Protein AF-0000000084648854 (afdb_homodimer)

pLDDT: mean 97.18, std 3.45, range [70.56, 98.94]

InterPro domains:
  IPR001636 Phosphoribosylaminoimidazole-succinocarboxamide synthase [TIGR00081] (3-233)
  IPR018236 SAICAR synthetase, conserved site [PS01058] (173-181)
  IPR028923 SAICAR synthetase/ADE2, N-terminal [MF_00137] (4-234)
  IPR028923 SAICAR synthetase/ADE2, N-terminal [PF01259] (7-231)
  IPR033934 Bacterial and archaeal 5-aminoimidazole-4-(N-succinylcarboxamide) ribonucleotide synthase [cd01415] (7-233)

Structure (mmCIF, N/CA/C/O backbone):
data_AF-0000000084648854-model_v1
#
loop_
_entity.id
_entity.type
_entity.pdbx_description
1 polymer 'Phosphoribosylaminoimidazole-succinocarboxamide synthase'
#
loop_
_atom_site.group_PDB
_atom_site.id
_atom_site.type_symbol
_atom_site.label_atom_id
_atom_site.label_alt_id
_atom_site.label_comp_id
_atom_site.label_asym_id
_atom_site.label_entity_id
_atom_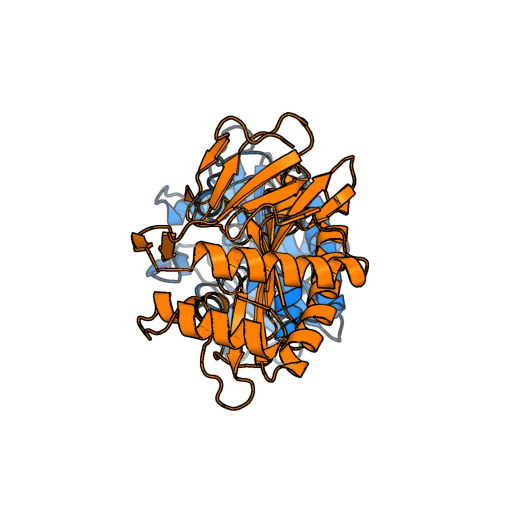site.label_seq_id
_atom_site.pdbx_PDB_ins_code
_atom_site.Cartn_x
_atom_site.Cartn_y
_atom_site.Cartn_z
_atom_site.occupancy
_atom_site.B_iso_or_equiv
_atom_site.auth_seq_id
_atom_site.auth_comp_id
_atom_site.auth_asym_id
_atom_site.auth_atom_id
_atom_site.pdbx_PDB_model_num
ATOM 1 N N . MET A 1 1 ? -21.688 33.938 13.008 1 78.94 1 MET A N 1
ATOM 2 C CA . MET A 1 1 ? -21.781 32.469 13.109 1 78.94 1 MET A CA 1
ATOM 3 C C . MET A 1 1 ? -21.875 32.031 14.57 1 78.94 1 MET A C 1
ATOM 5 O O . MET A 1 1 ? -21.172 32.562 15.43 1 78.94 1 MET A O 1
ATOM 9 N N . GLU A 1 2 ? -22.938 31.172 14.852 1 90.44 2 GLU A N 1
ATOM 10 C CA . GLU A 1 2 ? -23.125 30.703 16.219 1 90.44 2 GLU A CA 1
ATOM 11 C C . GLU A 1 2 ? -22.656 29.266 16.391 1 90.44 2 GLU A C 1
ATOM 13 O O . GLU A 1 2 ? -23.109 28.375 15.656 1 90.44 2 GLU A O 1
ATOM 18 N N . LYS A 1 3 ? -21.75 29.062 17.297 1 93.69 3 LYS A N 1
ATOM 19 C CA . LYS A 1 3 ? -21.328 27.703 17.656 1 93.69 3 LYS A CA 1
ATOM 20 C C . LYS A 1 3 ? -22.453 26.969 18.375 1 93.69 3 LYS A C 1
ATOM 22 O O . LYS A 1 3 ? -23.094 27.516 19.281 1 93.69 3 LYS A O 1
ATOM 27 N N . ARG A 1 4 ? -22.688 25.719 18 1 96.06 4 ARG A N 1
ATOM 28 C CA . ARG A 1 4 ? -23.797 24.938 18.547 1 96.06 4 ARG A CA 1
ATOM 29 C C . ARG A 1 4 ? -23.312 23.641 19.172 1 96.06 4 ARG A C 1
ATOM 31 O O . ARG A 1 4 ? -22.344 23.641 19.938 1 96.06 4 ARG A O 1
ATOM 38 N N . GLN A 1 5 ? -24.062 22.5 18.969 1 95 5 GLN A N 1
ATOM 39 C CA . GLN A 1 5 ? -23.766 21.25 19.672 1 95 5 GLN A CA 1
ATOM 40 C C . GLN A 1 5 ? -22.5 20.609 19.156 1 95 5 GLN A C 1
ATOM 42 O O . GLN A 1 5 ? -22.156 20.734 17.969 1 95 5 GLN A O 1
ATOM 47 N N . GLU A 1 6 ? -21.828 19.938 20.078 1 96.88 6 GLU A N 1
ATOM 48 C CA . GLU A 1 6 ? -20.672 19.125 19.703 1 96.88 6 GLU A CA 1
ATOM 49 C C . GLU A 1 6 ? -21.094 17.906 18.891 1 96.88 6 GLU A C 1
ATOM 51 O O . GLU A 1 6 ? -21.969 17.141 19.312 1 96.88 6 GLU A O 1
ATOM 56 N N . LEU A 1 7 ? -20.547 17.797 17.75 1 96.44 7 LEU A N 1
ATOM 57 C CA . LEU A 1 7 ? -20.891 16.672 16.875 1 96.44 7 LEU A CA 1
ATOM 58 C C . LEU A 1 7 ? -19.953 15.492 17.125 1 96.44 7 LEU A C 1
ATOM 60 O O . LEU A 1 7 ? -20.375 14.336 17.078 1 96.44 7 LEU A O 1
ATOM 64 N N . TYR A 1 8 ? -18.672 15.812 17.281 1 93.75 8 TYR A N 1
ATOM 65 C CA . TYR A 1 8 ? -17.641 14.789 17.391 1 93.75 8 TYR A CA 1
ATOM 66 C C . TYR A 1 8 ? -16.438 15.312 18.156 1 93.75 8 TYR A C 1
ATOM 68 O O . TYR A 1 8 ? -16.078 16.5 18.062 1 93.75 8 TYR A O 1
ATOM 76 N N . ALA A 1 9 ? -15.859 14.461 19.016 1 94 9 ALA A N 1
ATOM 77 C CA . ALA A 1 9 ? -14.594 14.758 19.688 1 94 9 ALA A CA 1
ATOM 78 C C . ALA A 1 9 ? -13.531 13.719 19.344 1 94 9 ALA A C 1
ATOM 80 O O . ALA A 1 9 ? -13.617 12.562 19.766 1 94 9 ALA A O 1
ATOM 81 N N . GLY A 1 10 ? -12.57 14.18 18.578 1 91.06 10 GLY A N 1
ATOM 82 C CA . GLY A 1 10 ? -11.453 13.305 18.25 1 91.06 10 GLY A CA 1
ATOM 83 C C . GLY A 1 10 ? -10.344 13.352 19.281 1 91.06 10 GLY A C 1
ATOM 84 O O . GLY A 1 10 ? -10.57 13.711 20.438 1 91.06 10 GLY A O 1
ATOM 85 N N . LYS A 1 11 ? -9.172 13.047 18.906 1 88.19 11 LYS A N 1
ATOM 86 C CA . LYS A 1 11 ? -8.023 12.93 19.797 1 88.19 11 LYS A CA 1
ATOM 87 C C . LYS A 1 11 ? -7.531 14.297 20.25 1 88.19 11 LYS A C 1
ATOM 89 O O . LYS A 1 11 ? -7.18 14.484 21.422 1 88.19 11 LYS A O 1
ATOM 94 N N . ALA A 1 12 ? -7.551 15.203 19.281 1 93.25 12 ALA A N 1
ATOM 95 C CA . ALA A 1 12 ? -6.945 16.484 19.641 1 93.25 12 ALA A CA 1
ATOM 96 C C . ALA A 1 12 ? -7.883 17.641 19.312 1 93.25 12 ALA A C 1
ATOM 98 O O . ALA A 1 12 ? -7.609 18.797 19.672 1 93.25 12 ALA A O 1
ATOM 99 N N . LYS A 1 13 ? -9.016 17.312 18.672 1 97 13 LYS A N 1
ATOM 100 C CA . LYS A 1 13 ? -9.945 18.359 18.25 1 97 13 LYS A CA 1
ATOM 101 C C . LYS A 1 13 ? -11.391 17.938 18.516 1 97 13 LYS A C 1
ATOM 103 O O . LYS A 1 13 ? -11.703 16.75 18.531 1 97 13 LYS A O 1
ATOM 108 N N . SER A 1 14 ? -12.148 18.922 18.703 1 98 14 SER A N 1
ATOM 109 C CA . SER A 1 14 ? -13.602 18.75 18.75 1 98 14 SER A CA 1
ATOM 110 C C . SER A 1 14 ? -14.281 19.516 17.625 1 98 14 SER A C 1
ATOM 112 O O . SER A 1 14 ? -13.82 20.594 17.219 1 98 14 SER A O 1
ATOM 114 N N . VAL A 1 15 ? -15.367 18.953 17.172 1 98.31 15 VAL A N 1
ATOM 115 C CA . VAL A 1 15 ? -16.094 19.516 16.031 1 98.31 15 VAL A CA 1
ATOM 116 C C . VAL A 1 15 ? -17.5 19.922 16.469 1 98.31 15 VAL A C 1
ATOM 118 O O . VAL A 1 15 ? -18.234 19.109 17.062 1 98.31 15 VAL A O 1
ATOM 121 N N . TYR A 1 16 ? -17.875 21.125 16.156 1 98.56 16 TYR A N 1
ATOM 122 C CA . TYR A 1 16 ? -19.172 21.641 16.562 1 98.56 16 TYR A CA 1
ATOM 123 C C . TYR A 1 16 ? -19.984 22.078 15.352 1 98.56 16 TYR A C 1
ATOM 125 O O . TYR A 1 16 ? -19.453 22.625 14.398 1 98.56 16 TYR A O 1
ATOM 133 N N . ALA A 1 17 ? -21.281 21.859 15.461 1 98.06 17 ALA A N 1
ATOM 134 C CA . ALA A 1 17 ? -22.203 22.406 14.477 1 98.06 17 ALA A CA 1
ATOM 135 C C . ALA A 1 17 ? -22.328 23.922 14.617 1 98.06 17 ALA A C 1
ATOM 137 O O . ALA A 1 17 ? -21.938 24.484 15.641 1 98.06 17 ALA A O 1
ATOM 138 N N . THR A 1 18 ? -22.812 24.594 13.547 1 98.06 18 THR A N 1
ATOM 139 C CA . THR A 1 18 ? -23.172 26 13.586 1 98.06 18 THR A CA 1
ATOM 140 C C . THR A 1 18 ? -24.609 26.203 13.133 1 98.06 18 THR A C 1
ATOM 142 O O . THR A 1 18 ? -25.344 25.234 12.914 1 98.06 18 THR A O 1
ATOM 145 N N . ASP A 1 19 ? -24.969 27.5 13.109 1 97.12 19 ASP A N 1
ATOM 146 C CA . ASP A 1 19 ? -26.297 27.812 12.594 1 97.12 19 ASP A CA 1
ATOM 147 C C . ASP A 1 19 ? -26.344 27.719 11.07 1 97.12 19 ASP A C 1
ATOM 149 O O . ASP A 1 19 ? -27.406 27.766 10.469 1 97.12 19 ASP A O 1
ATOM 153 N N . ASP A 1 20 ? -25.281 27.594 10.43 1 97.25 20 ASP A N 1
ATOM 154 C CA . ASP A 1 20 ? -25.141 27.297 9.008 1 97.25 20 ASP A CA 1
ATOM 155 C C . ASP A 1 20 ? -24.781 25.812 8.805 1 97.25 20 ASP A C 1
ATOM 157 O O . ASP A 1 20 ? -23.719 25.359 9.211 1 97.25 20 ASP A O 1
ATOM 161 N N . PRO A 1 21 ? -25.672 25.094 8.164 1 96.56 21 PRO A N 1
ATOM 162 C CA . PRO A 1 21 ? -25.453 23.641 8.031 1 96.56 21 PRO A CA 1
ATOM 163 C C . PRO A 1 21 ? -24.234 23.297 7.191 1 96.56 21 PRO A C 1
ATOM 165 O O . PRO A 1 21 ? -23.766 22.156 7.195 1 96.56 21 PRO A O 1
ATOM 168 N N . ASP A 1 22 ? -23.672 24.266 6.496 1 98.12 22 ASP A N 1
ATOM 169 C CA . ASP A 1 22 ? -22.531 24.016 5.621 1 98.12 22 ASP A CA 1
ATOM 170 C C . ASP A 1 22 ? -21.219 24.391 6.312 1 98.12 22 ASP A C 1
ATOM 172 O O . ASP A 1 22 ? -20.156 24.375 5.688 1 98.12 22 ASP A O 1
ATOM 176 N N . ARG A 1 23 ? -21.328 24.734 7.574 1 98.38 23 ARG A N 1
ATOM 177 C CA . ARG A 1 23 ? -20.125 25.188 8.297 1 98.38 23 ARG A CA 1
ATOM 178 C C . ARG A 1 23 ? -20.016 24.484 9.641 1 98.38 23 ARG A C 1
ATOM 180 O O . ARG A 1 23 ? -21.016 24.109 10.25 1 98.38 23 ARG A O 1
ATOM 187 N N . LEU A 1 24 ? -18.797 24.328 10.078 1 98.62 24 LEU A N 1
ATOM 188 C CA . LEU A 1 24 ? -18.453 23.75 11.367 1 98.62 24 LEU A CA 1
ATOM 189 C C . LEU A 1 24 ? -17.453 24.625 12.109 1 98.62 24 LEU A C 1
ATOM 191 O O . LEU A 1 24 ? -16.781 25.469 11.492 1 98.62 24 LEU A O 1
ATOM 195 N N . VAL A 1 25 ? -17.422 24.422 13.383 1 98.56 25 VAL A N 1
ATOM 196 C CA . VAL A 1 25 ? -16.344 24.984 14.203 1 98.56 25 VAL A CA 1
ATOM 197 C C . VAL A 1 25 ? -15.422 23.875 14.68 1 98.56 25 VAL A C 1
ATOM 199 O O . VAL A 1 25 ? -15.875 22.875 15.25 1 98.56 25 VAL A O 1
ATOM 202 N N . LEU A 1 26 ? -14.172 24.047 14.375 1 98.5 26 LEU A N 1
ATOM 203 C CA . LEU A 1 26 ? -13.164 23.172 14.961 1 98.5 26 LEU A CA 1
ATOM 204 C C . LEU A 1 26 ? -12.578 23.797 16.219 1 98.5 26 LEU A C 1
ATOM 206 O O . LEU A 1 26 ? -12.195 24.969 16.219 1 98.5 26 LEU A O 1
ATOM 210 N N . HIS A 1 27 ? -12.594 23.016 17.25 1 98.62 27 HIS A N 1
ATOM 211 C CA . HIS A 1 27 ? -11.945 23.422 18.5 1 98.62 27 HIS A CA 1
ATOM 212 C C . HIS A 1 27 ? -10.688 22.594 18.75 1 98.62 27 HIS A C 1
ATOM 214 O O . HIS A 1 27 ? -10.758 21.391 18.969 1 98.62 27 HIS A O 1
ATOM 220 N N . PHE A 1 28 ? -9.594 23.312 18.703 1 98.44 28 PHE A N 1
ATOM 221 C CA . PHE A 1 28 ? -8.312 22.672 18.969 1 98.44 28 PHE A CA 1
ATOM 222 C C . PHE A 1 28 ? -8.047 22.594 20.469 1 98.44 28 PHE A C 1
ATOM 224 O O . PHE A 1 28 ? -8.016 23.625 21.156 1 98.44 28 PHE A O 1
ATOM 231 N N . ARG A 1 29 ? -7.801 21.438 20.938 1 98.19 29 ARG A N 1
ATOM 232 C CA . ARG A 1 29 ? -7.57 21.234 22.375 1 98.19 29 ARG A CA 1
ATOM 233 C C . ARG A 1 29 ? -6.09 21.031 22.656 1 98.19 29 ARG A C 1
ATOM 235 O O . ARG A 1 29 ? -5.281 20.875 21.75 1 98.19 29 ARG A O 1
ATOM 242 N N . ASP A 1 30 ? -5.805 20.969 23.969 1 98 30 ASP A N 1
ATOM 243 C CA . ASP A 1 30 ? -4.422 20.812 24.406 1 98 30 ASP A CA 1
ATOM 244 C C . ASP A 1 30 ? -4.02 19.344 24.453 1 98 30 ASP A C 1
ATOM 246 O O . ASP A 1 30 ? -2.861 19.016 24.719 1 98 30 ASP A O 1
ATOM 250 N N . ASP A 1 31 ? -4.918 18.547 24.078 1 96.19 31 ASP A N 1
ATOM 251 C CA . ASP A 1 31 ? -4.695 17.109 24.156 1 96.19 31 ASP A CA 1
ATOM 252 C C . ASP A 1 31 ? -3.725 16.641 23.078 1 96.19 31 ASP A C 1
ATOM 254 O O . ASP A 1 31 ? -3.766 17.125 21.953 1 96.19 31 ASP A O 1
ATOM 258 N N . THR A 1 32 ? -2.834 15.789 23.422 1 95.25 32 THR A N 1
ATOM 259 C CA . THR A 1 32 ? -1.923 15.125 22.484 1 95.25 32 THR A CA 1
ATOM 260 C C . THR A 1 32 ? -1.949 13.617 22.703 1 95.25 32 THR A C 1
ATOM 262 O O . THR A 1 32 ? -2.125 13.141 23.828 1 95.25 32 THR A O 1
ATOM 265 N N . SER A 1 33 ? -1.958 12.977 21.609 1 91.94 33 SER A N 1
ATOM 266 C CA . SER A 1 33 ? -1.985 11.523 21.688 1 91.94 33 SER A CA 1
ATOM 267 C C . SER A 1 33 ? -0.902 10.898 20.812 1 91.94 33 SER A C 1
ATOM 269 O O . SER A 1 33 ? -0.444 11.516 19.844 1 91.94 33 SER A O 1
ATOM 271 N N . ALA A 1 34 ? -0.325 9.734 21.203 1 88.44 34 ALA A N 1
ATOM 272 C CA . ALA A 1 34 ? 0.589 8.938 20.391 1 88.44 34 ALA A CA 1
ATOM 273 C C . ALA A 1 34 ? 0.266 7.445 20.516 1 88.44 34 ALA A C 1
ATOM 275 O O . ALA A 1 34 ? -0.333 7.016 21.5 1 88.44 34 ALA A O 1
ATOM 276 N N . PHE A 1 35 ? 0.647 6.703 19.469 1 85.81 35 PHE A N 1
ATOM 277 C CA . PHE A 1 35 ? 0.488 5.254 19.453 1 85.81 35 PHE A CA 1
ATOM 278 C C . PHE A 1 35 ? -0.983 4.871 19.547 1 85.81 35 PHE A C 1
ATOM 280 O O . PHE A 1 35 ? -1.365 4.078 20.422 1 85.81 35 PHE A O 1
ATOM 287 N N . ASP A 1 36 ? -1.839 5.477 18.812 1 81.19 36 ASP A N 1
ATOM 288 C CA . ASP A 1 36 ? -3.27 5.219 18.672 1 81.19 36 ASP A CA 1
ATOM 289 C C . ASP A 1 36 ? -4.004 5.445 19.984 1 81.19 36 ASP A C 1
ATOM 291 O O . ASP A 1 36 ? -4.852 4.645 20.375 1 81.19 36 ASP A O 1
ATOM 295 N N . GLY A 1 37 ? -3.494 6.473 20.703 1 82 37 GLY A N 1
ATOM 296 C CA . GLY A 1 37 ? -4.195 6.855 21.906 1 82 37 GLY A CA 1
ATOM 297 C C . GLY A 1 37 ? -3.652 6.176 23.156 1 82 37 GLY A C 1
ATOM 298 O O . GLY A 1 37 ? -4.102 6.457 24.266 1 82 37 GLY A O 1
ATOM 299 N N . GLU A 1 38 ? -2.658 5.289 23.016 1 83.44 38 GLU A N 1
ATOM 300 C CA . GLU A 1 38 ? -2.072 4.605 24.156 1 83.44 38 GLU A CA 1
ATOM 301 C C . GLU A 1 38 ? -1.373 5.59 25.094 1 83.44 38 GLU A C 1
ATOM 303 O O . GLU A 1 38 ? -1.346 5.391 26.312 1 83.44 38 GLU A O 1
ATOM 308 N N . ARG A 1 39 ? -0.777 6.648 24.531 1 88.25 39 ARG A N 1
ATOM 309 C CA . ARG A 1 39 ? -0.192 7.75 25.297 1 88.25 39 ARG A CA 1
ATOM 310 C C . ARG A 1 39 ? -0.953 9.047 25.062 1 88.25 39 ARG A C 1
ATOM 312 O O . ARG A 1 39 ? -1.08 9.5 23.922 1 88.25 39 ARG A O 1
ATOM 319 N N . MET A 1 40 ? -1.484 9.547 26.141 1 93.44 40 MET A N 1
ATOM 320 C CA . MET A 1 40 ? -2.232 10.797 26.062 1 93.44 40 MET A CA 1
ATOM 321 C C . MET A 1 40 ? -1.738 11.797 27.109 1 93.44 40 MET A C 1
ATOM 323 O O . MET A 1 40 ? -1.456 11.422 28.25 1 93.44 40 MET A O 1
ATOM 327 N N . GLU A 1 41 ? -1.588 13.023 26.734 1 95.31 41 GLU A N 1
ATOM 328 C CA . GLU A 1 41 ? -1.178 14.125 27.594 1 95.31 41 GLU A CA 1
ATOM 329 C C . GLU A 1 41 ? -1.805 15.445 27.141 1 95.31 41 GLU A C 1
ATOM 331 O O . GLU A 1 41 ? -2.283 15.555 26.016 1 95.31 41 GLU A O 1
ATOM 336 N N . SER A 1 42 ? -1.849 16.281 28.094 1 96.69 42 SER A N 1
ATOM 337 C CA . SER A 1 42 ? -2.242 17.656 27.766 1 96.69 42 SER A CA 1
ATOM 338 C C . SER A 1 42 ? -1.044 18.594 27.781 1 96.69 42 SER A C 1
ATOM 340 O O . SER A 1 42 ? -0.322 18.656 28.781 1 96.69 42 SER A O 1
ATOM 342 N N . LEU A 1 43 ? -0.801 19.219 26.703 1 97.25 43 LEU A N 1
ATOM 343 C CA . LEU A 1 43 ? 0.302 20.172 26.609 1 97.25 43 LEU A CA 1
ATOM 344 C C . LEU A 1 43 ? -0.218 21.594 26.516 1 97.25 43 LEU A C 1
ATOM 346 O O . LEU A 1 43 ? -0.899 21.969 25.562 1 97.25 43 LEU A O 1
ATOM 350 N N . ALA A 1 44 ? 0.205 22.375 27.422 1 96.69 44 ALA A N 1
ATOM 351 C CA . ALA A 1 44 ? -0.283 23.75 27.516 1 96.69 44 ALA A CA 1
ATOM 352 C C . ALA A 1 44 ? -0.013 24.5 26.203 1 96.69 44 ALA A C 1
ATOM 354 O O . ALA A 1 44 ? 1.069 24.391 25.625 1 96.69 44 ALA A O 1
ATOM 355 N N . ARG A 1 45 ? -1.046 25.234 25.719 1 96.94 45 ARG A N 1
ATOM 356 C CA . ARG A 1 45 ? -1.001 26.141 24.562 1 96.94 45 ARG A CA 1
ATOM 357 C C . ARG A 1 45 ? -1.042 25.359 23.25 1 96.94 45 ARG A C 1
ATOM 359 O O . ARG A 1 45 ? -1.08 25.953 22.172 1 96.94 45 ARG A O 1
ATOM 366 N N . LYS A 1 46 ? -1.034 24.047 23.344 1 97.94 46 LYS A N 1
ATOM 367 C CA . LYS A 1 46 ? -1 23.25 22.125 1 97.94 46 LYS A CA 1
ATOM 368 C C . LYS A 1 46 ? -2.166 23.609 21.203 1 97.94 46 LYS A C 1
ATOM 370 O O . LYS A 1 46 ? -1.983 23.781 20 1 97.94 46 LYS A O 1
ATOM 375 N N . GLY A 1 47 ? -3.33 23.641 21.766 1 98.19 47 GLY A N 1
ATOM 376 C CA . GLY A 1 47 ? -4.512 23.969 20.984 1 98.19 47 GLY A CA 1
ATOM 377 C C . GLY A 1 47 ? -4.383 25.281 20.219 1 98.19 47 GLY A C 1
ATOM 378 O O . GLY A 1 47 ? -4.676 25.344 19.031 1 98.19 47 GLY A O 1
ATOM 379 N N . MET A 1 48 ? -3.951 26.281 20.922 1 98.38 48 MET A N 1
ATOM 380 C CA . MET A 1 48 ? -3.764 27.609 20.312 1 98.38 48 MET A CA 1
ATOM 381 C C . MET A 1 48 ? -2.688 27.547 19.234 1 98.38 48 MET A C 1
ATOM 383 O O . MET A 1 48 ? -2.893 28.047 18.125 1 98.38 48 MET A O 1
ATOM 387 N N . VAL A 1 49 ? -1.554 26.969 19.516 1 98.44 49 VAL A N 1
ATOM 388 C CA . VAL A 1 49 ? -0.424 26.891 18.594 1 98.44 49 VAL A CA 1
ATOM 389 C C . VAL A 1 49 ? -0.844 26.172 17.328 1 98.44 49 VAL A C 1
ATOM 391 O O . VAL A 1 49 ? -0.62 26.672 16.219 1 98.44 49 VAL A O 1
ATOM 394 N N . ASN A 1 50 ? -1.564 25.031 17.469 1 98.56 50 ASN A N 1
ATOM 395 C CA . ASN A 1 50 ? -1.97 24.25 16.297 1 98.56 50 ASN A CA 1
ATOM 396 C C . ASN A 1 50 ? -3.037 24.969 15.484 1 98.56 50 ASN A C 1
ATOM 398 O O . ASN A 1 50 ? -3.025 24.922 14.25 1 98.56 50 ASN A O 1
ATOM 402 N N . ASN A 1 51 ? -3.941 25.625 16.172 1 98.5 51 ASN A N 1
ATOM 403 C CA . ASN A 1 51 ? -4.996 26.344 15.453 1 98.5 51 ASN A CA 1
ATOM 404 C C . ASN A 1 51 ? -4.43 27.469 14.609 1 98.5 51 ASN A C 1
ATOM 406 O O . ASN A 1 51 ? -4.785 27.625 13.438 1 98.5 51 ASN A O 1
ATOM 410 N N . ARG A 1 52 ? -3.57 28.234 15.188 1 98.38 52 ARG A N 1
ATOM 411 C CA . ARG A 1 52 ? -2.982 29.359 14.477 1 98.38 52 ARG A CA 1
ATOM 412 C C . ARG A 1 52 ? -2.049 28.891 13.367 1 98.38 52 ARG A C 1
ATOM 414 O O . ARG A 1 52 ? -2.035 29.469 12.273 1 98.38 52 ARG A O 1
ATOM 421 N N . PHE A 1 53 ? -1.26 27.859 13.68 1 98.62 53 PHE A N 1
ATOM 422 C CA . PHE A 1 53 ? -0.393 27.25 12.68 1 98.62 53 PHE A CA 1
ATOM 423 C C . PHE A 1 53 ? -1.205 26.766 11.484 1 98.62 53 PHE A C 1
ATOM 425 O O . PHE A 1 53 ? -0.876 27.078 10.336 1 98.62 53 PHE A O 1
ATOM 432 N N . ASN A 1 54 ? -2.26 26.062 11.75 1 98.62 54 ASN A N 1
ATOM 433 C CA . ASN A 1 54 ? -3.16 25.547 10.727 1 98.62 54 ASN A CA 1
ATOM 434 C C . ASN A 1 54 ? -3.762 26.656 9.883 1 98.62 54 ASN A C 1
ATOM 436 O O . ASN A 1 54 ? -3.781 26.578 8.656 1 98.62 54 ASN A O 1
ATOM 440 N N . ALA A 1 55 ? -4.25 27.672 10.539 1 98.31 55 ALA A N 1
ATOM 441 C CA . ALA A 1 55 ? -4.848 28.781 9.82 1 98.31 55 ALA A CA 1
ATOM 442 C C . ALA A 1 55 ? -3.84 29.438 8.867 1 98.31 55 ALA A C 1
ATOM 444 O O . ALA A 1 55 ? -4.176 29.781 7.734 1 98.31 55 ALA A O 1
ATOM 445 N N . PHE A 1 56 ? -2.629 29.609 9.344 1 98.62 56 PHE A N 1
ATOM 446 C CA . PHE A 1 56 ? -1.564 30.203 8.539 1 98.62 56 PHE A CA 1
ATOM 447 C C . PHE A 1 56 ? -1.269 29.344 7.312 1 98.62 56 PHE A C 1
ATOM 449 O O . PHE A 1 56 ? -1.258 29.844 6.188 1 98.62 56 PHE A O 1
ATOM 456 N N . ILE A 1 57 ? -1.065 28.031 7.488 1 98.88 57 ILE A N 1
ATOM 457 C CA . ILE A 1 57 ? -0.693 27.125 6.406 1 98.88 57 ILE A CA 1
ATOM 458 C C . ILE A 1 57 ? -1.84 27.016 5.402 1 98.88 57 ILE A C 1
ATOM 460 O O . ILE A 1 57 ? -1.622 27.094 4.191 1 98.88 57 ILE A O 1
ATOM 464 N N . MET A 1 58 ? -3.059 26.844 5.891 1 98.81 58 MET A N 1
ATOM 465 C CA . MET A 1 58 ? -4.219 26.75 5.008 1 98.81 58 MET A CA 1
ATOM 466 C C . MET A 1 58 ? -4.398 28.031 4.195 1 98.81 58 MET A C 1
ATOM 468 O O . MET A 1 58 ? -4.777 27.984 3.025 1 98.81 58 MET A O 1
ATOM 472 N N . GLY A 1 59 ? -4.148 29.109 4.852 1 98.5 59 GLY A N 1
ATOM 473 C CA . GLY A 1 59 ? -4.18 30.375 4.133 1 98.5 59 GLY A CA 1
ATOM 474 C C . GLY A 1 59 ? -3.162 30.453 3.008 1 98.5 59 GLY A C 1
ATOM 475 O O . GLY A 1 59 ? -3.486 30.875 1.896 1 98.5 59 GLY A O 1
ATOM 476 N N . LYS A 1 60 ? -1.909 30.047 3.268 1 98.62 60 LYS A N 1
ATOM 477 C CA . LYS A 1 60 ? -0.855 30.031 2.258 1 98.62 60 LYS A CA 1
ATOM 478 C C . LYS A 1 60 ? -1.224 29.109 1.093 1 98.62 60 LYS A C 1
ATOM 480 O O . LYS A 1 60 ? -0.945 29.438 -0.065 1 98.62 60 LYS A O 1
ATOM 485 N N . LEU A 1 61 ? -1.826 28 1.383 1 98.88 61 LEU A N 1
ATOM 486 C CA . LEU A 1 61 ? -2.248 27.062 0.352 1 98.88 61 LEU A CA 1
ATOM 487 C C . LEU A 1 61 ? -3.373 27.641 -0.494 1 98.88 61 LEU A C 1
ATOM 489 O O . LEU A 1 61 ? -3.379 27.484 -1.718 1 98.88 61 LEU A O 1
ATOM 493 N N . GLU A 1 62 ? -4.266 28.312 0.162 1 98.56 62 GLU A N 1
ATOM 494 C CA . GLU A 1 62 ? -5.336 28.969 -0.582 1 98.56 62 GLU A CA 1
ATOM 495 C C . GLU A 1 62 ? -4.773 30.031 -1.52 1 98.56 62 GLU A C 1
ATOM 497 O O . GLU A 1 62 ? -5.234 30.172 -2.654 1 98.56 62 GLU A O 1
ATOM 502 N N . GLU A 1 63 ? -3.885 30.781 -1.046 1 98.38 63 GLU A N 1
ATOM 503 C CA . GLU A 1 63 ? -3.232 31.797 -1.867 1 98.38 63 GLU A CA 1
ATOM 504 C C . GLU A 1 63 ? -2.59 31.172 -3.105 1 98.38 63 GLU A C 1
ATOM 506 O O . GLU A 1 63 ? -2.523 31.812 -4.16 1 98.38 63 GLU A O 1
ATOM 511 N N . ALA A 1 64 ? -2.18 29.969 -2.963 1 98.44 64 ALA A N 1
ATOM 512 C CA . ALA A 1 64 ? -1.519 29.266 -4.059 1 98.44 64 ALA A CA 1
ATOM 513 C C . ALA A 1 64 ? -2.537 28.562 -4.949 1 98.44 64 ALA A C 1
ATOM 515 O O . ALA A 1 64 ? -2.162 27.828 -5.867 1 98.44 64 ALA A O 1
ATOM 516 N N . GLY A 1 65 ? -3.791 28.625 -4.656 1 98.25 65 GLY A N 1
ATOM 517 C CA . GLY A 1 65 ? -4.848 28.109 -5.508 1 98.25 65 GLY A CA 1
ATOM 518 C C . GLY A 1 65 ? -5.312 26.719 -5.094 1 98.25 65 GLY A C 1
ATOM 519 O O . GLY A 1 65 ? -5.992 26.031 -5.859 1 98.25 65 GLY A O 1
ATOM 520 N N . ILE A 1 66 ? -4.973 26.281 -3.938 1 98.75 66 ILE A N 1
ATOM 521 C CA . ILE A 1 66 ? -5.422 24.984 -3.43 1 98.75 66 ILE A CA 1
ATOM 522 C C . ILE A 1 66 ? -6.645 25.172 -2.537 1 98.75 66 ILE A C 1
ATOM 524 O O . ILE A 1 66 ? -6.582 25.891 -1.535 1 98.75 66 ILE A O 1
ATOM 528 N N . PRO A 1 67 ? -7.723 24.547 -2.871 1 98.69 67 PRO A N 1
ATOM 529 C CA . PRO A 1 67 ? -8.922 24.719 -2.047 1 98.69 67 PRO A CA 1
ATOM 530 C C . PRO A 1 67 ? -8.773 24.109 -0.655 1 98.69 67 PRO A C 1
ATOM 532 O O . PRO A 1 67 ? -8.422 22.938 -0.528 1 98.69 67 PRO A O 1
ATOM 535 N N . THR A 1 68 ? -9.031 24.875 0.367 1 98.88 68 THR A N 1
ATOM 536 C CA . THR A 1 68 ? -9.039 24.406 1.745 1 98.88 68 THR A CA 1
ATOM 537 C C . THR A 1 68 ? -10.383 24.688 2.408 1 98.88 68 THR A C 1
ATOM 539 O O . THR A 1 68 ? -11.141 25.531 1.94 1 98.88 68 THR A O 1
ATOM 542 N N . HIS A 1 69 ? -10.641 24 3.506 1 98.88 69 HIS A N 1
ATOM 543 C CA . HIS A 1 69 ? -11.953 24.156 4.105 1 98.88 69 HIS A CA 1
ATOM 544 C C . HIS A 1 69 ? -11.969 25.281 5.121 1 98.88 69 HIS A C 1
ATOM 546 O O . HIS A 1 69 ? -13.031 25.703 5.578 1 98.88 69 HIS A O 1
ATOM 552 N N . VAL A 1 70 ? -10.82 25.859 5.441 1 98.75 70 VAL A N 1
ATOM 553 C CA . VAL A 1 70 ? -10.734 26.859 6.5 1 98.75 70 VAL A CA 1
ATOM 554 C C . VAL A 1 70 ? -11.289 28.188 6.004 1 98.75 70 VAL A C 1
ATOM 556 O O . VAL A 1 70 ? -10.922 28.656 4.922 1 98.75 70 VAL A O 1
ATOM 559 N N . GLU A 1 71 ? -12.07 28.781 6.785 1 98 71 GLU A N 1
ATOM 560 C CA . GLU A 1 71 ? -12.672 30.047 6.391 1 98 71 GLU A CA 1
ATOM 561 C C . GLU A 1 71 ? -12.164 31.203 7.262 1 98 71 GLU A C 1
ATOM 563 O O . GLU A 1 71 ? -12.297 32.375 6.895 1 98 71 GLU A O 1
ATOM 568 N N . GLY A 1 72 ? -11.695 30.828 8.469 1 96.75 72 GLY A N 1
ATOM 569 C CA . GLY A 1 72 ? -11.078 31.875 9.289 1 96.75 72 GLY A CA 1
ATOM 570 C C . GLY A 1 72 ? -11.031 31.516 10.758 1 96.75 72 GLY A C 1
ATOM 571 O O . GLY A 1 72 ? -11.703 30.594 11.203 1 96.75 72 GLY A O 1
ATOM 572 N N . LEU A 1 73 ? -10.234 32.281 11.5 1 97.5 73 LEU A N 1
ATOM 573 C CA . LEU A 1 73 ? -10.102 32.125 12.945 1 97.5 73 LEU A CA 1
ATOM 574 C C . LEU A 1 73 ? -11.289 32.75 13.672 1 97.5 73 LEU A C 1
ATOM 576 O O . LEU A 1 73 ? -11.742 33.844 13.312 1 97.5 73 LEU A O 1
ATOM 580 N N . LEU A 1 74 ? -11.766 32 14.625 1 97.88 74 LEU A N 1
ATOM 581 C CA . LEU A 1 74 ? -12.812 32.531 15.492 1 97.88 74 LEU A CA 1
ATOM 582 C C . LEU A 1 74 ? -12.234 32.938 16.844 1 97.88 74 LEU A C 1
ATOM 584 O O . LEU A 1 74 ? -12.773 33.844 17.5 1 97.88 74 LEU A O 1
ATOM 588 N N . SER A 1 75 ? -11.227 32.281 17.297 1 97.25 75 SER A N 1
ATOM 589 C CA . SER A 1 75 ? -10.484 32.531 18.531 1 97.25 75 SER A CA 1
ATOM 590 C C . SER A 1 75 ? -9.078 31.938 18.469 1 97.25 75 SER A C 1
ATOM 592 O O . SER A 1 75 ? -8.641 31.484 17.406 1 97.25 75 SER A O 1
ATOM 594 N N . ASP A 1 76 ? -8.445 31.922 19.578 1 97.38 76 ASP A N 1
ATOM 595 C CA . ASP A 1 76 ? -7.105 31.344 19.625 1 97.38 76 ASP A CA 1
ATOM 596 C C . ASP A 1 76 ? -7.141 29.844 19.422 1 97.38 76 ASP A C 1
ATOM 598 O O . ASP A 1 76 ? -6.168 29.25 18.953 1 97.38 76 ASP A O 1
ATOM 602 N N . THR A 1 77 ? -8.258 29.25 19.734 1 98.38 77 THR A N 1
ATOM 603 C CA . THR A 1 77 ? -8.297 27.797 19.703 1 98.38 77 THR A CA 1
ATOM 604 C C . THR A 1 77 ? -9.406 27.297 18.797 1 98.38 77 THR A C 1
ATOM 606 O O . THR A 1 77 ? -9.664 26.094 18.703 1 98.38 77 THR A O 1
ATOM 609 N N . GLU A 1 78 ? -10.078 28.234 18.078 1 98.44 78 GLU A N 1
ATOM 610 C CA . GLU A 1 78 ? -11.195 27.812 17.25 1 98.44 78 GLU A CA 1
ATOM 611 C C . GLU A 1 78 ? -11.117 28.422 15.859 1 98.44 78 GLU A C 1
ATOM 613 O O . GLU A 1 78 ? -10.695 29.578 15.711 1 98.44 78 GLU A O 1
ATOM 618 N N . CYS A 1 79 ? -11.594 27.688 14.875 1 98.31 79 CYS A N 1
ATOM 619 C CA . CYS A 1 79 ? -11.703 28.203 13.516 1 98.31 79 CYS A CA 1
ATOM 620 C C . CYS A 1 79 ? -12.992 27.719 12.852 1 98.31 79 CYS A C 1
ATOM 622 O O . CYS A 1 79 ? -13.562 26.719 13.258 1 98.31 79 CYS A O 1
ATOM 624 N N . LEU A 1 80 ? -13.469 28.5 11.938 1 98.62 80 LEU A N 1
ATOM 625 C CA . LEU A 1 80 ? -14.617 28.172 11.094 1 98.62 80 LEU A CA 1
ATOM 626 C C . LEU A 1 80 ? -14.172 27.438 9.836 1 98.62 80 LEU A C 1
ATOM 628 O O . LEU A 1 80 ? -13.211 27.828 9.18 1 98.62 80 LEU A O 1
ATOM 632 N N . VAL A 1 81 ? -14.898 26.344 9.5 1 98.75 81 VAL A N 1
ATOM 633 C CA . VAL A 1 81 ? -14.523 25.578 8.312 1 98.75 81 VAL A CA 1
ATOM 634 C C . VAL A 1 81 ? -15.773 25.188 7.527 1 98.75 81 VAL A C 1
ATOM 636 O O . VAL A 1 81 ? -16.875 25.141 8.086 1 98.75 81 VAL A O 1
ATOM 639 N N . LYS A 1 82 ? -15.586 24.938 6.219 1 98.75 82 LYS A N 1
ATOM 640 C CA . LYS A 1 82 ? -16.609 24.281 5.426 1 98.75 82 LYS A CA 1
ATOM 641 C C . LYS A 1 82 ? -16.859 22.844 5.914 1 98.75 82 LYS A C 1
ATOM 643 O O . LYS A 1 82 ? -15.906 22.125 6.238 1 98.75 82 LYS A O 1
ATOM 648 N N . LYS A 1 83 ? -18.109 22.453 6.02 1 98.44 83 LYS A N 1
ATOM 649 C CA . LYS A 1 83 ? -18.438 21.062 6.305 1 98.44 83 LYS A CA 1
ATOM 650 C C . LYS A 1 83 ? -18.219 20.188 5.074 1 98.44 83 LYS A C 1
ATOM 652 O O . LYS A 1 83 ? -18.969 20.281 4.094 1 98.44 83 LYS A O 1
ATOM 657 N N . LEU A 1 84 ? -17.281 19.297 5.164 1 98.69 84 LEU A N 1
ATOM 658 C CA . LEU A 1 84 ? -16.953 18.438 4.035 1 98.69 84 LEU A CA 1
ATOM 659 C C . LEU A 1 84 ? -17.547 17.047 4.211 1 98.69 84 LEU A C 1
ATOM 661 O O . LEU A 1 84 ? -17.672 16.547 5.336 1 98.69 84 LEU A O 1
ATOM 665 N N . ASP A 1 85 ? -17.922 16.438 3.102 1 98.38 85 ASP A N 1
ATOM 666 C CA . ASP A 1 85 ? -18.062 14.984 3.066 1 98.38 85 ASP A CA 1
ATOM 667 C C . ASP A 1 85 ? -16.703 14.305 2.912 1 98.38 85 ASP A C 1
ATOM 669 O O . ASP A 1 85 ? -16.203 14.164 1.798 1 98.38 85 ASP A O 1
ATOM 673 N N . MET A 1 86 ? -16.172 13.898 4 1 98.38 86 MET A N 1
ATOM 674 C CA . MET A 1 86 ? -14.781 13.453 4.031 1 98.38 86 MET A CA 1
ATOM 675 C C . MET A 1 86 ? -14.602 12.164 3.238 1 98.38 86 MET A C 1
ATOM 677 O O . MET A 1 86 ? -15.453 11.273 3.291 1 98.38 86 MET A O 1
ATOM 681 N N . ILE A 1 87 ? -13.547 12.086 2.527 1 98.81 87 ILE A N 1
ATOM 682 C CA . ILE A 1 87 ? -13.102 10.852 1.895 1 98.81 87 ILE A CA 1
ATOM 683 C C . ILE A 1 87 ? -12.203 10.07 2.859 1 98.81 87 ILE A C 1
ATOM 685 O O . ILE A 1 87 ? -11.219 10.609 3.375 1 98.81 87 ILE A O 1
ATOM 689 N N . PRO A 1 88 ? -12.547 8.828 3.148 1 98.56 88 PRO A N 1
ATOM 690 C CA . PRO A 1 88 ? -11.844 8.102 4.211 1 98.56 88 PRO A CA 1
ATOM 691 C C . PRO A 1 88 ? -10.492 7.551 3.764 1 98.56 88 PRO A C 1
ATOM 693 O O . PRO A 1 88 ? -10.164 6.398 4.062 1 98.56 88 PRO A O 1
ATOM 696 N N . VAL A 1 89 ? -9.75 8.336 3.059 1 98.69 89 VAL A N 1
ATOM 697 C CA . VAL A 1 89 ? -8.438 7.98 2.537 1 98.69 89 VAL A CA 1
ATOM 698 C C . VAL A 1 89 ? -7.441 9.094 2.857 1 98.69 89 VAL A C 1
ATOM 700 O O . VAL A 1 89 ? -7.707 10.266 2.596 1 98.69 89 VAL A O 1
ATOM 703 N N . GLU A 1 90 ? -6.352 8.703 3.41 1 98.5 90 GLU A N 1
ATOM 704 C CA . GLU A 1 90 ? -5.289 9.648 3.738 1 98.5 90 GLU A CA 1
ATOM 705 C C . GLU A 1 90 ? -4.203 9.648 2.664 1 98.5 90 GLU A C 1
ATOM 707 O O . GLU A 1 90 ? -3.781 8.594 2.197 1 98.5 90 GLU A O 1
ATOM 712 N N . CYS A 1 91 ? -3.805 10.805 2.279 1 98.81 91 CYS A N 1
ATOM 713 C CA . CYS A 1 91 ? -2.705 10.977 1.337 1 98.81 91 CYS A CA 1
ATOM 714 C C . CYS A 1 91 ? -1.413 11.328 2.066 1 98.81 91 CYS A C 1
ATOM 716 O O . CYS A 1 91 ? -1.328 12.367 2.723 1 98.81 91 CYS A O 1
ATOM 718 N N . VAL A 1 92 ? -0.412 10.492 1.957 1 98.75 92 VAL A N 1
ATOM 719 C CA . VAL A 1 92 ? 0.848 10.719 2.656 1 98.75 92 VAL A CA 1
ATOM 720 C C . VAL A 1 92 ? 1.966 10.953 1.642 1 98.75 92 VAL A C 1
ATOM 722 O O . VAL A 1 92 ? 2.156 10.156 0.722 1 98.75 92 VAL A O 1
ATOM 725 N N . VAL A 1 93 ? 2.67 12.023 1.829 1 98.69 93 VAL A N 1
ATOM 726 C CA . VAL A 1 93 ? 3.832 12.352 1.011 1 98.69 93 VAL A CA 1
ATOM 727 C C . VAL A 1 93 ? 5.09 12.344 1.876 1 98.69 93 VAL A C 1
ATOM 729 O O . VAL A 1 93 ? 5.07 12.82 3.014 1 98.69 93 VAL A O 1
ATOM 732 N N . ARG A 1 94 ? 6.117 11.797 1.332 1 98.88 94 ARG A N 1
ATOM 733 C CA . ARG A 1 94 ? 7.398 11.812 2.025 1 98.88 94 ARG A CA 1
ATOM 734 C C . ARG A 1 94 ? 8.5 12.367 1.129 1 98.88 94 ARG A C 1
ATOM 736 O O . ARG A 1 94 ? 8.695 11.891 0.01 1 98.88 94 ARG A O 1
ATOM 743 N N . ASN A 1 95 ? 9.18 13.359 1.624 1 98.94 95 ASN A N 1
ATOM 744 C CA . ASN A 1 95 ? 10.344 13.922 0.953 1 98.94 95 ASN A CA 1
ATOM 745 C C . ASN A 1 95 ? 11.641 13.305 1.464 1 98.94 95 ASN A C 1
ATOM 747 O O . ASN A 1 95 ? 12.648 13.289 0.754 1 98.94 95 ASN A O 1
ATOM 751 N N . VAL A 1 96 ? 11.602 12.891 2.668 1 98.88 96 VAL A N 1
ATOM 752 C CA . VAL A 1 96 ? 12.711 12.25 3.379 1 98.88 96 VAL A CA 1
ATOM 753 C C . VAL A 1 96 ? 12.203 11.016 4.121 1 98.88 96 VAL A C 1
ATOM 755 O O . VAL A 1 96 ? 11.109 11.039 4.699 1 98.88 96 VAL A O 1
ATOM 758 N N . ALA A 1 97 ? 12.992 9.953 4.082 1 98.75 97 ALA A N 1
ATOM 759 C CA . ALA A 1 97 ? 12.578 8.719 4.738 1 98.75 97 ALA A CA 1
ATOM 760 C C . ALA A 1 97 ? 12.547 8.883 6.254 1 98.75 97 ALA A C 1
ATOM 762 O O . ALA A 1 97 ? 13.531 9.312 6.859 1 98.75 97 ALA A O 1
ATOM 763 N N . ALA A 1 98 ? 11.492 8.508 6.859 1 98.25 98 ALA A N 1
ATOM 764 C CA . ALA A 1 98 ? 11.32 8.539 8.312 1 98.25 98 ALA A CA 1
ATOM 765 C C . ALA A 1 98 ? 10.117 7.707 8.742 1 98.25 98 ALA A C 1
ATOM 767 O O . ALA A 1 98 ? 9.352 7.242 7.898 1 98.25 98 ALA A O 1
ATOM 768 N N . GLY A 1 99 ? 10.062 7.434 10.031 1 95.56 99 GLY A N 1
ATOM 769 C CA . GLY A 1 99 ? 8.867 6.855 10.625 1 95.56 99 GLY A CA 1
ATOM 770 C C . GLY A 1 99 ? 8.531 5.484 10.07 1 95.56 99 GLY A C 1
ATOM 771 O O . GLY A 1 99 ? 9.391 4.602 10.016 1 95.56 99 GLY A O 1
ATOM 772 N N . GLY A 1 100 ? 7.219 5.312 9.734 1 95 100 GLY A N 1
ATOM 773 C CA . GLY A 1 100 ? 6.691 4.02 9.32 1 95 100 GLY A CA 1
ATOM 774 C C . GLY A 1 100 ? 7.348 3.48 8.062 1 95 100 GLY A C 1
ATOM 775 O O . GLY A 1 100 ? 7.496 2.268 7.906 1 95 100 GLY A O 1
ATOM 776 N N . LEU A 1 101 ? 7.754 4.387 7.195 1 98.06 101 LEU A N 1
ATOM 777 C CA . LEU A 1 101 ? 8.414 3.955 5.969 1 98.06 101 LEU A CA 1
ATOM 778 C C . LEU A 1 101 ? 9.703 3.205 6.277 1 98.06 101 LEU A C 1
ATOM 780 O O . LEU A 1 101 ? 9.977 2.16 5.68 1 98.06 101 LEU A O 1
ATOM 784 N N . VAL A 1 102 ? 10.531 3.781 7.172 1 97.94 102 VAL A N 1
ATOM 785 C CA . VAL A 1 102 ? 11.812 3.197 7.566 1 97.94 102 VAL A CA 1
ATOM 786 C C . VAL A 1 102 ? 11.578 1.822 8.188 1 97.94 102 VAL A C 1
ATOM 788 O O . VAL A 1 102 ? 12.258 0.854 7.836 1 97.94 102 VAL A O 1
ATOM 791 N N . LYS A 1 103 ? 10.594 1.781 9.031 1 95.88 103 LYS A N 1
ATOM 792 C CA . LYS A 1 103 ? 10.289 0.524 9.711 1 95.88 103 LYS A CA 1
ATOM 793 C C . LYS A 1 103 ? 9.781 -0.524 8.719 1 95.88 103 LYS A C 1
ATOM 795 O O . LYS A 1 103 ? 10.211 -1.68 8.758 1 95.88 103 LYS A O 1
ATOM 800 N N . ARG A 1 104 ? 8.969 -0.173 7.781 1 97.44 104 ARG A N 1
ATOM 801 C CA . ARG A 1 104 ? 8.289 -1.092 6.871 1 97.44 104 ARG A CA 1
ATOM 802 C C . ARG A 1 104 ? 9.242 -1.578 5.781 1 97.44 104 ARG A C 1
ATOM 804 O O . ARG A 1 104 ? 9.211 -2.752 5.402 1 97.44 104 ARG A O 1
ATOM 811 N N . LEU A 1 105 ? 10.125 -0.699 5.301 1 98.38 105 LEU A N 1
ATOM 812 C CA . LEU A 1 105 ? 10.883 -1.026 4.102 1 98.38 105 LEU A CA 1
ATOM 813 C C . LEU A 1 105 ? 12.367 -1.202 4.426 1 98.38 105 LEU A C 1
ATOM 815 O O . LEU A 1 105 ? 13.156 -1.568 3.555 1 98.38 105 LEU A O 1
ATOM 819 N N . GLY A 1 106 ? 12.758 -0.938 5.648 1 97.44 106 GLY A N 1
ATOM 820 C CA . GLY A 1 106 ? 14.141 -1.111 6.066 1 97.44 106 GLY A CA 1
ATOM 821 C C . GLY A 1 106 ? 15.086 -0.103 5.441 1 97.44 106 GLY A C 1
ATOM 822 O O . GLY A 1 106 ? 16.266 -0.384 5.262 1 97.44 106 GLY A O 1
ATOM 823 N N . VAL A 1 107 ? 14.57 1.018 5.035 1 97.62 107 VAL A N 1
ATOM 824 C CA . VAL A 1 107 ? 15.406 2.047 4.426 1 97.62 107 VAL A CA 1
ATOM 825 C C . VAL A 1 107 ? 16 2.938 5.512 1 97.62 107 VAL A C 1
ATOM 827 O O . VAL A 1 107 ? 15.609 2.857 6.676 1 97.62 107 VAL A O 1
ATOM 830 N N . GLN A 1 108 ? 16.953 3.781 5.164 1 97.69 108 GLN A N 1
ATOM 831 C CA . GLN A 1 108 ? 17.672 4.594 6.133 1 97.69 108 GLN A CA 1
ATOM 832 C C . GLN A 1 108 ? 16.922 5.891 6.438 1 97.69 108 GLN A C 1
ATOM 834 O O . GLN A 1 108 ? 16.531 6.613 5.52 1 97.69 108 GLN A O 1
ATOM 839 N N . GLU A 1 109 ? 16.688 6.148 7.699 1 98.19 109 GLU A N 1
ATOM 840 C CA . GLU A 1 109 ? 16.109 7.434 8.062 1 98.19 109 GLU A CA 1
ATOM 841 C C . GLU A 1 109 ? 16.969 8.594 7.574 1 98.19 109 GLU A C 1
ATOM 843 O O . GLU A 1 109 ? 18.188 8.555 7.684 1 98.19 109 GLU A O 1
ATOM 848 N N . GLY A 1 110 ? 16.312 9.602 7 1 98.19 110 GLY A N 1
ATOM 849 C CA . GLY A 1 110 ? 17.047 10.781 6.551 1 98.19 110 GLY A CA 1
ATOM 850 C C . GLY A 1 110 ? 17.422 10.727 5.082 1 98.19 110 GLY A C 1
ATOM 851 O O . GLY A 1 110 ? 17.828 11.734 4.504 1 98.19 110 GLY A O 1
ATOM 852 N N . GLN A 1 111 ? 17.219 9.586 4.512 1 98 111 GLN A N 1
ATOM 853 C CA . GLN A 1 111 ? 17.5 9.453 3.086 1 98 111 GLN A CA 1
ATOM 854 C C . GLN A 1 111 ? 16.547 10.32 2.266 1 98 111 GLN A C 1
ATOM 856 O O . GLN A 1 111 ? 15.336 10.328 2.504 1 98 111 GLN A O 1
ATOM 861 N N . GLU A 1 112 ? 17.125 11.109 1.345 1 98.38 112 GLU A N 1
ATOM 862 C CA . GLU A 1 112 ? 16.297 11.898 0.446 1 98.38 112 GLU A CA 1
ATOM 863 C C . GLU A 1 112 ? 15.516 11 -0.512 1 98.38 112 GLU A C 1
ATOM 865 O O . GLU A 1 112 ? 16.047 10.023 -1.035 1 98.38 112 GLU A O 1
ATOM 870 N N . LEU A 1 113 ? 14.297 11.312 -0.718 1 98.75 113 LEU A N 1
ATOM 871 C CA . LEU A 1 113 ? 13.43 10.562 -1.621 1 98.75 113 LEU A CA 1
ATOM 872 C C . LEU A 1 113 ? 13.125 11.367 -2.879 1 98.75 113 LEU A C 1
ATOM 874 O O . LEU A 1 113 ? 12.398 12.359 -2.824 1 98.75 113 LEU A O 1
ATOM 878 N N . THR A 1 114 ? 13.672 10.93 -4.012 1 98.12 114 THR A N 1
ATOM 879 C CA . THR A 1 114 ? 13.492 11.609 -5.289 1 98.12 114 THR A CA 1
ATOM 880 C C . THR A 1 114 ? 13.008 10.641 -6.359 1 98.12 114 THR A C 1
ATOM 882 O O . THR A 1 114 ? 13.75 9.742 -6.77 1 98.12 114 THR A O 1
ATOM 885 N N . PRO A 1 115 ? 11.898 10.883 -6.883 1 98.25 115 PRO A N 1
ATOM 886 C CA . PRO A 1 115 ? 10.883 11.852 -6.449 1 98.25 115 PRO A CA 1
ATOM 887 C C . PRO A 1 115 ? 10.32 11.531 -5.066 1 98.25 115 PRO A C 1
ATOM 889 O O . PRO A 1 115 ? 10.539 10.438 -4.539 1 98.25 115 PRO A O 1
ATOM 892 N N . PRO A 1 116 ? 9.625 12.523 -4.461 1 98.81 116 PRO A N 1
ATOM 893 C CA . PRO A 1 116 ? 8.922 12.203 -3.215 1 98.81 116 PRO A CA 1
ATOM 894 C C . PRO A 1 116 ? 7.949 11.039 -3.363 1 98.81 116 PRO A C 1
ATOM 896 O O . PRO A 1 116 ? 7.387 10.836 -4.441 1 98.81 116 PRO A O 1
ATOM 899 N N . THR A 1 117 ? 7.789 10.328 -2.316 1 98.81 117 THR A N 1
ATOM 900 C CA . THR A 1 117 ? 6.863 9.203 -2.389 1 98.81 117 THR A CA 1
ATOM 901 C C . THR A 1 117 ? 5.441 9.648 -2.076 1 98.81 117 THR A C 1
ATOM 903 O O . THR A 1 117 ? 5.234 10.68 -1.423 1 98.81 117 THR A O 1
ATOM 906 N N . PHE A 1 118 ? 4.504 8.953 -2.582 1 98.88 118 PHE A N 1
ATOM 907 C CA . PHE A 1 118 ? 3.078 9.148 -2.355 1 98.88 118 PHE A CA 1
ATOM 908 C C . PHE A 1 118 ? 2.396 7.832 -2.002 1 98.88 118 PHE A C 1
ATOM 910 O O . PHE A 1 118 ? 2.463 6.867 -2.766 1 98.88 118 PHE A O 1
ATOM 917 N N . GLU A 1 119 ? 1.754 7.797 -0.827 1 98.81 119 GLU A N 1
ATOM 918 C CA . GLU A 1 119 ? 1.06 6.598 -0.361 1 98.81 119 GLU A CA 1
ATOM 919 C C . GLU A 1 119 ? -0.345 6.934 0.133 1 98.81 119 GLU A C 1
ATOM 921 O O . GLU A 1 119 ? -0.608 8.062 0.558 1 98.81 119 GLU A O 1
ATOM 926 N N . LEU A 1 120 ? -1.223 5.938 0.073 1 98.88 120 LEU A N 1
ATOM 927 C CA . LEU A 1 120 ? -2.578 6.055 0.599 1 98.88 120 LEU A CA 1
ATOM 928 C C . LEU A 1 120 ? -2.77 5.156 1.815 1 98.88 120 LEU A C 1
ATOM 930 O O . LEU A 1 120 ? -2.271 4.027 1.844 1 98.88 120 LEU A O 1
ATOM 934 N N . PHE A 1 121 ? -3.469 5.641 2.732 1 98.62 121 PHE A N 1
ATOM 935 C CA . PHE A 1 121 ? -3.861 4.875 3.91 1 98.62 121 PHE A CA 1
ATOM 936 C C . PHE A 1 121 ? -5.359 5.008 4.168 1 98.62 121 PHE A C 1
ATOM 938 O O . PHE A 1 121 ? -5.945 6.062 3.918 1 98.62 121 PHE A O 1
ATOM 945 N N . LEU A 1 122 ? -5.949 3.955 4.641 1 98.56 122 LEU A N 1
ATOM 946 C CA . LEU A 1 122 ? -7.359 3.973 5.02 1 98.56 122 LEU A CA 1
ATOM 947 C C . LEU A 1 122 ? -7.539 4.559 6.414 1 98.56 122 LEU A C 1
ATOM 949 O O . LEU A 1 122 ? -6.863 4.145 7.359 1 98.56 122 LEU A O 1
ATOM 953 N N . LYS A 1 123 ? -8.383 5.527 6.539 1 96.31 123 LYS A N 1
ATOM 954 C CA . LYS A 1 123 ? -8.719 6.055 7.859 1 96.31 123 LYS A CA 1
ATOM 955 C C . LYS A 1 123 ? -9.57 5.066 8.648 1 96.31 123 LYS A C 1
ATOM 957 O O . LYS A 1 123 ? -10.789 5.012 8.469 1 96.31 123 LYS A O 1
ATOM 962 N N . ASN A 1 124 ? -8.969 4.277 9.469 1 94.38 124 ASN A N 1
ATOM 963 C CA . ASN A 1 124 ? -9.594 3.264 10.305 1 94.38 124 ASN A CA 1
ATOM 964 C C . ASN A 1 124 ? -8.789 3.008 11.578 1 94.38 124 ASN A C 1
ATOM 966 O O . ASN A 1 124 ? -7.883 2.174 11.586 1 94.38 124 ASN A O 1
ATOM 970 N N . ASP A 1 125 ? -9.203 3.676 12.648 1 88.75 125 ASP A N 1
ATOM 971 C CA . ASP A 1 125 ? -8.461 3.621 13.906 1 88.75 125 ASP A CA 1
ATOM 972 C C . ASP A 1 125 ? -8.359 2.189 14.422 1 88.75 125 ASP A C 1
ATOM 974 O O . ASP A 1 125 ? -7.32 1.779 14.938 1 88.75 125 ASP A O 1
ATOM 978 N N . GLN A 1 126 ? -9.422 1.488 14.305 1 91.25 126 GLN A N 1
ATOM 979 C CA . GLN A 1 126 ? -9.469 0.115 14.797 1 91.25 126 GLN A CA 1
ATOM 980 C C . GLN A 1 126 ? -8.438 -0.759 14.086 1 91.25 126 GLN A C 1
ATOM 982 O O . GLN A 1 126 ? -7.863 -1.665 14.695 1 91.25 126 GLN A O 1
ATOM 987 N N . LEU A 1 127 ? -8.211 -0.483 12.852 1 94.56 127 LEU A N 1
ATOM 988 C CA . LEU A 1 127 ? -7.281 -1.279 12.062 1 94.56 127 LEU A CA 1
ATOM 989 C C . LEU A 1 127 ? -5.922 -0.592 11.961 1 94.56 127 LEU A C 1
ATOM 991 O O . LEU A 1 127 ? -5.055 -1.022 11.203 1 94.56 127 LEU A O 1
ATOM 995 N N . HIS A 1 128 ? -5.777 0.49 12.68 1 93.31 128 HIS A N 1
ATOM 996 C CA . HIS A 1 128 ? -4.523 1.235 12.766 1 93.31 128 HIS A CA 1
ATOM 997 C C . HIS A 1 128 ? -4.129 1.806 11.406 1 93.31 128 HIS A C 1
ATOM 999 O O . HIS A 1 128 ? -2.973 1.702 11 1 93.31 128 HIS A O 1
ATOM 1005 N N . ASP A 1 129 ? -5.125 2.26 10.641 1 95.62 129 ASP A N 1
ATOM 1006 C CA . ASP A 1 129 ? -4.965 2.996 9.391 1 95.62 129 ASP A CA 1
ATOM 1007 C C . ASP A 1 129 ? -4.062 2.24 8.414 1 95.62 129 ASP A C 1
ATOM 1009 O O . ASP A 1 129 ? -2.996 2.729 8.047 1 95.62 129 ASP A O 1
ATOM 1013 N N . PRO A 1 130 ? -4.484 1.13 7.918 1 97.94 130 PRO A N 1
ATOM 1014 C CA . PRO A 1 130 ? -3.652 0.301 7.043 1 97.94 130 PRO A CA 1
ATOM 1015 C C . PRO A 1 130 ? -3.344 0.978 5.711 1 97.94 130 PRO A C 1
ATOM 1017 O O . PRO A 1 130 ? -4.164 1.743 5.195 1 97.94 130 PRO A O 1
ATOM 1020 N N . MET A 1 131 ? -2.148 0.693 5.184 1 98.31 131 MET A N 1
ATOM 1021 C CA . MET A 1 131 ? -1.798 1.127 3.832 1 98.31 131 MET A CA 1
ATOM 1022 C C . MET A 1 131 ? -2.754 0.532 2.805 1 98.31 131 MET A C 1
ATOM 1024 O O . MET A 1 131 ? -3.133 -0.637 2.906 1 98.31 131 MET A O 1
ATOM 1028 N N . ILE A 1 132 ? -3.201 1.328 1.891 1 98.75 132 ILE A N 1
ATOM 1029 C CA . ILE A 1 132 ? -4 0.906 0.746 1 98.75 132 ILE A CA 1
ATOM 1030 C C . ILE A 1 132 ? -3.439 1.526 -0.532 1 98.75 132 ILE A C 1
ATOM 1032 O O . ILE A 1 132 ? -2.346 2.094 -0.525 1 98.75 132 ILE A O 1
ATOM 1036 N N . ASN A 1 133 ? -4.031 1.248 -1.643 1 98.62 133 ASN A N 1
ATOM 1037 C CA . ASN A 1 133 ? -3.719 1.916 -2.9 1 98.62 133 ASN A CA 1
ATOM 1038 C C . ASN A 1 133 ? -4.984 2.287 -3.672 1 98.62 133 ASN A C 1
ATOM 1040 O O . ASN A 1 133 ? -6.094 2.143 -3.156 1 98.62 133 ASN A O 1
ATOM 1044 N N . GLU A 1 134 ? -4.82 2.859 -4.84 1 98.62 134 GLU A N 1
ATOM 1045 C CA . GLU A 1 134 ? -5.949 3.352 -5.625 1 98.62 134 GLU A CA 1
ATOM 1046 C C . GLU A 1 134 ? -6.91 2.221 -5.98 1 98.62 134 GLU A C 1
ATOM 1048 O O . GLU A 1 134 ? -8.125 2.396 -5.934 1 98.62 134 GLU A O 1
ATOM 1053 N N . SER A 1 135 ? -6.383 1.066 -6.312 1 98.81 135 SER A N 1
ATOM 1054 C CA . SER A 1 135 ? -7.211 -0.068 -6.707 1 98.81 135 SER A CA 1
ATOM 1055 C C . SER A 1 135 ? -8.148 -0.486 -5.578 1 98.81 135 SER A C 1
ATOM 1057 O O . SER A 1 135 ? -9.352 -0.663 -5.793 1 98.81 135 SER A O 1
ATOM 1059 N N . LEU A 1 136 ? -7.648 -0.594 -4.391 1 98.88 136 LEU A N 1
ATOM 1060 C CA . LEU A 1 136 ? -8.445 -0.967 -3.227 1 98.88 136 LEU A CA 1
ATOM 1061 C C . LEU A 1 136 ? -9.523 0.075 -2.949 1 98.88 136 LEU A C 1
ATOM 1063 O O . LEU A 1 136 ? -10.68 -0.275 -2.691 1 98.88 136 LEU A O 1
ATOM 1067 N N . ALA A 1 137 ? -9.086 1.359 -3.004 1 98.88 137 ALA A N 1
ATOM 1068 C CA . ALA A 1 137 ? -10.023 2.438 -2.715 1 98.88 137 ALA A CA 1
ATOM 1069 C C . ALA A 1 137 ? -11.219 2.389 -3.66 1 98.88 137 ALA A C 1
ATOM 1071 O O . ALA A 1 137 ? -12.367 2.551 -3.23 1 98.88 137 ALA A 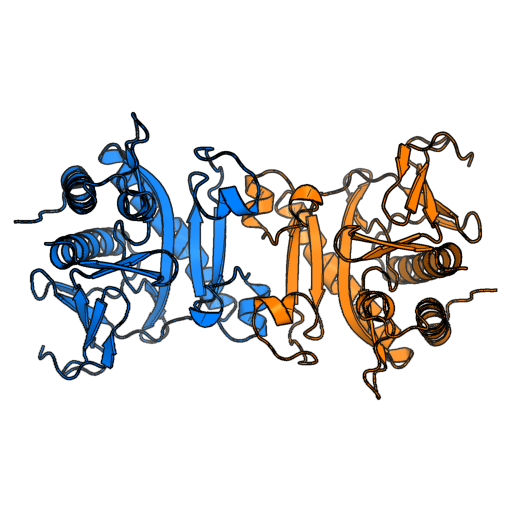O 1
ATOM 1072 N N . VAL A 1 138 ? -10.945 2.117 -4.926 1 98.88 138 VAL A N 1
ATOM 1073 C CA . VAL A 1 138 ? -12.008 2.076 -5.93 1 98.88 138 VAL A CA 1
ATOM 1074 C C . VAL A 1 138 ? -12.875 0.841 -5.715 1 98.88 138 VAL A C 1
ATOM 1076 O O . VAL A 1 138 ? -14.109 0.938 -5.688 1 98.88 138 VAL A O 1
ATOM 1079 N N . THR A 1 139 ? -12.289 -0.287 -5.512 1 98.81 139 THR A N 1
ATOM 1080 C CA . THR A 1 139 ? -13.008 -1.552 -5.391 1 98.81 139 THR A CA 1
ATOM 1081 C C . THR A 1 139 ? -13.945 -1.529 -4.188 1 98.81 139 THR A C 1
ATOM 1083 O O . THR A 1 139 ? -15.078 -2.006 -4.27 1 98.81 139 THR A O 1
ATOM 1086 N N . PHE A 1 140 ? -13.539 -0.924 -3.115 1 98.69 140 PHE A N 1
ATOM 1087 C CA . PHE A 1 140 ? -14.336 -0.955 -1.891 1 98.69 140 PHE A CA 1
ATOM 1088 C C . PHE A 1 140 ? -15.203 0.29 -1.779 1 98.69 140 PHE A C 1
ATOM 1090 O O . PHE A 1 140 ? -15.922 0.464 -0.792 1 98.69 140 PHE A O 1
ATOM 1097 N N . GLY A 1 141 ? -15.125 1.19 -2.73 1 98.5 141 GLY A N 1
ATOM 1098 C CA . GLY A 1 141 ? -16 2.348 -2.809 1 98.5 141 GLY A CA 1
ATOM 1099 C C . GLY A 1 141 ? -15.609 3.457 -1.851 1 98.5 141 GLY A C 1
ATOM 1100 O O . GLY A 1 141 ? -16.453 4.246 -1.433 1 98.5 141 GLY A O 1
ATOM 1101 N N . TRP A 1 142 ? -14.367 3.523 -1.479 1 98.62 142 TRP A N 1
ATOM 1102 C CA . TRP A 1 142 ? -13.914 4.539 -0.532 1 98.62 142 TRP A CA 1
ATOM 1103 C C . TRP A 1 142 ? -13.664 5.867 -1.237 1 98.62 142 TRP A C 1
ATOM 1105 O O . TRP A 1 142 ? -13.703 6.926 -0.608 1 98.62 142 TRP A O 1
ATOM 1115 N N . ALA A 1 143 ? -13.352 5.832 -2.508 1 98.75 143 ALA A N 1
ATOM 1116 C CA . ALA A 1 143 ? -13.141 6.98 -3.387 1 98.75 143 ALA A CA 1
ATOM 1117 C C . ALA A 1 143 ? -13.227 6.566 -4.855 1 98.75 143 ALA A C 1
ATOM 1119 O O . ALA A 1 143 ? -12.922 5.426 -5.203 1 98.75 143 ALA A O 1
ATOM 1120 N N . THR A 1 144 ? -13.602 7.465 -5.699 1 98.62 144 THR A N 1
ATOM 1121 C CA . THR A 1 144 ? -13.602 7.191 -7.133 1 98.62 144 THR A CA 1
ATOM 1122 C C . THR A 1 144 ? -12.203 7.406 -7.719 1 98.62 144 THR A C 1
ATOM 1124 O O . THR A 1 144 ? -11.367 8.062 -7.105 1 98.62 144 THR A O 1
ATOM 1127 N N . ALA A 1 145 ? -12 6.863 -8.891 1 98.5 145 ALA A N 1
ATOM 1128 C CA . ALA A 1 145 ? -10.727 7.051 -9.578 1 98.5 145 ALA A CA 1
ATOM 1129 C C . ALA A 1 145 ? -10.445 8.531 -9.82 1 98.5 145 ALA A C 1
ATOM 1131 O O . ALA A 1 145 ? -9.305 8.984 -9.703 1 98.5 145 ALA A O 1
ATOM 1132 N N . GLU A 1 146 ? -11.477 9.281 -10.188 1 98.56 146 GLU A N 1
ATOM 1133 C CA . GLU A 1 146 ? -11.336 10.711 -10.453 1 98.56 146 GLU A CA 1
ATOM 1134 C C . GLU A 1 146 ? -10.961 11.469 -9.18 1 98.56 146 GLU A C 1
ATOM 1136 O O . GLU A 1 146 ? -10.109 12.359 -9.211 1 98.56 146 GLU A O 1
ATOM 1141 N N . GLN A 1 147 ? -11.633 11.148 -8.125 1 98.75 147 GLN A N 1
ATOM 1142 C CA . GLN A 1 147 ? -11.312 11.773 -6.848 1 98.75 147 GLN A CA 1
ATOM 1143 C C . GLN A 1 147 ? -9.867 11.508 -6.449 1 98.75 147 GLN A C 1
ATOM 1145 O O . GLN A 1 147 ? -9.148 12.43 -6.062 1 98.75 147 GLN A O 1
ATOM 1150 N N . LEU A 1 148 ? -9.438 10.266 -6.586 1 98.88 148 LEU A N 1
ATOM 1151 C CA . LEU A 1 148 ? -8.086 9.867 -6.219 1 98.88 148 LEU A CA 1
ATOM 1152 C C . LEU A 1 148 ? -7.055 10.609 -7.062 1 98.88 148 LEU A C 1
ATOM 1154 O O . LEU A 1 148 ? -6.02 11.047 -6.551 1 98.88 148 LEU A O 1
ATOM 1158 N N . ALA A 1 149 ? -7.305 10.719 -8.344 1 98.62 149 ALA A N 1
ATOM 1159 C CA . ALA A 1 149 ? -6.395 11.438 -9.234 1 98.62 149 ALA A CA 1
ATOM 1160 C C . ALA A 1 149 ? -6.262 12.898 -8.828 1 98.62 149 ALA A C 1
ATOM 1162 O O . ALA A 1 149 ? -5.156 13.445 -8.805 1 98.62 149 ALA A O 1
ATOM 1163 N N . GLU A 1 150 ? -7.363 13.508 -8.508 1 98.75 150 GLU A N 1
ATOM 1164 C CA . GLU A 1 150 ? -7.355 14.906 -8.094 1 98.75 150 GLU A CA 1
ATOM 1165 C C . GLU A 1 150 ? -6.66 15.078 -6.746 1 98.75 150 GLU A C 1
ATOM 1167 O O . GLU A 1 150 ? -5.875 16.016 -6.562 1 98.75 150 GLU A O 1
ATOM 1172 N N . MET A 1 151 ? -6.961 14.188 -5.82 1 98.81 151 MET A N 1
ATOM 1173 C CA . MET A 1 151 ? -6.309 14.234 -4.512 1 98.81 151 MET A CA 1
ATOM 1174 C C . MET A 1 151 ? -4.793 14.125 -4.656 1 98.81 151 MET A C 1
ATOM 1176 O O . MET A 1 151 ? -4.051 14.844 -3.986 1 98.81 151 MET A O 1
ATOM 1180 N N . LYS A 1 152 ? -4.359 13.234 -5.512 1 98.75 152 LYS A N 1
ATOM 1181 C CA . LYS A 1 152 ? -2.932 13.055 -5.75 1 98.75 152 LYS A CA 1
ATOM 1182 C C . LYS A 1 152 ? -2.307 14.32 -6.332 1 98.75 152 LYS A C 1
ATOM 1184 O O . LYS A 1 152 ? -1.262 14.773 -5.863 1 98.75 152 LYS A O 1
ATOM 1189 N N . ALA A 1 153 ? -2.926 14.883 -7.344 1 98.69 153 ALA A N 1
ATOM 1190 C CA . ALA A 1 153 ? -2.422 16.094 -7.977 1 98.69 153 ALA A CA 1
ATOM 1191 C C . ALA A 1 153 ? -2.324 17.234 -6.973 1 98.69 153 ALA A C 1
ATOM 1193 O O . ALA A 1 153 ? -1.31 17.938 -6.914 1 98.69 153 ALA A O 1
ATOM 1194 N N . LEU A 1 154 ? -3.367 17.422 -6.176 1 98.81 154 LEU A N 1
ATOM 1195 C CA . LEU A 1 154 ? -3.381 18.469 -5.164 1 98.81 154 LEU A CA 1
ATOM 1196 C C . LEU A 1 154 ? -2.297 18.234 -4.117 1 98.81 154 LEU A C 1
ATOM 1198 O O . LEU A 1 154 ? -1.664 19.188 -3.648 1 98.81 154 LEU A O 1
ATOM 1202 N N . THR A 1 155 ? -2.107 16.969 -3.799 1 98.81 155 THR A N 1
ATOM 1203 C CA . THR A 1 155 ? -1.113 16.625 -2.789 1 98.81 155 THR A CA 1
ATOM 1204 C C . THR A 1 155 ? 0.285 17.031 -3.244 1 98.81 155 THR A C 1
ATOM 1206 O O . THR A 1 155 ? 1.062 17.594 -2.461 1 98.81 155 THR A O 1
ATOM 1209 N N . TYR A 1 156 ? 0.611 16.812 -4.453 1 98.69 156 TYR A N 1
ATOM 1210 C CA . TYR A 1 156 ? 1.928 17.188 -4.961 1 98.69 156 TYR A CA 1
ATOM 1211 C C . TYR A 1 156 ? 2.064 18.703 -5.066 1 98.69 156 TYR A C 1
ATOM 1213 O O . TYR A 1 156 ? 3.143 19.25 -4.832 1 98.69 156 TYR A O 1
ATOM 1221 N N . ARG A 1 157 ? 1 19.391 -5.426 1 98.75 157 ARG A N 1
ATOM 1222 C CA . ARG A 1 157 ? 1.038 20.859 -5.43 1 98.75 157 ARG A CA 1
ATOM 1223 C C . ARG A 1 157 ? 1.27 21.406 -4.023 1 98.75 157 ARG A C 1
ATOM 1225 O O . ARG A 1 157 ? 2.051 22.328 -3.836 1 98.75 157 ARG A O 1
ATOM 1232 N N . VAL A 1 158 ? 0.554 20.797 -3.104 1 98.94 158 VAL A N 1
ATOM 1233 C CA . VAL A 1 158 ? 0.762 21.172 -1.707 1 98.94 158 VAL A CA 1
ATOM 1234 C C . VAL A 1 158 ? 2.23 20.984 -1.336 1 98.94 158 VAL A C 1
ATOM 1236 O O . VAL A 1 158 ? 2.832 21.859 -0.701 1 98.94 158 VAL A O 1
ATOM 1239 N N . ASN A 1 159 ? 2.764 19.891 -1.752 1 98.94 159 ASN A N 1
ATOM 1240 C CA . ASN A 1 159 ? 4.152 19.594 -1.426 1 98.94 159 ASN A CA 1
ATOM 1241 C C . ASN A 1 159 ? 5.102 20.641 -1.982 1 98.94 159 ASN A C 1
ATOM 1243 O O . ASN A 1 159 ? 6.043 21.062 -1.304 1 98.94 159 ASN A O 1
ATOM 1247 N N . ASP A 1 160 ? 4.875 21.062 -3.189 1 98.69 160 ASP A N 1
ATOM 1248 C CA . ASP A 1 160 ? 5.711 22.078 -3.812 1 98.69 160 ASP A CA 1
ATOM 1249 C C . ASP A 1 160 ? 5.652 23.391 -3.027 1 98.69 160 ASP A C 1
ATOM 1251 O O . ASP A 1 160 ? 6.691 24 -2.748 1 98.69 160 ASP A O 1
ATOM 1255 N N . VAL A 1 161 ? 4.484 23.781 -2.617 1 98.88 161 VAL A N 1
ATOM 1256 C CA . VAL A 1 161 ? 4.273 25.031 -1.91 1 98.88 161 VAL A CA 1
ATOM 1257 C C . VAL A 1 161 ? 4.926 24.969 -0.53 1 98.88 161 VAL A C 1
ATOM 1259 O O . VAL A 1 161 ? 5.688 25.859 -0.15 1 98.88 161 VAL A O 1
ATOM 1262 N N . LEU A 1 162 ? 4.695 23.906 0.17 1 98.94 162 LEU A N 1
ATOM 1263 C CA . LEU A 1 162 ? 5.113 23.828 1.563 1 98.94 162 LEU A CA 1
ATOM 1264 C C . LEU A 1 162 ? 6.613 23.547 1.665 1 98.94 162 LEU A C 1
ATOM 1266 O O . LEU A 1 162 ? 7.273 24.016 2.594 1 98.94 162 LEU A O 1
ATOM 1270 N N . LYS A 1 163 ? 7.121 22.75 0.747 1 98.81 163 LYS A N 1
ATOM 1271 C CA . LYS A 1 163 ? 8.562 22.562 0.749 1 98.81 163 LYS A CA 1
ATOM 1272 C C . LYS A 1 163 ? 9.305 23.891 0.659 1 98.81 163 LYS A C 1
ATOM 1274 O O . LYS A 1 163 ? 10.289 24.109 1.375 1 98.81 163 LYS A O 1
ATOM 1279 N N . ARG A 1 164 ? 8.836 24.719 -0.225 1 98.69 164 ARG A N 1
ATOM 1280 C CA . ARG A 1 164 ? 9.469 26.031 -0.387 1 98.69 164 ARG A CA 1
ATOM 1281 C C . ARG A 1 164 ? 9.281 26.891 0.861 1 98.69 164 ARG A C 1
ATOM 1283 O O . ARG A 1 164 ? 10.234 27.484 1.353 1 98.69 164 ARG A O 1
ATOM 1290 N N . LEU A 1 165 ? 8.109 26.922 1.372 1 98.81 165 LEU A N 1
ATOM 1291 C CA . LEU A 1 165 ? 7.789 27.719 2.549 1 98.81 165 LEU A CA 1
ATOM 1292 C C . LEU A 1 165 ? 8.688 27.344 3.723 1 98.81 165 LEU A C 1
ATOM 1294 O O . LEU A 1 165 ? 9.281 28.219 4.363 1 98.81 165 LEU A O 1
ATOM 1298 N N . PHE A 1 166 ? 8.781 26.062 4.004 1 98.88 166 PHE A N 1
ATOM 1299 C CA . PHE A 1 166 ? 9.555 25.594 5.152 1 98.88 166 PHE A CA 1
ATOM 1300 C C . PHE A 1 166 ? 11.047 25.766 4.898 1 98.88 166 PHE A C 1
ATOM 1302 O O . PHE A 1 166 ? 11.812 26.078 5.816 1 98.88 166 PHE A O 1
ATOM 1309 N N . ALA A 1 167 ? 11.438 25.562 3.662 1 98.75 167 ALA A N 1
ATOM 1310 C CA . ALA A 1 167 ? 12.844 25.781 3.322 1 98.75 167 ALA A CA 1
ATOM 1311 C C . ALA A 1 167 ? 13.25 27.219 3.59 1 98.75 167 ALA A C 1
ATOM 1313 O O . ALA A 1 167 ? 14.367 27.484 4.043 1 98.75 167 ALA A O 1
ATOM 1314 N N . ASP A 1 168 ? 12.422 28.141 3.314 1 98.56 168 ASP A N 1
ATOM 1315 C CA . ASP A 1 168 ? 12.688 29.562 3.555 1 98.56 168 ASP A CA 1
ATOM 1316 C C . ASP A 1 168 ? 12.906 29.828 5.043 1 98.56 168 ASP A C 1
ATOM 1318 O O . ASP A 1 168 ? 13.562 30.812 5.41 1 98.56 168 ASP A O 1
ATOM 1322 N N . GLY A 1 169 ? 12.367 28.984 5.887 1 98.69 169 GLY A N 1
ATOM 1323 C CA . GLY A 1 169 ? 12.547 29.094 7.324 1 98.69 169 GLY A CA 1
ATOM 1324 C C . GLY A 1 169 ? 13.672 28.219 7.855 1 98.69 169 GLY A C 1
ATOM 1325 O O . GLY A 1 169 ? 13.789 28.031 9.062 1 98.69 169 GLY A O 1
ATOM 1326 N N . GLY A 1 170 ? 14.383 27.641 6.949 1 98.75 170 GLY A N 1
ATOM 1327 C CA . GLY A 1 170 ? 15.477 26.766 7.355 1 98.75 170 GLY A CA 1
ATOM 1328 C C . GLY A 1 170 ? 14.992 25.422 7.879 1 98.75 170 GLY A C 1
ATOM 1329 O O . GLY A 1 170 ? 15.594 24.859 8.797 1 98.75 170 GLY A O 1
ATOM 1330 N N . LEU A 1 171 ? 13.961 24.969 7.383 1 98.88 171 LEU A N 1
ATOM 1331 C CA . LEU A 1 171 ? 13.359 23.719 7.832 1 98.88 171 LEU A CA 1
ATOM 1332 C C . LEU A 1 171 ? 13.266 22.703 6.691 1 98.88 171 LEU A C 1
ATOM 1334 O O . LEU A 1 171 ? 13.133 23.094 5.527 1 98.88 171 LEU A O 1
ATOM 1338 N N . LEU A 1 172 ? 13.359 21.469 7.035 1 98.81 172 LEU A N 1
ATOM 1339 C CA . LEU A 1 172 ? 13.133 20.359 6.117 1 98.81 172 LEU A CA 1
ATOM 1340 C C . LEU A 1 172 ? 11.75 19.75 6.324 1 98.81 172 LEU A C 1
ATOM 1342 O O . LEU A 1 172 ? 11.43 19.281 7.418 1 98.81 172 LEU A O 1
ATOM 1346 N N . LEU A 1 173 ? 10.945 19.844 5.301 1 98.94 173 LEU A N 1
ATOM 1347 C CA . LEU A 1 173 ? 9.672 19.141 5.324 1 98.94 173 LEU A CA 1
ATOM 1348 C C . LEU A 1 173 ? 9.859 17.656 5.027 1 98.94 173 LEU A C 1
ATOM 1350 O O . LEU A 1 173 ? 10.117 17.281 3.883 1 98.94 173 LEU A O 1
ATOM 1354 N N . VAL A 1 174 ? 9.758 16.812 5.969 1 98.88 174 VAL A N 1
ATOM 1355 C CA . VAL A 1 174 ? 10.125 15.398 5.887 1 98.88 174 VAL A CA 1
ATOM 1356 C C . VAL A 1 174 ? 8.977 14.602 5.277 1 98.88 174 VAL A C 1
ATOM 1358 O O . VAL A 1 174 ? 9.141 13.953 4.238 1 98.88 174 VAL A O 1
ATOM 1361 N N . ASP A 1 175 ? 7.852 14.641 5.906 1 98.88 175 ASP A N 1
ATOM 1362 C CA . ASP A 1 175 ? 6.637 13.992 5.406 1 98.88 175 ASP A CA 1
ATOM 1363 C C . ASP A 1 175 ? 5.398 14.555 6.102 1 98.88 175 ASP A C 1
ATOM 1365 O O . ASP A 1 175 ? 5.504 15.328 7.051 1 98.88 175 ASP A O 1
ATOM 1369 N N . TYR A 1 176 ? 4.289 14.258 5.57 1 98.69 176 TYR A N 1
ATOM 1370 C CA . TYR A 1 176 ? 3.035 14.703 6.168 1 98.69 176 TYR A CA 1
ATOM 1371 C C . TYR A 1 176 ? 1.854 13.938 5.59 1 98.69 176 TYR A C 1
ATOM 1373 O O . TYR A 1 176 ? 2 13.211 4.602 1 98.69 176 TYR A O 1
ATOM 1381 N N . LYS A 1 177 ? 0.762 14.078 6.199 1 98.19 177 LYS A N 1
ATOM 1382 C CA . LYS A 1 177 ? -0.496 13.438 5.824 1 98.19 177 LYS A CA 1
ATOM 1383 C C . LYS A 1 177 ? -1.572 14.469 5.523 1 98.19 177 LYS A C 1
ATOM 1385 O O . LYS A 1 177 ? -1.692 15.477 6.23 1 98.19 177 LYS A O 1
ATOM 1390 N N . LEU A 1 178 ? -2.283 14.273 4.41 1 98.75 178 LEU A N 1
ATOM 1391 C CA . LEU A 1 178 ? -3.404 15.141 4.043 1 98.75 178 LEU A CA 1
ATOM 1392 C C . LEU A 1 178 ? -4.703 14.344 3.99 1 98.75 178 LEU A C 1
ATOM 1394 O O . LEU A 1 178 ? -4.703 13.172 3.617 1 98.75 178 LEU A O 1
ATOM 1398 N N . GLU A 1 179 ? -5.762 14.992 4.344 1 98.56 179 GLU A N 1
ATOM 1399 C CA . GLU A 1 179 ? -7.117 14.477 4.176 1 98.56 179 GLU A CA 1
ATOM 1400 C C . GLU A 1 179 ? -7.961 15.422 3.32 1 98.56 179 GLU A C 1
ATOM 1402 O O . GLU A 1 179 ? -7.84 16.641 3.43 1 98.56 179 GLU A O 1
ATOM 1407 N N . PHE A 1 180 ? -8.789 14.812 2.48 1 98.94 180 PHE A N 1
ATOM 1408 C CA . PHE A 1 180 ? -9.648 15.578 1.587 1 98.94 180 PHE A CA 1
ATOM 1409 C C . PHE A 1 180 ? -11.109 15.188 1.782 1 98.94 180 PHE A C 1
ATOM 1411 O O . PHE A 1 180 ? -11.406 14.109 2.297 1 98.94 180 PHE A O 1
ATOM 1418 N N . GLY A 1 181 ? -11.961 16.078 1.412 1 98.81 181 GLY A N 1
ATOM 1419 C CA . GLY A 1 181 ? -13.391 15.836 1.328 1 98.81 181 GLY A CA 1
ATOM 1420 C C . GLY A 1 181 ? -14.055 16.594 0.194 1 98.81 181 GLY A C 1
ATOM 1421 O O . GLY A 1 181 ? -13.383 17.312 -0.559 1 98.81 181 GLY A O 1
ATOM 1422 N N . LEU A 1 182 ? -15.352 16.328 0.054 1 98.81 182 LEU A N 1
ATOM 1423 C CA . LEU A 1 182 ? -16.125 17.016 -0.977 1 98.81 182 LEU A CA 1
ATOM 1424 C C . LEU A 1 182 ? -16.922 18.172 -0.382 1 98.81 182 LEU A C 1
ATOM 1426 O O . LEU A 1 182 ? -17.562 18.016 0.667 1 98.81 182 LEU A O 1
ATOM 1430 N N . PHE A 1 183 ? -16.875 19.344 -0.958 1 98.62 183 PHE A N 1
ATOM 1431 C CA . PHE A 1 183 ? -17.75 20.484 -0.715 1 98.62 183 PHE A CA 1
ATOM 1432 C C . PHE A 1 183 ? -18.438 20.906 -2 1 98.62 183 PHE A C 1
ATOM 1434 O O . PHE A 1 183 ? -17.797 21.438 -2.914 1 98.62 183 PHE A O 1
ATOM 1441 N N . ASN A 1 184 ? -19.703 20.688 -2.088 1 97.06 184 ASN A N 1
ATOM 1442 C CA . ASN A 1 184 ? -20.469 20.953 -3.305 1 97.06 184 ASN A CA 1
ATOM 1443 C C . ASN A 1 184 ? -19.859 20.25 -4.512 1 97.06 184 ASN A C 1
ATOM 1445 O O . ASN A 1 184 ? -19.672 20.875 -5.562 1 97.06 184 ASN A O 1
ATOM 1449 N N . GLY A 1 185 ? -19.359 19.109 -4.324 1 96.75 185 GLY A N 1
ATOM 1450 C CA . GLY A 1 185 ? -18.875 18.266 -5.414 1 96.75 185 GLY A CA 1
ATOM 1451 C C . GLY A 1 185 ? -17.406 18.484 -5.723 1 96.75 185 GLY A C 1
ATOM 1452 O O . GLY A 1 185 ? -16.844 17.766 -6.543 1 96.75 185 GLY A O 1
ATOM 1453 N N . GLN A 1 186 ? -16.797 19.375 -5.043 1 98 186 GLN A N 1
ATOM 1454 C CA . GLN A 1 186 ? -15.398 19.672 -5.316 1 98 186 GLN A CA 1
ATOM 1455 C C . GLN A 1 186 ? -14.492 19.125 -4.227 1 98 186 GLN A C 1
ATOM 1457 O O . GLN A 1 186 ? -14.836 19.172 -3.041 1 98 186 GLN A O 1
ATOM 1462 N N . ILE A 1 187 ? -13.336 18.609 -4.629 1 98.81 187 ILE A N 1
ATOM 1463 C CA . ILE A 1 187 ? -12.344 18.125 -3.68 1 98.81 187 ILE A CA 1
ATOM 1464 C C . ILE A 1 187 ? -11.695 19.312 -2.961 1 98.81 187 ILE A C 1
ATOM 1466 O O . ILE A 1 187 ? -11.203 20.234 -3.602 1 98.81 187 ILE A O 1
ATOM 1470 N N . VAL A 1 188 ? -11.727 19.234 -1.656 1 98.88 188 VAL A N 1
ATOM 1471 C CA . VAL A 1 188 ? -11.219 20.312 -0.808 1 98.88 188 VAL A CA 1
ATOM 1472 C C . VAL A 1 188 ? -10.344 19.719 0.299 1 98.88 188 VAL A C 1
ATOM 1474 O O . VAL A 1 188 ? -10.688 18.703 0.89 1 98.88 188 VAL A O 1
ATOM 1477 N N . LEU A 1 189 ? -9.188 20.391 0.484 1 98.94 189 LEU A N 1
ATOM 1478 C CA . LEU A 1 189 ? -8.328 19.969 1.589 1 98.94 189 LEU A CA 1
ATOM 1479 C C . LEU A 1 189 ? -9 20.234 2.93 1 98.94 189 LEU A C 1
ATOM 1481 O O . LEU A 1 189 ? -9.469 21.344 3.186 1 98.94 189 LEU A O 1
ATOM 1485 N N . GLY A 1 190 ? -9.07 19.141 3.734 1 98.56 190 GLY A N 1
ATOM 1486 C CA . GLY A 1 190 ? -9.695 19.281 5.043 1 98.56 190 GLY A CA 1
ATOM 1487 C C . GLY A 1 190 ? -8.742 19.016 6.191 1 98.56 190 GLY A C 1
ATOM 1488 O O . GLY A 1 190 ? -7.523 19.125 6.031 1 98.56 190 GLY A O 1
ATOM 1489 N N . ASP A 1 191 ? -9.359 18.828 7.305 1 96.62 191 ASP A N 1
ATOM 1490 C CA . ASP A 1 191 ? -8.633 18.531 8.539 1 96.62 191 ASP A CA 1
ATOM 1491 C C . ASP A 1 191 ? -7.684 19.672 8.906 1 96.62 191 ASP A C 1
ATOM 1493 O O . ASP A 1 191 ? -8.086 20.828 8.945 1 96.62 191 ASP A O 1
ATOM 1497 N N . GLU A 1 192 ? -6.488 19.312 9.32 1 97.44 192 GLU A N 1
ATOM 1498 C CA . GLU A 1 192 ? -5.52 20.312 9.742 1 97.44 192 GLU A CA 1
ATOM 1499 C C . GLU A 1 192 ? -4.141 20.031 9.164 1 97.44 192 GLU A C 1
ATOM 1501 O O . GLU A 1 192 ? -3.84 18.906 8.773 1 97.44 192 GLU A O 1
ATOM 1506 N N . PHE A 1 193 ? -3.371 21.094 9.055 1 98.5 193 PHE A N 1
ATOM 1507 C CA . PHE A 1 193 ? -1.933 20.984 8.844 1 98.5 193 PHE A CA 1
ATOM 1508 C C . PHE A 1 193 ? -1.163 21.656 9.977 1 98.5 193 PHE A C 1
ATOM 1510 O O . PHE A 1 193 ? -1.212 22.875 10.125 1 98.5 193 PHE A O 1
ATOM 1517 N N . SER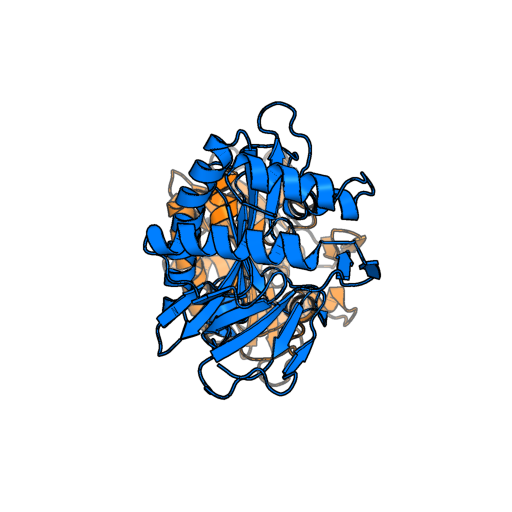 A 1 194 ? -0.539 20.891 10.766 1 98 194 SER A N 1
ATOM 1518 C CA . SER A 1 194 ? 0.27 21.328 11.898 1 98 194 SER A CA 1
ATOM 1519 C C . SER A 1 194 ? 1.384 20.328 12.203 1 98 194 SER A C 1
ATOM 1521 O O . SER A 1 194 ? 1.436 19.25 11.609 1 98 194 SER A O 1
ATOM 1523 N N . PRO A 1 195 ? 2.291 20.594 13.117 1 97.75 195 PRO A N 1
ATOM 1524 C CA . PRO A 1 195 ? 3.375 19.672 13.43 1 97.75 195 PRO A CA 1
ATOM 1525 C C . PRO A 1 195 ? 2.875 18.375 14.078 1 97.75 195 PRO A C 1
ATOM 1527 O O . PRO A 1 195 ? 3.652 17.438 14.273 1 97.75 195 PRO A O 1
ATOM 1530 N N . ASP A 1 196 ? 1.538 18.281 14.344 1 95.75 196 ASP A N 1
ATOM 1531 C CA . ASP A 1 196 ? 0.942 17.016 14.766 1 95.75 196 ASP A CA 1
ATOM 1532 C C . ASP A 1 196 ? 0.858 16.031 13.602 1 95.75 196 ASP A C 1
ATOM 1534 O O . ASP A 1 196 ? 0.867 14.812 13.805 1 95.75 196 ASP A O 1
ATOM 1538 N N . GLY A 1 197 ? 0.729 16.578 12.398 1 95.12 197 GLY A N 1
ATOM 1539 C CA . GLY A 1 197 ? 0.449 15.727 11.258 1 95.12 197 GLY A CA 1
ATOM 1540 C C . GLY A 1 197 ? 1.558 15.727 10.227 1 95.12 197 GLY A C 1
ATOM 1541 O O . GLY A 1 197 ? 1.378 15.227 9.109 1 95.12 197 GLY A O 1
ATOM 1542 N N . CYS A 1 198 ? 2.635 16.375 10.516 1 98.06 198 CYS A N 1
ATOM 1543 C CA . CYS A 1 198 ? 3.787 16.375 9.625 1 98.06 198 CYS A CA 1
ATOM 1544 C C . CYS A 1 198 ? 5.086 16.234 10.406 1 98.06 198 CYS A C 1
ATOM 1546 O O . CYS A 1 198 ? 5.113 16.453 11.617 1 98.06 198 CYS A O 1
ATOM 1548 N N . ARG A 1 199 ? 6.059 15.797 9.766 1 98.75 199 ARG A N 1
ATOM 1549 C CA . ARG A 1 199 ? 7.406 15.82 10.328 1 98.75 199 ARG A CA 1
ATOM 1550 C C . ARG A 1 199 ? 8.219 16.969 9.742 1 98.75 199 ARG A C 1
ATOM 1552 O O . ARG A 1 199 ? 8.266 17.141 8.523 1 98.75 199 ARG A O 1
ATOM 1559 N N . LEU A 1 200 ? 8.805 17.703 10.648 1 98.88 200 LEU A N 1
ATOM 1560 C CA . LEU A 1 200 ? 9.664 18.844 10.344 1 98.88 200 LEU A CA 1
ATOM 1561 C C . LEU A 1 200 ? 10.984 18.75 11.109 1 98.88 200 LEU A C 1
ATOM 1563 O O . LEU A 1 200 ? 10.992 18.5 12.312 1 98.88 200 LEU A O 1
ATOM 1567 N N . TRP A 1 201 ? 12.047 18.938 10.328 1 98.88 201 TRP A N 1
ATOM 1568 C CA . TRP A 1 201 ? 13.383 18.922 10.922 1 98.88 201 TRP A CA 1
ATOM 1569 C C . TRP A 1 201 ? 14.117 20.234 10.625 1 98.88 201 TRP A C 1
ATOM 1571 O O . TRP A 1 201 ? 13.836 20.891 9.625 1 98.88 201 TRP A O 1
ATOM 1581 N N . ASP A 1 202 ? 14.992 20.594 11.531 1 98.81 202 ASP A N 1
ATOM 1582 C CA . ASP A 1 202 ? 15.945 21.641 11.18 1 98.81 202 ASP A CA 1
ATOM 1583 C C . ASP A 1 202 ? 16.797 21.234 9.977 1 98.81 202 ASP A C 1
ATOM 1585 O O . ASP A 1 202 ? 17.312 20.109 9.922 1 98.81 202 ASP A O 1
ATOM 1589 N N . ALA A 1 203 ? 16.922 22.125 9.062 1 98.38 203 ALA A N 1
ATOM 1590 C CA . ALA A 1 203 ? 17.578 21.781 7.801 1 98.38 203 ALA A CA 1
ATOM 1591 C C . ALA A 1 203 ? 19.062 21.547 8 1 98.38 203 ALA A C 1
ATOM 1593 O O . ALA A 1 203 ? 19.672 20.734 7.289 1 98.38 203 ALA A O 1
ATOM 1594 N N . GLU A 1 204 ? 19.672 22.172 8.914 1 97.94 204 GLU A N 1
ATOM 1595 C CA . GLU A 1 204 ? 21.109 22.078 9.148 1 97.94 204 GLU A CA 1
ATOM 1596 C C . GLU A 1 204 ? 21.438 20.969 10.156 1 97.94 204 GLU A C 1
ATOM 1598 O O . GLU A 1 204 ? 22.25 20.094 9.867 1 97.94 204 GLU A O 1
ATOM 1603 N N . THR A 1 205 ? 20.797 20.953 11.281 1 98.12 205 THR A N 1
ATOM 1604 C CA . THR A 1 205 ? 21.172 20.062 12.375 1 98.12 205 THR A CA 1
ATOM 1605 C C . THR A 1 205 ? 20.391 18.75 12.305 1 98.12 205 THR A C 1
ATOM 1607 O O . THR A 1 205 ? 20.734 17.766 12.961 1 98.12 205 THR A O 1
ATOM 1610 N N . ARG A 1 206 ? 19.25 18.766 11.633 1 98 206 ARG A N 1
ATOM 1611 C CA . ARG A 1 206 ? 18.312 17.656 11.484 1 98 206 ARG A CA 1
ATOM 1612 C C . ARG A 1 206 ? 17.562 17.391 12.789 1 98 206 ARG A C 1
ATOM 1614 O O . ARG A 1 206 ? 17 16.312 12.984 1 98 206 ARG A O 1
ATOM 1621 N N . GLU A 1 207 ? 17.641 18.375 13.664 1 98.31 207 GLU A N 1
ATOM 1622 C CA . GLU A 1 207 ? 16.844 18.266 14.883 1 98.31 207 GLU A CA 1
ATOM 1623 C C . GLU A 1 207 ? 15.352 18.156 14.555 1 98.31 207 GLU A C 1
ATOM 1625 O O . GLU A 1 207 ? 14.844 18.844 13.672 1 98.31 207 GLU A O 1
ATOM 1630 N N . LYS A 1 208 ? 14.648 17.203 15.258 1 98.62 208 LYS A N 1
ATOM 1631 C CA . LYS A 1 208 ? 13.219 17.031 15.062 1 98.62 208 LYS A CA 1
ATOM 1632 C C . LYS A 1 208 ? 12.43 18.141 15.742 1 98.62 208 LYS A C 1
ATOM 1634 O O . LYS A 1 208 ? 12.633 18.438 16.922 1 98.62 208 LYS A O 1
ATOM 1639 N N . LEU A 1 209 ? 11.516 18.703 15.055 1 98.81 209 LEU A N 1
ATOM 1640 C CA . LEU A 1 209 ? 10.727 19.828 15.562 1 98.81 209 LEU A CA 1
ATOM 1641 C C . LEU A 1 209 ? 9.234 19.578 15.375 1 98.81 209 LEU A C 1
ATOM 1643 O O . LEU A 1 209 ? 8.484 20.484 15.039 1 98.81 209 LEU A O 1
ATOM 1647 N N . ASP A 1 210 ? 8.859 18.297 15.445 1 98.25 210 ASP A N 1
ATOM 1648 C CA . ASP A 1 210 ? 7.488 17.844 15.234 1 98.25 210 ASP A CA 1
ATOM 1649 C C . ASP A 1 210 ? 7.043 16.906 16.359 1 98.25 210 ASP A C 1
ATOM 1651 O O . ASP A 1 210 ? 7.672 16.844 17.406 1 98.25 210 ASP A O 1
ATOM 1655 N N . LYS A 1 211 ? 5.969 16.234 16.125 1 97.38 211 LYS A N 1
ATOM 1656 C CA . LYS A 1 211 ? 5.336 15.438 17.156 1 97.38 211 LYS A CA 1
ATOM 1657 C C . LYS A 1 211 ? 6.234 14.281 17.578 1 97.38 211 LYS A C 1
ATOM 1659 O O . LYS A 1 211 ? 5.992 13.641 18.609 1 97.38 211 LYS A O 1
ATOM 1664 N N . ASP A 1 212 ? 7.207 13.953 16.812 1 97.44 212 ASP A N 1
ATOM 1665 C CA . ASP A 1 212 ? 8.156 12.922 17.219 1 97.44 212 ASP A CA 1
ATOM 1666 C C . ASP A 1 212 ? 8.828 13.281 18.531 1 97.44 212 ASP A C 1
ATOM 1668 O O . ASP A 1 212 ? 9.297 12.398 19.266 1 97.44 212 ASP A O 1
ATOM 1672 N N . ARG A 1 213 ? 8.969 14.586 18.844 1 97.88 213 ARG A N 1
ATOM 1673 C CA . ARG A 1 213 ? 9.5 14.969 20.141 1 97.88 213 AR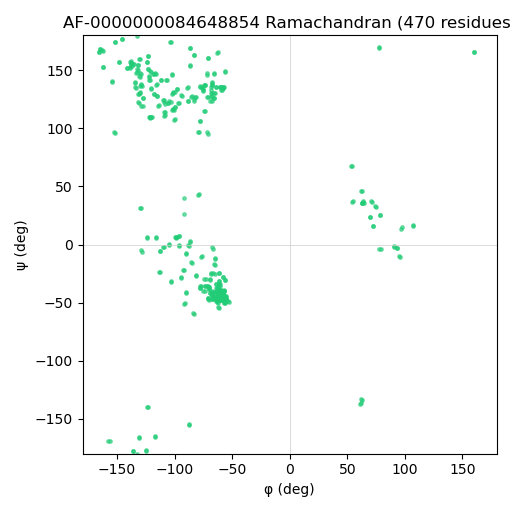G A CA 1
ATOM 1674 C C . ARG A 1 213 ? 8.672 14.375 21.281 1 97.88 213 ARG A C 1
ATOM 1676 O O . ARG A 1 213 ? 9.219 13.938 22.297 1 97.88 213 ARG A O 1
ATOM 1683 N N . PHE A 1 214 ? 7.363 14.352 21.141 1 97.69 214 PHE A N 1
ATOM 1684 C CA . PHE A 1 214 ? 6.465 13.734 22.109 1 97.69 214 PHE A CA 1
ATOM 1685 C C . PHE A 1 214 ? 6.59 12.211 22.062 1 97.69 214 PHE A C 1
ATOM 1687 O O . PHE A 1 214 ? 6.742 11.57 23.109 1 97.69 214 PHE A O 1
ATOM 1694 N N . ARG A 1 215 ? 6.574 11.633 20.812 1 96.25 215 ARG A N 1
ATOM 1695 C CA . ARG A 1 215 ? 6.594 10.188 20.641 1 96.25 215 ARG A CA 1
ATOM 1696 C C . ARG A 1 215 ? 7.863 9.578 21.234 1 96.25 215 ARG A C 1
ATOM 1698 O O . ARG A 1 215 ? 7.836 8.469 21.781 1 96.25 215 ARG A O 1
ATOM 1705 N N . GLN A 1 216 ? 8.953 10.281 21.141 1 95.69 216 GLN A N 1
ATOM 1706 C CA . GLN A 1 216 ? 10.258 9.742 21.5 1 95.69 216 GLN A CA 1
ATOM 1707 C C . GLN A 1 216 ? 10.727 10.312 22.844 1 95.69 216 GLN A C 1
ATOM 1709 O O . GLN A 1 216 ? 11.844 10.047 23.281 1 95.69 216 GLN A O 1
ATOM 1714 N N . GLY A 1 217 ? 9.945 11.164 23.453 1 95.75 217 GLY A N 1
ATOM 1715 C CA . GLY A 1 217 ? 10.258 11.703 24.766 1 95.75 217 GLY A CA 1
ATOM 1716 C C . GLY A 1 217 ? 11.406 12.695 24.75 1 95.75 217 GLY A C 1
ATOM 1717 O O . GLY A 1 217 ? 12.25 12.703 25.641 1 95.75 217 GLY A O 1
ATOM 1718 N N . LEU A 1 218 ? 11.492 13.477 23.734 1 96.75 218 LEU A N 1
ATOM 1719 C CA . LEU A 1 218 ? 12.609 14.398 23.578 1 96.75 218 LEU A CA 1
ATOM 1720 C C . LEU A 1 218 ? 12.352 15.703 24.328 1 96.75 218 LEU A C 1
ATOM 1722 O O . LEU A 1 218 ? 13.258 16.531 24.469 1 96.75 218 LEU A O 1
ATOM 1726 N N . GLY A 1 219 ? 11.086 15.977 24.734 1 96.06 219 GLY A N 1
ATOM 1727 C CA . GLY A 1 219 ? 10.727 17.203 25.438 1 96.06 219 GLY A CA 1
ATOM 1728 C C . GLY A 1 219 ? 10.625 18.406 24.516 1 96.06 219 GLY A C 1
ATOM 1729 O O . GLY A 1 219 ? 10.859 18.297 23.312 1 96.06 219 GLY A O 1
ATOM 1730 N N . GLY A 1 220 ? 10.062 19.531 25.094 1 97.38 220 GLY A N 1
ATOM 1731 C CA . GLY A 1 220 ? 9.984 20.797 24.375 1 97.38 220 GLY A CA 1
ATOM 1732 C C . GLY A 1 220 ? 9.094 20.719 23.141 1 97.38 220 GLY A C 1
ATOM 1733 O O . GLY A 1 220 ? 9.438 21.266 22.094 1 97.38 220 GLY A O 1
ATOM 1734 N N . VAL A 1 221 ? 8.055 19.969 23.219 1 97.81 221 VAL A N 1
ATOM 1735 C CA . VAL A 1 221 ? 7.195 19.703 22.078 1 97.81 221 VAL A CA 1
ATOM 1736 C C . VAL A 1 221 ? 6.582 21.016 21.578 1 97.81 221 VAL A C 1
ATOM 1738 O O . VAL A 1 221 ? 6.789 21.406 20.422 1 97.81 221 VAL A O 1
ATOM 1741 N N . ILE A 1 222 ? 5.934 21.734 22.484 1 97.94 222 ILE A N 1
ATOM 1742 C CA . ILE A 1 222 ? 5.207 22.922 22.062 1 97.94 222 ILE A CA 1
ATOM 1743 C C . ILE A 1 222 ? 6.195 24.047 21.734 1 97.94 222 ILE A C 1
ATOM 1745 O O . ILE A 1 222 ? 5.973 24.828 20.812 1 97.94 222 ILE A O 1
ATOM 1749 N N . GLU A 1 223 ? 7.277 24.125 22.469 1 97.81 223 GLU A N 1
ATOM 1750 C CA . GLU A 1 223 ? 8.336 25.078 22.156 1 97.81 223 GLU A CA 1
ATOM 1751 C C . GLU A 1 223 ? 8.852 24.875 20.734 1 97.81 223 GLU A C 1
ATOM 1753 O O . GLU A 1 223 ? 9.125 25.844 20.016 1 97.81 223 GLU A O 1
ATOM 1758 N N . ALA A 1 224 ? 8.984 23.625 20.328 1 98.5 224 ALA A N 1
ATOM 1759 C CA . ALA A 1 224 ? 9.43 23.312 18.969 1 98.5 224 ALA A CA 1
ATOM 1760 C C . ALA A 1 224 ? 8.391 23.734 17.938 1 98.5 224 ALA A C 1
ATOM 1762 O O . ALA A 1 224 ? 8.734 24.297 16.891 1 98.5 224 ALA A O 1
ATOM 1763 N N . TYR A 1 225 ? 7.105 23.438 18.219 1 98.56 225 TYR A N 1
ATOM 1764 C CA . TYR A 1 225 ? 6.039 23.859 17.328 1 98.56 225 TYR A CA 1
ATOM 1765 C C . TYR A 1 225 ? 6.086 25.375 17.109 1 98.56 225 TYR A C 1
ATOM 1767 O O . TYR A 1 225 ? 5.996 25.844 15.969 1 98.56 225 TYR A O 1
ATOM 1775 N N . GLU A 1 226 ? 6.23 26.094 18.188 1 98.38 226 GLU A N 1
ATOM 1776 C CA . GLU A 1 226 ? 6.27 27.547 18.141 1 98.38 226 GLU A CA 1
ATOM 1777 C C . GLU A 1 226 ? 7.488 28.031 17.359 1 98.38 226 GLU A C 1
ATOM 1779 O O . GLU A 1 226 ? 7.406 29.016 16.625 1 98.38 226 GLU A O 1
ATOM 1784 N N . GLU A 1 227 ? 8.578 27.359 17.594 1 98.25 227 GLU A N 1
ATOM 1785 C CA . GLU A 1 227 ? 9.797 27.719 16.859 1 98.25 227 GLU A CA 1
ATOM 1786 C C . GLU A 1 227 ? 9.594 27.578 15.352 1 98.25 227 GLU A C 1
ATOM 1788 O O . GLU A 1 227 ? 9.969 28.453 14.586 1 98.25 227 GLU A O 1
ATOM 1793 N N . VAL A 1 228 ? 9.023 26.453 14.922 1 98.69 228 VAL A N 1
ATOM 1794 C CA . VAL A 1 228 ? 8.727 26.25 13.508 1 98.69 228 VAL A CA 1
ATOM 1795 C C . VAL A 1 228 ? 7.832 27.375 13 1 98.69 228 VAL A C 1
ATOM 1797 O O . VAL A 1 228 ? 8.102 27.969 11.953 1 98.69 228 VAL A O 1
ATOM 1800 N N . GLY A 1 229 ? 6.77 27.609 13.75 1 98.56 229 GLY A N 1
ATOM 1801 C CA . GLY A 1 229 ? 5.855 28.672 13.367 1 98.56 229 GLY A CA 1
ATOM 1802 C C . GLY A 1 229 ? 6.535 30.031 13.203 1 98.56 229 GLY A C 1
ATOM 1803 O O . GLY A 1 229 ? 6.316 30.719 12.219 1 98.56 229 GLY A O 1
ATOM 1804 N N . ARG A 1 230 ? 7.336 30.391 14.156 1 97.81 230 ARG A N 1
ATOM 1805 C CA . ARG A 1 230 ? 8.039 31.656 14.117 1 97.81 230 ARG A CA 1
ATOM 1806 C C . ARG A 1 230 ? 8.938 31.75 12.883 1 97.81 230 ARG A C 1
ATOM 1808 O O . ARG A 1 230 ? 9 32.812 12.234 1 97.81 230 ARG A O 1
ATOM 1815 N N . ARG A 1 231 ? 9.57 30.719 12.57 1 98.44 231 ARG A N 1
ATOM 1816 C CA . ARG A 1 231 ? 10.523 30.703 11.461 1 98.44 231 ARG A CA 1
ATOM 1817 C C . ARG A 1 231 ? 9.82 30.938 10.133 1 98.44 231 ARG A C 1
ATOM 1819 O O . ARG A 1 231 ? 10.438 31.391 9.164 1 98.44 231 ARG A O 1
ATOM 1826 N N . ILE A 1 232 ? 8.555 30.609 10.07 1 98.44 232 ILE A N 1
ATOM 1827 C CA . ILE A 1 232 ? 7.875 30.734 8.789 1 98.44 232 ILE A CA 1
ATOM 1828 C C . ILE A 1 232 ? 6.879 31.891 8.844 1 98.44 232 ILE A C 1
ATOM 1830 O O . ILE A 1 232 ? 6.141 32.125 7.883 1 98.44 232 ILE A O 1
ATOM 1834 N N . GLY A 1 233 ? 6.77 32.531 9.977 1 97.62 233 GLY A N 1
ATOM 1835 C CA . GLY A 1 233 ? 6.043 33.781 10.023 1 97.62 233 GLY A CA 1
ATOM 1836 C C . GLY A 1 233 ? 4.691 33.656 10.703 1 97.62 233 GLY A C 1
ATOM 1837 O O . GLY A 1 233 ? 3.84 34.531 10.562 1 97.62 233 GLY A O 1
ATOM 1838 N N . VAL A 1 234 ? 4.496 32.594 11.438 1 96.81 234 VAL A N 1
ATOM 1839 C CA . VAL A 1 234 ? 3.254 32.469 12.195 1 96.81 234 VAL A CA 1
ATOM 1840 C C . VAL A 1 234 ? 3.307 33.375 13.422 1 96.81 234 VAL A C 1
ATOM 1842 O O . VAL A 1 234 ? 4.328 33.438 14.109 1 96.81 234 VAL A O 1
ATOM 1845 N N . GLU A 1 235 ? 2.281 34.062 13.688 1 90.38 235 GLU A N 1
ATOM 1846 C CA . GLU A 1 235 ? 2.168 34.906 14.867 1 90.38 235 GLU A CA 1
ATOM 1847 C C . GLU A 1 235 ? 1.36 34.219 15.969 1 90.38 235 GLU A C 1
ATOM 1849 O O . GLU A 1 235 ? 0.181 33.906 15.773 1 90.38 235 GLU A O 1
ATOM 1854 N N . PHE A 1 236 ? 2.033 33.781 17.062 1 90.19 236 PHE A N 1
ATOM 1855 C CA . PHE A 1 236 ? 1.324 33.188 18.188 1 90.19 236 PHE A CA 1
ATOM 1856 C C . PHE A 1 236 ? 0.964 34.25 19.234 1 90.19 236 PHE A C 1
ATOM 1858 O O . PHE A 1 236 ? -0.008 34.094 19.969 1 90.19 236 PHE A O 1
ATOM 1865 N N . LYS A 1 237 ? 0.729 35.344 19.531 1 70.56 237 LYS A N 1
ATOM 1866 C CA . LYS A 1 237 ? 0.563 36.469 20.453 1 70.56 237 LYS A CA 1
ATOM 1867 C C . LYS A 1 237 ? 1.309 36.219 21.766 1 70.56 237 LYS A C 1
ATOM 1869 O O . LYS A 1 237 ? 1.558 35.062 22.125 1 70.56 237 LYS A O 1
ATOM 1874 N N . MET B 1 1 ? 20.047 -28.938 -24.797 1 78.75 1 MET B N 1
ATOM 1875 C CA . MET B 1 1 ? 20.359 -28.078 -23.656 1 78.75 1 MET B CA 1
ATOM 1876 C C . MET B 1 1 ? 20.938 -28.891 -22.5 1 78.75 1 MET B C 1
ATOM 1878 O O . MET B 1 1 ? 20.438 -29.984 -22.203 1 78.75 1 MET B O 1
ATOM 1882 N N . GLU B 1 2 ? 22.141 -28.406 -21.984 1 90.06 2 GLU B N 1
ATOM 1883 C CA . GLU B 1 2 ? 22.766 -29.141 -20.891 1 90.06 2 GLU B CA 1
ATOM 1884 C C . GLU B 1 2 ? 22.578 -28.406 -19.562 1 90.06 2 GLU B C 1
ATOM 1886 O O . GLU B 1 2 ? 22.891 -27.219 -19.438 1 90.06 2 GLU B O 1
ATOM 1891 N N . LYS B 1 3 ? 22 -29.094 -18.609 1 93.5 3 LYS B N 1
ATOM 1892 C CA . LYS B 1 3 ? 21.891 -28.578 -17.25 1 93.5 3 LYS B CA 1
ATOM 1893 C C . LYS B 1 3 ? 23.266 -28.5 -16.578 1 93.5 3 LYS B C 1
ATOM 1895 O O . LYS B 1 3 ? 24.047 -29.438 -16.656 1 93.5 3 LYS B O 1
ATOM 1900 N N . ARG B 1 4 ? 23.562 -27.391 -15.945 1 96 4 ARG B N 1
ATOM 1901 C CA . ARG B 1 4 ? 24.891 -27.156 -15.367 1 96 4 ARG B CA 1
ATOM 1902 C C . ARG B 1 4 ? 24.781 -26.859 -13.867 1 96 4 ARG B C 1
ATOM 1904 O O . ARG B 1 4 ? 24.062 -27.562 -13.148 1 96 4 ARG B O 1
ATOM 1911 N N . GLN B 1 5 ? 25.578 -25.891 -13.328 1 94.81 5 GLN B N 1
ATOM 1912 C CA . GLN B 1 5 ? 25.688 -25.656 -11.891 1 94.81 5 GLN B CA 1
ATOM 1913 C C . GLN B 1 5 ? 24.406 -25.016 -11.336 1 94.81 5 GLN B C 1
ATOM 1915 O O . GLN B 1 5 ? 23.734 -24.266 -12.031 1 94.81 5 GLN B O 1
ATOM 1920 N N . GLU B 1 6 ? 24.125 -25.406 -10.102 1 96.81 6 GLU B N 1
ATOM 1921 C CA . GLU B 1 6 ? 23.031 -24.766 -9.367 1 96.81 6 GLU B CA 1
ATOM 1922 C C . GLU B 1 6 ? 23.359 -23.312 -9.039 1 96.81 6 GLU B C 1
ATOM 1924 O O . GLU B 1 6 ? 24.422 -23.031 -8.453 1 96.81 6 GLU B O 1
ATOM 1929 N N . LEU B 1 7 ? 22.531 -22.438 -9.461 1 96.31 7 LEU B N 1
ATOM 1930 C CA . LEU B 1 7 ? 22.75 -21.016 -9.203 1 96.31 7 LEU B CA 1
ATOM 1931 C C . LEU B 1 7 ? 22.094 -20.594 -7.898 1 96.31 7 LEU B C 1
ATOM 1933 O O . LEU B 1 7 ? 22.641 -19.766 -7.164 1 96.31 7 LEU B O 1
ATOM 1937 N N . TYR B 1 8 ? 20.891 -21.109 -7.68 1 93.62 8 TYR B N 1
ATOM 1938 C CA . TYR B 1 8 ? 20.078 -20.703 -6.543 1 93.62 8 TYR B CA 1
ATOM 1939 C C . TYR B 1 8 ? 19.094 -21.797 -6.145 1 93.62 8 TYR B C 1
ATOM 1941 O O . TYR B 1 8 ? 18.578 -22.516 -7.004 1 93.62 8 TYR B O 1
ATOM 1949 N N . ALA B 1 9 ? 18.906 -21.969 -4.852 1 93.81 9 ALA B N 1
ATOM 1950 C CA . ALA B 1 9 ? 17.875 -22.859 -4.324 1 93.81 9 ALA B CA 1
ATOM 1951 C C . ALA B 1 9 ? 16.906 -22.094 -3.424 1 93.81 9 ALA B C 1
ATOM 1953 O O . ALA B 1 9 ? 17.266 -21.672 -2.318 1 93.81 9 ALA B O 1
ATOM 1954 N N . GLY B 1 10 ? 15.711 -21.938 -3.938 1 91 10 GLY B N 1
ATOM 1955 C CA . GLY B 1 10 ? 14.68 -21.281 -3.139 1 91 10 GLY B CA 1
ATOM 1956 C C . GLY B 1 10 ? 13.914 -22.25 -2.258 1 91 10 GLY B C 1
ATOM 1957 O O . GLY B 1 10 ? 14.414 -23.328 -1.929 1 91 10 GLY B O 1
ATOM 1958 N N . LYS B 1 11 ? 12.742 -21.953 -1.911 1 88 11 LYS B N 1
ATOM 1959 C CA . LYS B 1 11 ? 11.93 -22.719 -0.973 1 88 11 LYS B CA 1
ATOM 1960 C C . LYS B 1 11 ? 11.406 -23.984 -1.618 1 88 11 LYS B C 1
ATOM 1962 O O . LYS B 1 11 ? 11.383 -25.047 -0.984 1 88 11 LYS B O 1
ATOM 1967 N N . ALA B 1 12 ? 11.016 -23.812 -2.877 1 93.06 12 ALA B N 1
ATOM 1968 C CA . ALA B 1 12 ? 10.367 -24.969 -3.477 1 93.06 12 ALA B CA 1
ATOM 1969 C C . ALA B 1 12 ? 11.008 -25.328 -4.816 1 93.06 12 ALA B C 1
ATOM 1971 O O . ALA B 1 12 ? 10.688 -26.359 -5.41 1 93.06 12 ALA B O 1
ATOM 1972 N N . LYS B 1 13 ? 11.938 -24.469 -5.266 1 96.94 13 LYS B N 1
ATOM 1973 C CA . LYS B 1 13 ? 12.562 -24.688 -6.57 1 96.94 13 LYS B CA 1
ATOM 1974 C C . LYS B 1 13 ? 14.062 -24.406 -6.512 1 96.94 13 LYS B C 1
ATOM 1976 O O . LYS B 1 13 ? 14.523 -23.625 -5.684 1 96.94 13 LYS B O 1
ATOM 1981 N N . SER B 1 14 ? 14.703 -25.078 -7.367 1 98 14 SER B N 1
ATOM 1982 C CA . SER B 1 14 ? 16.109 -24.812 -7.625 1 98 14 SER B CA 1
ATOM 1983 C C . SER B 1 14 ? 16.328 -24.328 -9.055 1 98 14 SER B C 1
ATOM 1985 O O . SER B 1 14 ? 15.633 -24.766 -9.977 1 98 14 SER B O 1
ATOM 1987 N N . VAL B 1 15 ? 17.297 -23.469 -9.203 1 98.31 15 VAL B N 1
ATOM 1988 C CA . VAL B 1 15 ? 17.594 -22.859 -10.5 1 98.31 15 VAL B CA 1
ATOM 1989 C C . VAL B 1 15 ? 19 -23.25 -10.953 1 98.31 15 VAL B C 1
ATOM 1991 O O . VAL B 1 15 ? 19.969 -23.094 -10.203 1 98.31 15 VAL B O 1
ATOM 1994 N N . TYR B 1 16 ? 19.094 -23.719 -12.164 1 98.56 16 TYR B N 1
ATOM 1995 C CA . TYR B 1 16 ? 20.375 -24.188 -12.695 1 98.56 16 TYR B CA 1
ATOM 1996 C C . TYR B 1 16 ? 20.75 -23.422 -13.961 1 98.56 16 TYR B C 1
ATOM 1998 O O . TYR B 1 16 ? 19.875 -23.125 -14.789 1 98.56 16 TYR B O 1
ATOM 2006 N N . ALA B 1 17 ? 22.031 -23.188 -14.102 1 98 17 ALA B N 1
ATOM 2007 C CA . ALA B 1 17 ? 22.547 -22.656 -15.359 1 98 17 ALA B CA 1
ATOM 2008 C C . ALA B 1 17 ? 22.5 -23.703 -16.469 1 98 17 ALA B C 1
ATOM 2010 O O . ALA B 1 17 ? 22.344 -24.906 -16.188 1 98 17 ALA B O 1
ATOM 2011 N N . THR B 1 18 ? 22.562 -23.25 -17.734 1 98 18 THR B N 1
ATOM 2012 C CA . THR B 1 18 ? 22.719 -24.125 -18.891 1 98 18 THR B CA 1
ATOM 2013 C C . THR B 1 18 ? 23.938 -23.703 -19.719 1 98 18 THR B C 1
ATOM 2015 O O . THR B 1 18 ? 24.703 -22.828 -19.312 1 98 18 THR B O 1
ATOM 2018 N N . ASP B 1 19 ? 24.078 -24.438 -20.828 1 97 19 ASP B N 1
ATOM 2019 C CA . ASP B 1 19 ? 25.156 -24.062 -21.75 1 97 19 ASP B CA 1
ATOM 2020 C C . ASP B 1 19 ? 24.766 -22.844 -22.562 1 97 19 ASP B C 1
ATOM 2022 O O . ASP B 1 19 ? 25.609 -22.25 -23.25 1 97 19 ASP B O 1
ATOM 2026 N N . ASP B 1 20 ? 23.594 -22.422 -22.547 1 97.19 20 ASP B N 1
ATOM 2027 C CA . ASP B 1 20 ? 23.094 -21.172 -23.094 1 97.19 20 ASP B CA 1
ATOM 2028 C C . ASP B 1 20 ? 22.906 -20.125 -21.984 1 97.19 20 ASP B C 1
ATOM 2030 O O . ASP B 1 20 ? 22.062 -20.297 -21.109 1 97.19 20 ASP B O 1
ATOM 2034 N N . PRO B 1 21 ? 23.672 -19.062 -22.062 1 96.44 21 PRO B N 1
ATOM 2035 C CA . PRO B 1 21 ? 23.625 -18.078 -20.969 1 96.44 21 PRO B CA 1
ATOM 2036 C C . PRO B 1 21 ? 22.281 -17.391 -20.844 1 96.44 21 PRO B C 1
ATOM 2038 O O . PRO B 1 21 ? 22 -16.719 -19.844 1 96.44 21 PRO B O 1
ATOM 2041 N N . ASP B 1 22 ? 21.422 -17.531 -21.828 1 98.12 22 ASP B N 1
ATOM 2042 C CA . ASP B 1 22 ? 20.125 -16.875 -21.812 1 98.12 22 ASP B CA 1
ATOM 2043 C C . ASP B 1 22 ? 19.016 -17.812 -21.328 1 98.12 22 ASP B C 1
ATOM 2045 O O . ASP B 1 22 ? 17.828 -17.469 -21.375 1 98.12 22 ASP B O 1
ATOM 2049 N N . ARG B 1 23 ? 19.422 -18.984 -20.891 1 98.38 23 ARG B N 1
ATOM 2050 C CA . ARG B 1 23 ? 18.438 -19.984 -20.469 1 98.38 23 ARG B CA 1
ATOM 2051 C C . ARG B 1 23 ? 18.812 -20.578 -19.109 1 98.38 23 ARG B C 1
ATOM 2053 O O . ARG B 1 23 ? 19.984 -20.656 -18.766 1 98.38 23 ARG B O 1
ATOM 2060 N N . LEU B 1 24 ? 17.797 -20.969 -18.391 1 98.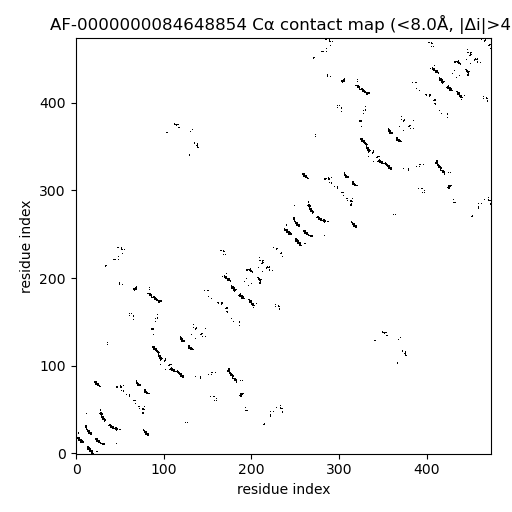62 24 LEU B N 1
ATOM 2061 C CA . LEU B 1 24 ? 17.922 -21.641 -17.094 1 98.62 24 LEU B CA 1
ATOM 2062 C C . LEU B 1 24 ? 17.062 -22.906 -17.062 1 98.62 24 LEU B C 1
ATOM 2064 O O . LEU B 1 24 ? 16.141 -23.062 -17.859 1 98.62 24 LEU B O 1
ATOM 2068 N N . VAL B 1 25 ? 17.422 -23.75 -16.156 1 98.56 25 VAL B N 1
ATOM 2069 C CA . VAL B 1 25 ? 16.562 -24.875 -15.812 1 98.56 25 VAL B CA 1
ATOM 2070 C C . VAL B 1 25 ? 15.977 -24.688 -14.422 1 98.56 25 VAL B C 1
ATOM 2072 O O . VAL B 1 25 ? 16.703 -24.422 -13.461 1 98.56 25 VAL B O 1
ATOM 2075 N N . LEU B 1 26 ? 14.68 -24.734 -14.367 1 98.5 26 LEU B N 1
ATOM 2076 C CA . LEU B 1 26 ? 14.008 -24.766 -13.07 1 98.5 26 LEU B CA 1
ATOM 2077 C C . LEU B 1 26 ? 13.727 -26.203 -12.648 1 98.5 26 LEU B C 1
ATOM 2079 O O . LEU B 1 26 ? 13.203 -27 -13.438 1 98.5 26 LEU B O 1
ATOM 2083 N N . HIS B 1 27 ? 14.148 -26.5 -11.469 1 98.62 27 HIS B N 1
ATOM 2084 C CA . HIS B 1 27 ? 13.828 -27.797 -10.867 1 98.62 27 HIS B CA 1
ATOM 2085 C C . HIS B 1 27 ? 12.82 -27.641 -9.734 1 98.62 27 HIS B C 1
ATOM 2087 O O . HIS B 1 27 ? 13.125 -27.031 -8.711 1 98.62 27 HIS B O 1
ATOM 2093 N N . PHE B 1 28 ? 11.664 -28.203 -9.984 1 98.38 28 PHE B N 1
ATOM 2094 C CA . PHE B 1 28 ? 10.609 -28.188 -8.977 1 98.38 28 PHE B CA 1
ATOM 2095 C C . PHE B 1 28 ? 10.797 -29.328 -7.98 1 98.38 28 PHE B C 1
ATOM 2097 O O . PHE B 1 28 ? 10.82 -30.5 -8.359 1 98.38 28 PHE B O 1
ATOM 2104 N N . ARG B 1 29 ? 10.883 -28.969 -6.738 1 98.19 29 ARG B N 1
ATOM 2105 C CA . ARG B 1 29 ? 11.102 -29.969 -5.695 1 98.19 29 ARG B CA 1
ATOM 2106 C C . ARG B 1 29 ? 9.805 -30.266 -4.945 1 98.19 29 ARG B C 1
ATOM 2108 O O . ARG B 1 29 ? 8.797 -29.578 -5.133 1 98.19 29 ARG B O 1
ATOM 2115 N N . ASP B 1 30 ? 9.906 -31.266 -4.062 1 98 30 ASP B N 1
ATOM 2116 C CA . ASP B 1 30 ? 8.742 -31.688 -3.299 1 98 30 ASP B CA 1
ATOM 2117 C C . ASP B 1 30 ? 8.578 -30.859 -2.027 1 98 30 ASP B C 1
ATOM 2119 O O . ASP B 1 30 ? 7.602 -31.016 -1.295 1 98 30 ASP B O 1
ATOM 2123 N N . ASP B 1 31 ? 9.438 -29.938 -1.898 1 96.12 31 ASP B N 1
ATOM 2124 C CA . ASP B 1 31 ? 9.461 -29.125 -0.684 1 96.12 31 ASP B CA 1
ATOM 2125 C C . ASP B 1 31 ? 8.297 -28.141 -0.665 1 96.12 31 ASP B C 1
ATOM 2127 O O . ASP B 1 31 ? 7.938 -27.562 -1.699 1 96.12 31 ASP B O 1
ATOM 2131 N N . THR B 1 32 ? 7.656 -27.984 0.423 1 95.12 32 THR B N 1
ATOM 2132 C CA . THR B 1 32 ? 6.613 -27 0.657 1 95.12 32 THR B CA 1
ATOM 2133 C C . THR B 1 32 ? 6.906 -26.188 1.92 1 95.12 32 THR B C 1
ATOM 2135 O O . THR B 1 32 ? 7.449 -26.734 2.891 1 95.12 32 THR B O 1
ATOM 2138 N N . SER B 1 33 ? 6.699 -24.953 1.768 1 91.81 33 SER B N 1
ATOM 2139 C CA . SER B 1 33 ? 6.953 -24.078 2.912 1 91.81 33 SER B CA 1
ATOM 2140 C C . SER B 1 33 ? 5.762 -23.172 3.193 1 91.81 33 SER B C 1
ATOM 2142 O O . SER B 1 33 ? 4.969 -22.875 2.293 1 91.81 33 SER B O 1
ATOM 2144 N N . ALA B 1 34 ? 5.492 -22.828 4.477 1 88.25 34 ALA B N 1
ATOM 2145 C CA . ALA B 1 34 ? 4.508 -21.828 4.883 1 88.25 34 ALA B CA 1
ATOM 2146 C C . ALA B 1 34 ? 5.055 -20.938 5.996 1 88.25 34 ALA B C 1
ATOM 2148 O O . ALA B 1 34 ? 5.969 -21.344 6.727 1 88.25 34 ALA B O 1
ATOM 2149 N N . PHE B 1 35 ? 4.504 -19.703 6.059 1 85.62 35 PHE B N 1
ATOM 2150 C CA . PHE B 1 35 ? 4.855 -18.766 7.109 1 85.62 35 PHE B CA 1
ATOM 2151 C C . PHE B 1 35 ? 6.332 -18.406 7.043 1 85.62 35 PHE B C 1
ATOM 2153 O O . PHE B 1 35 ? 7.051 -18.516 8.039 1 85.62 35 PHE B O 1
ATOM 2160 N N . ASP B 1 36 ? 6.848 -18.109 5.902 1 81.31 36 ASP B N 1
ATOM 2161 C CA . ASP B 1 36 ? 8.203 -17.641 5.613 1 81.31 36 ASP B CA 1
ATOM 2162 C C . ASP B 1 36 ? 9.234 -18.688 5.996 1 81.31 36 ASP B C 1
ATOM 2164 O O . ASP B 1 36 ? 10.266 -18.375 6.598 1 81.31 36 ASP B O 1
ATOM 2168 N N . GLY B 1 37 ? 8.82 -19.953 5.773 1 81.88 37 GLY B N 1
ATOM 2169 C CA . GLY B 1 37 ? 9.781 -21.031 5.984 1 81.88 37 GLY B CA 1
ATOM 2170 C C . GLY B 1 37 ? 9.711 -21.625 7.379 1 81.88 37 GLY B C 1
ATOM 2171 O O . GLY B 1 37 ? 10.414 -22.594 7.684 1 81.88 37 GLY B O 1
ATOM 2172 N N . GLU B 1 38 ? 8.844 -21.078 8.25 1 83.25 38 GLU B N 1
ATOM 2173 C CA . GLU B 1 38 ? 8.711 -21.609 9.609 1 83.25 38 GLU B CA 1
ATOM 2174 C C . GLU B 1 38 ? 8.18 -23.031 9.594 1 83.25 38 GLU B C 1
ATOM 2176 O O . GLU B 1 38 ? 8.523 -23.844 10.461 1 83.25 38 GLU B O 1
ATOM 2181 N N . ARG B 1 39 ? 7.301 -23.359 8.641 1 88.12 39 ARG B N 1
ATOM 2182 C CA . ARG B 1 39 ? 6.812 -24.719 8.406 1 88.12 39 ARG B CA 1
ATOM 2183 C C . ARG B 1 39 ? 7.289 -25.25 7.059 1 88.12 39 ARG B C 1
ATOM 2185 O O . ARG B 1 39 ? 7.023 -24.641 6.016 1 88.12 39 ARG B O 1
ATOM 2192 N N . MET B 1 40 ? 8.008 -26.328 7.141 1 93.25 40 MET B N 1
ATOM 2193 C CA . MET B 1 40 ? 8.523 -26.953 5.926 1 93.25 40 MET B CA 1
ATOM 2194 C C . MET B 1 40 ? 8.219 -28.438 5.91 1 93.25 40 MET B C 1
ATOM 2196 O O . MET B 1 40 ? 8.32 -29.109 6.938 1 93.25 40 MET B O 1
ATOM 2200 N N . GLU B 1 41 ? 7.797 -28.938 4.816 1 95.31 41 GLU B N 1
ATOM 2201 C CA . GLU B 1 41 ? 7.5 -30.344 4.594 1 95.31 41 GLU B CA 1
ATOM 2202 C C . GLU B 1 41 ? 7.781 -30.75 3.148 1 95.31 41 GLU B C 1
ATOM 2204 O O . GLU B 1 41 ? 7.887 -29.891 2.271 1 95.31 41 GLU B O 1
ATOM 2209 N N . SER B 1 42 ? 7.98 -32 3.033 1 96.56 42 SER B N 1
ATOM 2210 C CA . SER B 1 42 ? 8.07 -32.562 1.686 1 96.56 42 SER B CA 1
ATOM 2211 C C . SER B 1 42 ? 6.809 -33.344 1.326 1 96.56 42 SER B C 1
ATOM 2213 O O . SER B 1 42 ? 6.395 -34.219 2.062 1 96.56 42 SER B O 1
ATOM 2215 N N . LEU B 1 43 ? 6.184 -32.938 0.285 1 97.19 43 LEU B N 1
ATOM 2216 C CA . LEU B 1 43 ? 4.973 -33.594 -0.177 1 97.19 43 LEU B CA 1
ATOM 2217 C C . LEU B 1 43 ? 5.242 -34.375 -1.469 1 97.19 43 LEU B C 1
ATOM 2219 O O . LEU B 1 43 ? 5.551 -33.781 -2.5 1 97.19 43 LEU B O 1
ATOM 2223 N N . ALA B 1 44 ? 4.992 -35.625 -1.4 1 96.62 44 ALA B N 1
ATOM 2224 C CA . ALA B 1 44 ? 5.285 -36.469 -2.543 1 96.62 44 ALA B CA 1
ATOM 2225 C C . ALA B 1 44 ? 4.551 -36 -3.793 1 96.62 44 ALA B C 1
ATOM 2227 O O . ALA B 1 44 ? 3.377 -35.625 -3.727 1 96.62 44 ALA B O 1
ATOM 2228 N N . ARG B 1 45 ? 5.277 -35.938 -4.941 1 96.94 45 ARG B N 1
ATOM 2229 C CA . ARG B 1 45 ? 4.781 -35.656 -6.281 1 96.94 45 ARG B CA 1
ATOM 2230 C C . ARG B 1 45 ? 4.559 -34.156 -6.457 1 96.94 45 ARG B C 1
ATOM 2232 O O . ARG B 1 45 ? 4.195 -33.688 -7.543 1 96.94 45 ARG B O 1
ATOM 2239 N N . LYS B 1 46 ? 4.766 -33.406 -5.41 1 97.88 46 LYS B N 1
ATOM 2240 C CA . LYS B 1 46 ? 4.496 -31.969 -5.504 1 97.88 46 LYS B CA 1
ATOM 2241 C C . LYS B 1 46 ? 5.293 -31.328 -6.641 1 97.88 46 LYS B C 1
ATOM 2243 O O . LYS B 1 46 ? 4.75 -30.547 -7.422 1 97.88 46 LYS B O 1
ATOM 2248 N N . GLY B 1 47 ? 6.559 -31.609 -6.672 1 98.19 47 GLY B N 1
ATOM 2249 C CA . GLY B 1 47 ? 7.41 -31.062 -7.711 1 98.19 47 GLY B CA 1
ATOM 2250 C C . GLY B 1 47 ? 6.891 -31.328 -9.109 1 98.19 47 GLY B C 1
ATOM 2251 O O . GLY B 1 47 ? 6.82 -30.406 -9.938 1 98.19 47 GLY B O 1
ATOM 2252 N N . MET B 1 48 ? 6.551 -32.562 -9.359 1 98.38 48 MET B N 1
ATOM 2253 C CA . MET B 1 48 ? 6.02 -32.938 -10.656 1 98.38 48 MET B CA 1
ATOM 2254 C C . MET B 1 48 ? 4.695 -32.25 -10.945 1 98.38 48 MET B C 1
ATOM 2256 O O . MET B 1 48 ? 4.504 -31.688 -12.023 1 98.38 48 MET B O 1
ATOM 2260 N N . VAL B 1 49 ? 3.777 -32.25 -10 1 98.38 49 VAL B N 1
ATOM 2261 C CA . VAL B 1 49 ? 2.453 -31.656 -10.156 1 98.38 49 VAL B CA 1
ATOM 2262 C C . VAL B 1 49 ? 2.584 -30.156 -10.469 1 98.38 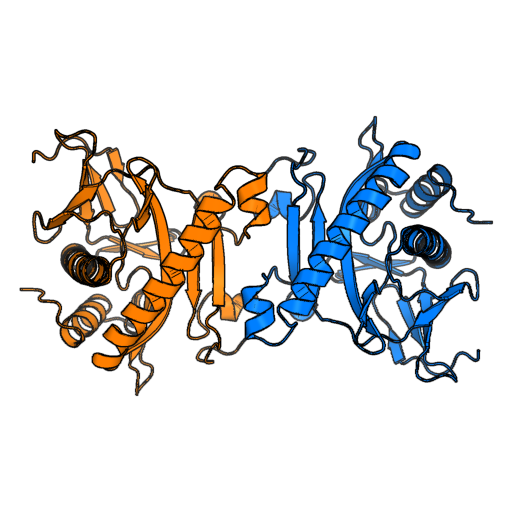49 VAL B C 1
ATOM 2264 O O . VAL B 1 49 ? 1.988 -29.672 -11.43 1 98.38 49 VAL B O 1
ATOM 2267 N N . ASN B 1 50 ? 3.459 -29.453 -9.727 1 98.56 50 ASN B N 1
ATOM 2268 C CA . ASN B 1 50 ? 3.619 -28.016 -9.922 1 98.56 50 ASN B CA 1
ATOM 2269 C C . ASN B 1 50 ? 4.301 -27.703 -11.25 1 98.56 50 ASN B C 1
ATOM 2271 O O . ASN B 1 50 ? 3.949 -26.734 -11.914 1 98.56 50 ASN B O 1
ATOM 2275 N N . ASN B 1 51 ? 5.27 -28.516 -11.609 1 98.5 51 ASN B N 1
ATOM 2276 C CA . ASN B 1 51 ? 5.969 -28.281 -12.867 1 98.5 51 ASN B CA 1
ATOM 2277 C C . ASN B 1 51 ? 5.035 -28.422 -14.062 1 98.5 51 ASN B C 1
ATOM 2279 O O . ASN B 1 51 ? 5.02 -27.578 -14.953 1 98.5 51 ASN B O 1
ATOM 2283 N N . ARG B 1 52 ? 4.277 -29.453 -14.062 1 98.38 52 ARG B N 1
ATOM 2284 C CA . ARG B 1 52 ? 3.359 -29.719 -15.164 1 98.38 52 ARG B CA 1
ATOM 2285 C C . ARG B 1 52 ? 2.223 -28.703 -15.18 1 98.38 52 ARG B C 1
ATOM 2287 O O . ARG B 1 52 ? 1.817 -28.234 -16.25 1 98.38 52 ARG B O 1
ATOM 2294 N N . PHE B 1 53 ? 1.711 -28.391 -13.984 1 98.62 53 PHE B N 1
ATOM 2295 C CA . PHE B 1 53 ? 0.685 -27.359 -13.859 1 98.62 53 PHE B CA 1
ATOM 2296 C C . PHE B 1 53 ? 1.18 -26.031 -14.406 1 98.62 53 PHE B C 1
ATOM 2298 O O . PHE B 1 53 ? 0.498 -25.406 -15.219 1 98.62 53 PHE B O 1
ATOM 2305 N N . ASN B 1 54 ? 2.354 -25.641 -14.031 1 98.62 54 ASN B N 1
ATOM 2306 C CA . ASN B 1 54 ? 2.986 -24.406 -14.477 1 98.62 54 ASN B CA 1
ATOM 2307 C C . ASN B 1 54 ? 3.162 -24.391 -15.992 1 98.62 54 ASN B C 1
ATOM 2309 O O . ASN B 1 54 ? 2.842 -23.391 -16.641 1 98.62 54 ASN B O 1
ATOM 2313 N N . ALA B 1 55 ? 3.672 -25.453 -16.516 1 98.25 55 ALA B N 1
ATOM 2314 C CA . ALA B 1 55 ? 3.881 -25.531 -17.953 1 98.25 55 ALA B CA 1
ATOM 2315 C C . ALA B 1 55 ? 2.566 -25.359 -18.719 1 98.25 55 ALA B C 1
ATOM 2317 O O . ALA B 1 55 ? 2.516 -24.656 -19.734 1 98.25 55 ALA B O 1
ATOM 2318 N N . PHE B 1 56 ? 1.531 -25.984 -18.219 1 98.62 56 PHE B N 1
ATOM 2319 C CA . PHE B 1 56 ? 0.213 -25.906 -18.844 1 98.62 56 PHE B CA 1
ATOM 2320 C C . PHE B 1 56 ? -0.302 -24.469 -18.812 1 98.62 56 PHE B C 1
ATOM 2322 O O . PHE B 1 56 ? -0.7 -23.922 -19.844 1 98.62 56 PHE B O 1
ATOM 2329 N N . ILE B 1 57 ? -0.269 -23.797 -17.656 1 98.88 57 ILE B N 1
ATOM 2330 C CA . ILE B 1 57 ? -0.807 -22.453 -17.484 1 98.88 57 ILE B CA 1
ATOM 2331 C C . ILE B 1 57 ? 0.008 -21.469 -18.312 1 98.88 57 ILE B C 1
ATOM 2333 O O . ILE B 1 57 ? -0.556 -20.625 -19.016 1 98.88 57 ILE B O 1
ATOM 2337 N N . MET B 1 58 ? 1.325 -21.562 -18.25 1 98.81 58 MET B N 1
ATOM 2338 C CA . MET B 1 58 ? 2.186 -20.672 -19.016 1 98.81 58 MET B CA 1
ATOM 2339 C C . MET B 1 58 ? 1.951 -20.828 -20.516 1 98.81 58 MET B C 1
ATOM 2341 O O . MET B 1 58 ? 1.979 -19.859 -21.266 1 98.81 58 MET B O 1
ATOM 2345 N N . GLY B 1 59 ? 1.751 -22.047 -20.891 1 98.5 59 GLY B N 1
ATOM 2346 C CA . GLY B 1 59 ? 1.403 -22.297 -22.281 1 98.5 59 GLY B CA 1
ATOM 2347 C C . GLY B 1 59 ? 0.109 -21.625 -22.703 1 98.5 59 GLY B C 1
ATOM 2348 O O . GLY B 1 59 ? 0.042 -21 -23.766 1 98.5 59 GLY B O 1
ATOM 2349 N N . LYS B 1 60 ? -0.95 -21.734 -21.891 1 98.62 60 LYS B N 1
ATOM 2350 C CA . LYS B 1 60 ? -2.236 -21.094 -22.156 1 98.62 60 LYS B CA 1
ATOM 2351 C C . LYS B 1 60 ? -2.094 -19.578 -22.234 1 98.62 60 LYS B C 1
ATOM 2353 O O . LYS B 1 60 ? -2.73 -18.938 -23.078 1 98.62 60 LYS B O 1
ATOM 2358 N N . LEU B 1 61 ? -1.292 -19.016 -21.391 1 98.88 61 LEU B N 1
ATOM 2359 C CA . LEU B 1 61 ? -1.056 -17.578 -21.391 1 98.88 61 LEU B CA 1
ATOM 2360 C C . LEU B 1 61 ? -0.312 -17.156 -22.656 1 98.88 61 LEU B C 1
ATOM 2362 O O . LEU B 1 61 ? -0.635 -16.125 -23.25 1 98.88 61 LEU B O 1
ATOM 2366 N N . GLU B 1 62 ? 0.639 -17.938 -23.031 1 98.56 62 GLU B N 1
ATOM 2367 C CA . GLU B 1 62 ? 1.348 -17.641 -24.266 1 98.56 62 GLU B CA 1
ATOM 2368 C C . GLU B 1 62 ? 0.404 -17.688 -25.469 1 98.56 62 GLU B C 1
ATOM 2370 O O . GLU B 1 62 ? 0.497 -16.844 -26.375 1 98.56 62 GLU B O 1
ATOM 2375 N N . GLU B 1 63 ? -0.411 -18.641 -25.516 1 98.38 63 GLU B N 1
ATOM 2376 C CA . GLU B 1 63 ? -1.404 -18.75 -26.578 1 98.38 63 GLU B CA 1
ATOM 2377 C C . GLU B 1 63 ? -2.281 -17.5 -26.641 1 98.38 63 GLU B C 1
ATOM 2379 O O . GLU B 1 63 ? -2.736 -17.109 -27.719 1 98.38 63 GLU B O 1
ATOM 2384 N N . ALA B 1 64 ? -2.459 -16.906 -25.531 1 98.44 64 ALA B N 1
ATOM 2385 C CA . ALA B 1 64 ? -3.303 -15.711 -25.438 1 98.44 64 ALA B CA 1
ATOM 2386 C C . ALA B 1 64 ? -2.494 -14.445 -25.703 1 98.44 64 ALA B C 1
ATOM 2388 O O . ALA B 1 64 ? -3.01 -13.336 -25.562 1 98.44 64 ALA B O 1
ATOM 2389 N N . GLY B 1 65 ? -1.238 -14.539 -25.953 1 98.25 65 GLY B N 1
ATOM 2390 C CA . GLY B 1 65 ? -0.409 -13.406 -26.344 1 98.25 65 GLY B CA 1
ATOM 2391 C C . GLY B 1 65 ? 0.344 -12.789 -25.172 1 98.25 65 GLY B C 1
ATOM 2392 O O . GLY B 1 65 ? 0.87 -11.68 -25.297 1 98.25 65 GLY B O 1
ATOM 2393 N N . ILE B 1 66 ? 0.407 -13.43 -24.062 1 98.75 66 ILE B N 1
ATOM 2394 C CA . ILE B 1 66 ? 1.157 -12.945 -22.922 1 98.75 66 ILE B CA 1
ATOM 2395 C C . ILE B 1 66 ? 2.545 -13.578 -22.891 1 98.75 66 ILE B C 1
ATOM 2397 O O . ILE B 1 66 ? 2.674 -14.805 -22.844 1 98.75 66 ILE B O 1
ATOM 2401 N N . PRO B 1 67 ? 3.57 -12.773 -22.922 1 98.69 67 PRO B N 1
ATOM 2402 C CA . PRO B 1 67 ? 4.914 -13.359 -22.922 1 98.69 67 PRO B CA 1
ATOM 2403 C C . PRO B 1 67 ? 5.258 -14.047 -21.594 1 98.69 67 PRO B C 1
ATOM 2405 O O . PRO B 1 67 ? 5.125 -13.445 -20.531 1 98.69 67 PRO B O 1
ATOM 2408 N N . THR B 1 68 ? 5.68 -15.281 -21.672 1 98.81 68 THR B N 1
ATOM 2409 C CA . THR B 1 68 ? 6.148 -16.031 -20.5 1 98.81 68 THR B CA 1
ATOM 2410 C C . THR B 1 68 ? 7.574 -16.531 -20.719 1 98.81 68 THR B C 1
ATOM 2412 O O . THR B 1 68 ? 8.047 -16.609 -21.859 1 98.81 68 THR B O 1
ATOM 2415 N N . HIS B 1 69 ? 8.227 -16.891 -19.625 1 98.88 69 HIS B N 1
ATOM 2416 C CA . HIS B 1 69 ? 9.633 -17.266 -19.781 1 98.88 69 HIS B CA 1
ATOM 2417 C C . HIS B 1 69 ? 9.773 -18.766 -20.062 1 98.88 69 HIS B C 1
ATOM 2419 O O . HIS B 1 69 ? 10.859 -19.234 -20.422 1 98.88 69 HIS B O 1
ATOM 2425 N N . VAL B 1 70 ? 8.703 -19.531 -19.969 1 98.69 70 VAL B N 1
ATOM 2426 C CA . VAL B 1 70 ? 8.789 -20.984 -20.094 1 98.69 70 VAL B CA 1
ATOM 2427 C C . VAL B 1 70 ? 8.984 -21.359 -21.562 1 98.69 70 VAL B C 1
ATOM 2429 O O . VAL B 1 70 ? 8.266 -20.891 -22.438 1 98.69 70 VAL B O 1
ATOM 2432 N N . GLU B 1 71 ? 9.875 -22.219 -21.781 1 97.94 71 GLU B N 1
ATOM 2433 C CA . GLU B 1 71 ? 10.164 -22.641 -23.156 1 97.94 71 GLU B CA 1
ATOM 2434 C C . GLU B 1 71 ? 9.773 -24.094 -23.375 1 97.94 71 GLU B C 1
ATOM 2436 O O . GLU B 1 71 ? 9.633 -24.531 -24.516 1 97.94 71 GLU B O 1
ATOM 2441 N N . GLY B 1 72 ? 9.719 -24.859 -22.25 1 96.69 72 GLY B N 1
ATOM 2442 C CA . GLY B 1 72 ? 9.227 -26.219 -22.406 1 96.69 72 GLY B CA 1
ATOM 2443 C C . GLY B 1 72 ? 9.648 -27.125 -21.266 1 96.69 72 GLY B C 1
ATOM 2444 O O . GLY B 1 72 ? 10.547 -26.797 -20.5 1 96.69 72 GLY B O 1
ATOM 2445 N N . LEU B 1 73 ? 8.992 -28.281 -21.203 1 97.44 73 LEU B N 1
ATOM 2446 C CA . LEU B 1 73 ? 9.297 -29.297 -20.203 1 97.44 73 LEU B CA 1
ATOM 2447 C C . LEU B 1 73 ? 10.547 -30.078 -20.594 1 97.44 73 LEU B C 1
ATOM 2449 O O . LEU B 1 73 ? 10.727 -30.438 -21.75 1 97.44 73 LEU B O 1
ATOM 2453 N N . LEU B 1 74 ? 11.375 -30.281 -19.594 1 97.81 74 LEU B N 1
ATOM 2454 C CA . LEU B 1 74 ? 12.547 -31.141 -19.797 1 97.81 74 LEU B CA 1
ATOM 2455 C C . LEU B 1 74 ? 12.32 -32.5 -19.172 1 97.81 74 LEU B C 1
ATOM 2457 O O . LEU B 1 74 ? 12.898 -33.5 -19.625 1 97.81 74 LEU B O 1
ATOM 2461 N N . SER B 1 75 ? 11.586 -32.594 -18.094 1 97.19 75 SER B N 1
ATOM 2462 C CA . SER B 1 75 ? 11.195 -33.781 -17.359 1 97.19 75 SER B CA 1
ATOM 2463 C C . SER B 1 75 ? 9.922 -33.562 -16.547 1 97.19 75 SER B C 1
ATOM 2465 O O . SER B 1 75 ? 9.273 -32.531 -16.688 1 97.19 75 SER B O 1
ATOM 2467 N N . ASP B 1 76 ? 9.641 -34.469 -15.711 1 97.31 76 ASP B N 1
ATOM 2468 C CA . ASP B 1 76 ? 8.461 -34.344 -14.867 1 97.31 76 ASP B CA 1
ATOM 2469 C C . ASP B 1 76 ? 8.641 -33.219 -13.852 1 97.31 76 ASP B C 1
ATOM 2471 O O . ASP B 1 76 ? 7.664 -32.625 -13.398 1 97.31 76 ASP B O 1
ATOM 2475 N N . THR B 1 77 ? 9.875 -32.938 -13.539 1 98.31 77 THR B N 1
ATOM 2476 C CA . THR B 1 77 ? 10.102 -31.984 -12.453 1 98.31 77 THR B CA 1
ATOM 2477 C C . THR B 1 77 ? 10.961 -30.828 -12.93 1 98.31 77 THR B C 1
ATOM 2479 O O . THR B 1 77 ? 11.352 -29.969 -12.133 1 98.31 77 THR B O 1
ATOM 2482 N N . GLU B 1 78 ? 11.273 -30.781 -14.242 1 98.44 78 GLU B N 1
ATOM 2483 C CA . GLU B 1 78 ? 12.156 -29.719 -14.727 1 98.44 78 GLU B CA 1
ATOM 2484 C C . GLU B 1 78 ? 11.594 -29.062 -15.977 1 98.44 78 GLU B C 1
ATOM 2486 O O . GLU B 1 78 ? 11.008 -29.734 -16.828 1 98.44 78 GLU B O 1
ATOM 2491 N N . CYS B 1 79 ? 11.875 -27.781 -16.125 1 98.25 79 CYS B N 1
ATOM 2492 C CA . CYS B 1 79 ? 11.516 -27.047 -17.344 1 98.25 79 CYS B CA 1
ATOM 2493 C C . CYS B 1 79 ? 12.609 -26.062 -17.719 1 98.25 79 CYS B C 1
ATOM 2495 O O . CYS B 1 79 ? 13.406 -25.641 -16.875 1 98.25 79 CYS B O 1
ATOM 2497 N N . LEU B 1 80 ? 12.703 -25.781 -18.984 1 98.62 80 LEU B N 1
ATOM 2498 C CA . LEU B 1 80 ? 13.594 -24.766 -19.547 1 98.62 80 LEU B CA 1
ATOM 2499 C C . LEU B 1 80 ? 12.914 -23.406 -19.578 1 98.62 80 LEU B C 1
ATOM 2501 O O . LEU B 1 80 ? 11.758 -23.297 -19.984 1 98.62 80 LEU B O 1
ATOM 2505 N N . VAL B 1 81 ? 13.656 -22.359 -19.156 1 98.75 81 VAL B N 1
ATOM 2506 C CA . VAL B 1 81 ? 13.062 -21.016 -19.156 1 98.75 81 VAL B CA 1
ATOM 2507 C C . VAL B 1 81 ? 14.086 -20 -19.672 1 98.75 81 VAL B C 1
ATOM 2509 O O . VAL B 1 81 ? 15.289 -20.25 -19.625 1 98.75 81 VAL B O 1
ATOM 2512 N N . LYS B 1 82 ? 13.562 -18.875 -20.188 1 98.75 82 LYS B N 1
ATOM 2513 C CA . LYS B 1 82 ? 14.406 -17.703 -20.438 1 98.75 82 LYS B CA 1
ATOM 2514 C C . LYS B 1 82 ? 14.969 -17.141 -19.141 1 98.75 82 LYS B C 1
ATOM 2516 O O . LYS B 1 82 ? 14.258 -17.062 -18.141 1 98.75 82 LYS B O 1
ATOM 2521 N N . LYS B 1 83 ? 16.234 -16.812 -19.141 1 98.44 83 LYS B N 1
ATOM 2522 C CA . LYS B 1 83 ? 16.828 -16.094 -18 1 98.44 83 LYS B CA 1
ATOM 2523 C C . LYS B 1 83 ? 16.391 -14.641 -17.984 1 98.44 83 LYS B C 1
ATOM 2525 O O . LYS B 1 83 ? 16.797 -13.852 -18.844 1 98.44 83 LYS B O 1
ATOM 2530 N N . LEU B 1 84 ? 15.656 -14.273 -16.984 1 98.69 84 LEU B N 1
ATOM 2531 C CA . LEU B 1 84 ? 15.125 -12.914 -16.891 1 98.69 84 LEU B CA 1
ATOM 2532 C C . LEU B 1 84 ? 15.945 -12.086 -15.898 1 98.69 84 LEU B C 1
ATOM 2534 O O . LEU B 1 84 ? 16.453 -12.609 -14.906 1 98.69 84 LEU B O 1
ATOM 2538 N N . ASP B 1 85 ? 16.078 -10.797 -16.188 1 98.38 85 ASP B N 1
ATOM 2539 C CA . ASP B 1 85 ? 16.406 -9.828 -15.148 1 98.38 85 ASP B CA 1
ATOM 2540 C C . ASP B 1 85 ? 15.164 -9.469 -14.328 1 98.38 85 ASP B C 1
ATOM 2542 O O . ASP B 1 85 ? 14.383 -8.602 -14.727 1 98.38 85 ASP B O 1
ATOM 2546 N N . MET B 1 86 ? 15.023 -10.117 -13.227 1 98.38 86 MET B N 1
ATOM 2547 C CA . MET B 1 86 ? 13.773 -10.047 -12.469 1 98.38 86 MET B CA 1
ATOM 2548 C C . MET B 1 86 ? 13.555 -8.648 -11.898 1 98.38 86 MET B C 1
ATOM 2550 O O . MET B 1 86 ? 14.5 -8.008 -11.438 1 98.38 86 MET B O 1
ATOM 2554 N N . ILE B 1 87 ? 12.352 -8.203 -11.961 1 98.81 87 ILE B N 1
ATOM 2555 C CA . ILE B 1 87 ? 11.914 -7 -11.258 1 98.81 87 ILE B CA 1
ATOM 2556 C C . ILE B 1 87 ? 11.453 -7.367 -9.852 1 98.81 87 ILE B C 1
ATOM 2558 O O . ILE B 1 87 ? 10.586 -8.234 -9.68 1 98.81 87 ILE B O 1
ATOM 2562 N N . PRO B 1 88 ? 12.023 -6.766 -8.828 1 98.56 88 PRO B N 1
ATOM 2563 C CA . PRO B 1 88 ? 11.773 -7.219 -7.457 1 98.56 88 PRO B CA 1
ATOM 2564 C C . PRO B 1 88 ? 10.438 -6.711 -6.91 1 98.56 88 PRO B C 1
ATOM 2566 O O . PRO B 1 88 ? 10.367 -6.258 -5.766 1 98.56 88 PRO B O 1
ATOM 2569 N N . VAL B 1 89 ? 9.43 -6.762 -7.707 1 98.69 89 VAL B N 1
ATOM 2570 C CA . VAL B 1 89 ? 8.078 -6.324 -7.363 1 98.69 89 VAL B CA 1
ATOM 2571 C C . VAL B 1 89 ? 7.07 -7.41 -7.742 1 98.69 89 VAL B C 1
ATOM 2573 O O . VAL B 1 89 ? 7.082 -7.91 -8.867 1 98.69 89 VAL B O 1
ATOM 2576 N N . GLU B 1 90 ? 6.258 -7.738 -6.809 1 98.5 90 GLU B N 1
ATOM 2577 C CA . GLU B 1 90 ? 5.211 -8.727 -7.035 1 98.5 90 GLU B CA 1
ATOM 2578 C C . GLU B 1 90 ? 3.877 -8.062 -7.348 1 98.5 90 GLU B C 1
ATOM 2580 O O . GLU B 1 90 ? 3.488 -7.094 -6.691 1 98.5 90 GLU B O 1
ATOM 2585 N N . CYS B 1 91 ? 3.223 -8.555 -8.344 1 98.88 91 CYS B N 1
ATOM 2586 C CA . CYS B 1 91 ? 1.884 -8.102 -8.703 1 98.88 91 CYS B CA 1
ATOM 2587 C C . CYS B 1 91 ? 0.822 -9.062 -8.172 1 98.88 91 CYS B C 1
ATOM 2589 O O . CYS B 1 91 ? 0.789 -10.227 -8.562 1 98.88 91 CYS B O 1
ATOM 2591 N N . VAL B 1 92 ? -0.044 -8.578 -7.305 1 98.75 92 VAL B N 1
ATOM 2592 C CA . VAL B 1 92 ? -1.071 -9.43 -6.719 1 98.75 92 VAL B CA 1
ATOM 2593 C C . VAL B 1 92 ? -2.453 -8.961 -7.168 1 98.75 92 VAL B C 1
ATOM 2595 O O . VAL B 1 92 ? -2.789 -7.785 -7.039 1 98.75 92 VAL B O 1
ATOM 2598 N N . VAL B 1 93 ? -3.211 -9.883 -7.68 1 98.69 93 VAL B N 1
ATOM 2599 C CA . VAL B 1 93 ? -4.594 -9.625 -8.078 1 98.69 93 VAL B CA 1
ATOM 2600 C C . VAL B 1 93 ? -5.539 -10.461 -7.215 1 98.69 93 VAL B C 1
ATOM 2602 O O . VAL B 1 93 ? -5.262 -11.625 -6.922 1 98.69 93 VAL B O 1
ATOM 2605 N N . ARG B 1 94 ? -6.59 -9.844 -6.809 1 98.88 94 ARG B N 1
ATOM 2606 C CA . ARG B 1 94 ? -7.609 -10.562 -6.047 1 98.88 94 ARG B CA 1
ATOM 2607 C C . ARG B 1 94 ? -8.992 -10.383 -6.672 1 98.88 94 ARG B C 1
ATOM 2609 O O . ARG B 1 94 ? -9.43 -9.25 -6.902 1 98.88 94 ARG B O 1
ATOM 2616 N N . ASN B 1 95 ? -9.633 -11.477 -6.949 1 98.94 95 ASN B N 1
ATOM 2617 C CA . ASN B 1 95 ? -11.008 -11.477 -7.438 1 98.94 95 ASN B CA 1
ATOM 2618 C C . ASN B 1 95 ? -12.008 -11.648 -6.293 1 98.94 95 ASN B C 1
ATOM 2620 O O . ASN B 1 95 ? -13.164 -11.234 -6.402 1 98.94 95 ASN B O 1
ATOM 2624 N N . VAL B 1 96 ? -11.562 -12.312 -5.285 1 98.88 96 VAL B N 1
ATOM 2625 C CA . VAL B 1 96 ? -12.32 -12.602 -4.07 1 98.88 96 VAL B CA 1
ATOM 2626 C C . VAL B 1 96 ? -11.453 -12.32 -2.844 1 98.88 96 VAL B C 1
ATOM 2628 O O . VAL B 1 96 ? -10.258 -12.617 -2.836 1 98.88 96 VAL B O 1
ATOM 2631 N N . ALA B 1 97 ? -12.07 -11.734 -1.826 1 98.75 97 ALA B N 1
ATOM 2632 C CA . ALA B 1 97 ? -11.32 -11.391 -0.621 1 98.75 97 ALA B CA 1
ATOM 2633 C C . ALA B 1 97 ? -10.883 -12.648 0.123 1 98.75 97 ALA B C 1
ATOM 2635 O O . ALA B 1 97 ? -11.695 -13.516 0.424 1 98.75 97 ALA B O 1
ATOM 2636 N N . ALA B 1 98 ? -9.656 -12.727 0.462 1 98.25 98 ALA B N 1
ATOM 2637 C CA . ALA B 1 98 ? -9.086 -13.828 1.232 1 98.25 98 ALA B CA 1
ATOM 2638 C C . ALA B 1 98 ? -7.707 -13.469 1.777 1 98.25 98 ALA B C 1
ATOM 2640 O O . ALA B 1 98 ? -7.152 -12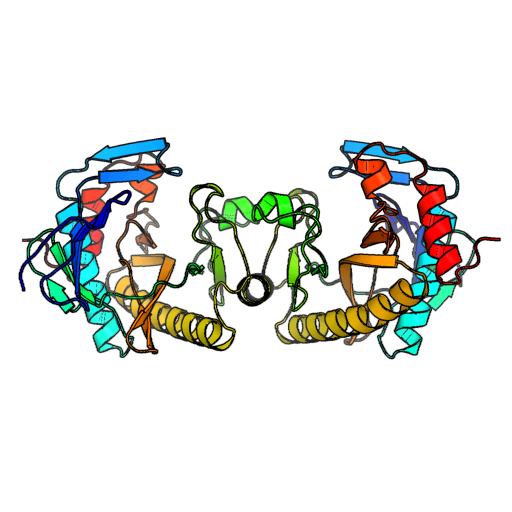.422 1.426 1 98.25 98 ALA B O 1
ATOM 2641 N N . GLY B 1 99 ? -7.254 -14.273 2.717 1 95.56 99 GLY B N 1
ATOM 2642 C CA . GLY B 1 99 ? -5.871 -14.203 3.166 1 95.56 99 GLY B CA 1
ATOM 2643 C C . GLY B 1 99 ? -5.516 -12.859 3.787 1 95.56 99 GLY B C 1
ATOM 2644 O O . GLY B 1 99 ? -6.223 -12.375 4.672 1 95.56 99 GLY B O 1
ATOM 2645 N N . GLY B 1 100 ? -4.348 -12.312 3.336 1 95.06 100 GLY B N 1
ATOM 2646 C CA . GLY B 1 100 ? -3.783 -11.109 3.926 1 95.06 100 GLY B CA 1
ATOM 2647 C C . GLY B 1 100 ? -4.691 -9.898 3.795 1 95.06 100 GLY B C 1
ATOM 2648 O O . GLY B 1 100 ? -4.703 -9.031 4.668 1 95.06 100 GLY B O 1
ATOM 2649 N N . LEU B 1 101 ? -5.453 -9.867 2.717 1 98.06 101 LEU B N 1
ATOM 2650 C CA . LEU B 1 101 ? -6.367 -8.75 2.523 1 98.06 101 LEU B CA 1
ATOM 2651 C C . LEU B 1 101 ? -7.398 -8.688 3.645 1 98.06 101 LEU B C 1
ATOM 2653 O O . LEU B 1 101 ? -7.684 -7.609 4.176 1 98.06 101 LEU B O 1
ATOM 2657 N N . VAL B 1 102 ? -8.008 -9.844 3.969 1 97.94 102 VAL B N 1
ATOM 2658 C CA . VAL B 1 102 ? -9.023 -9.961 5.012 1 97.94 102 VAL B CA 1
ATOM 2659 C C . VAL B 1 102 ? -8.43 -9.531 6.355 1 97.94 102 VAL B C 1
ATOM 2661 O O . VAL B 1 102 ? -9.039 -8.75 7.086 1 97.94 102 VAL B O 1
ATOM 2664 N N . LYS B 1 103 ? -7.25 -10.023 6.59 1 95.94 103 LYS B N 1
ATOM 2665 C CA . LYS B 1 103 ? -6.59 -9.703 7.855 1 95.94 103 LYS B CA 1
ATOM 2666 C C . LYS B 1 103 ? -6.254 -8.219 7.938 1 95.94 103 LYS B C 1
ATOM 2668 O O . LYS B 1 103 ? -6.492 -7.574 8.961 1 95.94 103 LYS B O 1
ATOM 2673 N N . ARG B 1 104 ? -5.797 -7.613 6.883 1 97.5 104 ARG B N 1
ATOM 2674 C CA . ARG B 1 104 ? -5.289 -6.242 6.863 1 97.5 104 ARG B CA 1
ATOM 2675 C C . ARG B 1 104 ? -6.434 -5.234 6.871 1 97.5 104 ARG B C 1
ATOM 2677 O O . ARG B 1 104 ? -6.355 -4.203 7.539 1 97.5 104 ARG B O 1
ATOM 2684 N N . LEU B 1 105 ? -7.523 -5.539 6.176 1 98.38 105 LEU B N 1
ATOM 2685 C CA . LEU B 1 105 ? -8.547 -4.523 5.945 1 98.38 105 LEU B CA 1
ATOM 2686 C C . LEU B 1 105 ? -9.828 -4.863 6.691 1 98.38 105 LEU B C 1
ATOM 2688 O O . LEU B 1 105 ? -10.781 -4.078 6.691 1 98.38 105 LEU B O 1
ATOM 2692 N N . GLY B 1 106 ? -9.898 -6.008 7.316 1 97.44 106 GLY B N 1
ATOM 2693 C CA . GLY B 1 106 ? -11.062 -6.41 8.094 1 97.44 106 GLY B CA 1
ATOM 2694 C C . GLY B 1 106 ? -12.281 -6.699 7.234 1 97.44 106 GLY B C 1
ATOM 2695 O O . GLY B 1 106 ? -13.414 -6.562 7.691 1 97.44 106 GLY B O 1
ATOM 2696 N N . VAL B 1 107 ? -12.062 -7.023 5.988 1 97.62 107 VAL B N 1
ATOM 2697 C CA . VAL B 1 107 ? -13.172 -7.324 5.09 1 97.62 107 VAL B CA 1
ATOM 2698 C C . VAL B 1 107 ? -13.555 -8.797 5.211 1 97.62 107 VAL B C 1
ATOM 2700 O O . VAL B 1 107 ? -12.836 -9.586 5.832 1 97.62 107 VAL B O 1
ATOM 2703 N N . GLN B 1 108 ? -14.672 -9.195 4.648 1 97.69 108 GLN B N 1
ATOM 2704 C CA . GLN B 1 108 ? -15.195 -10.547 4.801 1 97.69 108 GLN B CA 1
ATOM 2705 C C . GLN B 1 108 ? -14.57 -11.492 3.773 1 97.69 108 GLN B C 1
ATOM 2707 O O . GLN B 1 108 ? -14.57 -11.195 2.576 1 97.69 108 GLN B O 1
ATOM 2712 N N . GLU B 1 109 ? -14.031 -12.586 4.238 1 98.19 109 GLU B N 1
ATOM 2713 C CA . GLU B 1 109 ? -13.547 -13.594 3.299 1 98.19 109 GLU B CA 1
ATOM 2714 C C . GLU B 1 109 ? -14.664 -14.07 2.377 1 98.19 109 GLU B C 1
ATOM 2716 O O . GLU B 1 109 ? -15.789 -14.305 2.822 1 98.19 109 GLU B O 1
ATOM 2721 N N . GLY B 1 110 ? -14.352 -14.18 1.081 1 98.25 110 GLY B N 1
ATOM 2722 C CA . GLY B 1 110 ? -15.336 -14.68 0.133 1 98.25 110 GLY B CA 1
ATOM 2723 C C . GLY B 1 110 ? -16.094 -13.57 -0.576 1 98.25 110 GLY B C 1
ATOM 2724 O O . GLY B 1 110 ? -16.797 -13.828 -1.559 1 98.25 110 GLY B O 1
ATOM 2725 N N . GLN B 1 111 ? -15.914 -12.398 -0.091 1 98 111 GLN B N 1
ATOM 2726 C CA . GLN B 1 111 ? -16.562 -11.266 -0.744 1 98 111 GLN B CA 1
ATOM 2727 C C . GLN B 1 111 ? -16.016 -11.055 -2.154 1 98 111 GLN B C 1
ATOM 2729 O O . GLN B 1 111 ? -14.797 -11.078 -2.363 1 98 111 GLN B O 1
ATOM 2734 N N . GLU B 1 112 ? -16.938 -10.93 -3.125 1 98.38 112 GLU B N 1
ATOM 2735 C CA . GLU B 1 112 ? -16.516 -10.633 -4.488 1 98.38 112 GLU B CA 1
ATOM 2736 C C . GLU B 1 112 ? -15.922 -9.227 -4.582 1 98.38 112 GLU B C 1
ATOM 2738 O O . GLU B 1 112 ? -16.453 -8.281 -3.99 1 98.38 112 GLU B O 1
ATOM 2743 N N . LEU B 1 113 ? -14.867 -9.102 -5.281 1 98.75 113 LEU B N 1
ATOM 2744 C CA . LEU B 1 113 ? -14.203 -7.816 -5.48 1 98.75 113 LEU B CA 1
ATOM 2745 C C . LEU B 1 113 ? -14.391 -7.324 -6.91 1 98.75 113 LEU B C 1
ATOM 2747 O O . LEU B 1 113 ? -13.828 -7.902 -7.848 1 98.75 113 LEU B O 1
ATOM 2751 N N . THR B 1 114 ? -15.156 -6.258 -7.082 1 98.12 114 THR B N 1
ATOM 2752 C CA . THR B 1 114 ? -15.453 -5.695 -8.391 1 98.12 114 THR B CA 1
ATOM 2753 C C . THR B 1 114 ? -15.172 -4.195 -8.414 1 98.12 114 THR B C 1
ATOM 2755 O O . THR B 1 114 ? -15.867 -3.418 -7.754 1 98.12 114 THR B O 1
ATOM 2758 N N . PRO B 1 115 ? -14.305 -3.787 -9.227 1 98.25 115 PRO B N 1
ATOM 2759 C CA . PRO B 1 115 ? -13.352 -4.59 -10 1 98.25 115 PRO B CA 1
ATOM 2760 C C . PRO B 1 115 ? -12.375 -5.367 -9.109 1 98.25 115 PRO B C 1
ATOM 2762 O O . PRO B 1 115 ? -12.289 -5.105 -7.91 1 98.25 115 PRO B O 1
ATOM 2765 N N . PRO B 1 116 ? -11.672 -6.355 -9.719 1 98.81 116 PRO B N 1
ATOM 2766 C CA . PRO B 1 116 ? -10.609 -7.008 -8.953 1 98.81 116 PRO B CA 1
ATOM 2767 C C . PRO B 1 116 ? -9.562 -6.023 -8.422 1 98.81 116 PRO B C 1
ATOM 2769 O O . PRO B 1 116 ? -9.305 -5 -9.062 1 98.81 116 PRO B O 1
ATOM 2772 N N . THR B 1 117 ? -9.023 -6.359 -7.32 1 98.81 117 THR B N 1
ATOM 2773 C CA . THR B 1 117 ? -8.008 -5.465 -6.77 1 98.81 117 THR B CA 1
ATOM 2774 C C . THR B 1 117 ? -6.633 -5.789 -7.344 1 98.81 117 THR B C 1
ATOM 2776 O O . THR B 1 117 ? -6.398 -6.906 -7.805 1 98.81 117 THR B O 1
ATOM 2779 N N . PHE B 1 118 ? -5.793 -4.828 -7.367 1 98.88 118 PHE B N 1
ATOM 2780 C CA . PHE B 1 118 ? -4.406 -4.93 -7.801 1 98.88 118 PHE B CA 1
ATOM 2781 C C . PHE B 1 118 ? -3.473 -4.273 -6.785 1 98.88 118 PHE B C 1
ATOM 2783 O O . PHE B 1 118 ? -3.619 -3.09 -6.477 1 98.88 118 PHE B O 1
ATOM 2790 N N . GLU B 1 119 ? -2.52 -5.055 -6.266 1 98.81 119 GLU B N 1
ATOM 2791 C CA . GLU B 1 119 ? -1.563 -4.559 -5.277 1 98.81 119 GLU B CA 1
ATOM 2792 C C . GLU B 1 119 ? -0.136 -4.949 -5.648 1 98.81 119 GLU B C 1
ATOM 2794 O O . GLU B 1 119 ? 0.081 -5.949 -6.336 1 98.81 119 GLU B O 1
ATOM 2799 N N . LEU B 1 120 ? 0.811 -4.152 -5.176 1 98.88 120 LEU B N 1
ATOM 2800 C CA . LEU B 1 120 ? 2.23 -4.438 -5.352 1 98.88 120 LEU B CA 1
ATOM 2801 C C . LEU B 1 120 ? 2.885 -4.773 -4.016 1 98.88 120 LEU B C 1
ATOM 2803 O O . LEU B 1 120 ? 2.576 -4.152 -2.994 1 98.88 120 LEU B O 1
ATOM 2807 N N . PHE B 1 121 ? 3.746 -5.688 -4.047 1 98.62 121 PHE B N 1
ATOM 2808 C CA . PHE B 1 121 ? 4.562 -6.051 -2.893 1 98.62 121 PHE B CA 1
ATOM 2809 C C . PHE B 1 121 ? 6.035 -6.121 -3.275 1 98.62 121 PHE B C 1
ATOM 2811 O O . PHE B 1 121 ? 6.375 -6.516 -4.391 1 98.62 121 PHE B O 1
ATOM 2818 N N . LEU B 1 122 ? 6.883 -5.73 -2.375 1 98.56 122 LEU B N 1
ATOM 2819 C CA . LEU B 1 122 ? 8.32 -5.836 -2.576 1 98.56 122 LEU B CA 1
ATOM 2820 C C . LEU B 1 122 ? 8.812 -7.246 -2.268 1 98.56 122 LEU B C 1
ATOM 2822 O O . LEU B 1 122 ? 8.508 -7.797 -1.21 1 98.56 122 LEU B O 1
ATOM 2826 N N . LYS B 1 123 ? 9.508 -7.844 -3.174 1 96.38 123 LYS B N 1
ATOM 2827 C CA . LYS B 1 123 ? 10.125 -9.141 -2.9 1 96.38 123 LYS B CA 1
ATOM 2828 C C . LYS B 1 123 ? 11.297 -8.992 -1.935 1 96.38 123 LYS B C 1
ATOM 2830 O O . LYS B 1 123 ? 12.406 -8.633 -2.342 1 96.38 123 LYS B O 1
ATOM 2835 N N . ASN B 1 124 ? 11.07 -9.211 -0.687 1 94.31 124 ASN B N 1
ATOM 2836 C CA . ASN B 1 124 ? 12.047 -9.133 0.394 1 94.31 124 ASN B CA 1
ATOM 2837 C C . ASN B 1 124 ? 11.672 -10.047 1.556 1 94.31 124 ASN B C 1
ATOM 2839 O O . ASN B 1 124 ? 10.93 -9.648 2.453 1 94.31 124 ASN B O 1
ATOM 2843 N N . ASP B 1 125 ? 12.273 -11.234 1.544 1 88.81 125 ASP B N 1
ATOM 2844 C CA . ASP B 1 125 ? 11.922 -12.258 2.525 1 88.81 125 ASP B CA 1
ATOM 2845 C C . ASP B 1 125 ? 12.18 -11.766 3.947 1 88.81 125 ASP B C 1
ATOM 2847 O O . ASP B 1 125 ? 11.391 -12.039 4.855 1 88.81 125 ASP B O 1
ATOM 2851 N N . GLN B 1 126 ? 13.258 -11.094 4.113 1 91.19 126 GLN B N 1
ATOM 2852 C CA . GLN B 1 126 ? 13.641 -10.602 5.434 1 91.19 126 GLN B CA 1
ATOM 2853 C C . GLN B 1 126 ? 12.586 -9.641 5.98 1 91.19 126 GLN B C 1
ATOM 2855 O O . GLN B 1 126 ? 12.328 -9.617 7.188 1 91.19 126 GLN B O 1
ATOM 2860 N N . LEU B 1 127 ? 11.984 -8.898 5.125 1 94.56 127 LEU B N 1
ATOM 2861 C CA . LEU B 1 127 ? 10.984 -7.918 5.539 1 94.56 127 LEU B CA 1
ATOM 2862 C C . LEU B 1 127 ? 9.578 -8.461 5.348 1 94.56 127 LEU B C 1
ATOM 2864 O O . LEU B 1 127 ? 8.602 -7.723 5.477 1 94.56 127 LEU B O 1
ATOM 2868 N N . HIS B 1 128 ? 9.492 -9.719 4.977 1 93.31 128 HIS B N 1
ATOM 2869 C CA . HIS B 1 128 ? 8.227 -10.422 4.816 1 93.31 128 HIS B CA 1
ATOM 2870 C C . HIS B 1 128 ? 7.387 -9.805 3.705 1 93.31 128 HIS B C 1
ATOM 2872 O O . HIS B 1 128 ? 6.188 -9.578 3.879 1 93.31 128 HIS B O 1
ATOM 2878 N N . ASP B 1 129 ? 8.047 -9.359 2.633 1 95.62 129 ASP B N 1
ATOM 2879 C CA . ASP B 1 129 ? 7.438 -8.891 1.393 1 95.62 129 ASP B CA 1
ATOM 2880 C C . ASP B 1 129 ? 6.41 -7.793 1.665 1 95.62 129 ASP B C 1
ATOM 2882 O O . ASP B 1 129 ? 5.223 -7.965 1.38 1 95.62 129 ASP B O 1
ATOM 2886 N N . PRO B 1 130 ? 6.828 -6.656 2.107 1 97.94 130 PRO B N 1
ATOM 2887 C CA . PRO B 1 130 ? 5.902 -5.578 2.469 1 97.94 130 PRO B CA 1
ATOM 2888 C C . PRO B 1 130 ? 5.133 -5.035 1.27 1 97.94 130 PRO B C 1
ATOM 2890 O O . PRO B 1 130 ? 5.656 -5.016 0.152 1 97.94 130 PRO B O 1
ATOM 2893 N N . MET B 1 131 ? 3.893 -4.613 1.531 1 98.31 131 MET B N 1
ATOM 2894 C CA . MET B 1 131 ? 3.111 -3.908 0.52 1 98.31 131 MET B CA 1
ATOM 2895 C C . MET B 1 131 ? 3.805 -2.615 0.102 1 98.31 131 MET B C 1
ATOM 2897 O O . MET B 1 131 ? 4.352 -1.9 0.943 1 98.31 131 MET B O 1
ATOM 2901 N N . ILE B 1 132 ? 3.846 -2.357 -1.168 1 98.75 132 ILE B N 1
ATOM 2902 C CA . ILE B 1 132 ? 4.336 -1.107 -1.738 1 98.75 132 ILE B CA 1
ATOM 2903 C C . ILE B 1 132 ? 3.352 -0.6 -2.791 1 98.75 132 ILE B C 1
ATOM 2905 O O . ILE B 1 132 ? 2.234 -1.108 -2.9 1 98.75 132 ILE B O 1
ATOM 2909 N N . ASN B 1 133 ? 3.639 0.499 -3.395 1 98.62 133 ASN B N 1
ATOM 2910 C CA . ASN B 1 133 ? 2.887 0.997 -4.543 1 98.62 133 ASN B CA 1
ATOM 2911 C C . ASN B 1 133 ? 3.814 1.523 -5.633 1 98.62 133 ASN B C 1
ATOM 2913 O O . ASN B 1 133 ? 5.035 1.374 -5.543 1 98.62 133 ASN B O 1
ATOM 2917 N N . GLU B 1 134 ? 3.248 2.035 -6.703 1 98.62 134 GLU B N 1
ATOM 2918 C CA . GLU B 1 134 ? 4.023 2.479 -7.855 1 98.62 134 GLU B CA 1
ATOM 2919 C C . GLU B 1 134 ? 4.992 3.594 -7.473 1 98.62 134 GLU B C 1
ATOM 2921 O O . GLU B 1 134 ? 6.141 3.611 -7.93 1 98.62 134 GLU B O 1
ATOM 2926 N N . SER B 1 135 ? 4.562 4.5 -6.637 1 98.81 135 SER B N 1
ATOM 2927 C CA . SER B 1 135 ? 5.395 5.633 -6.234 1 98.81 135 SER B CA 1
ATOM 2928 C C . SER B 1 135 ? 6.66 5.16 -5.531 1 98.81 135 SER B C 1
ATOM 2930 O O . SER B 1 135 ? 7.766 5.602 -5.863 1 98.81 135 SER B O 1
ATOM 2932 N N . LEU B 1 136 ? 6.539 4.258 -4.617 1 98.88 136 LEU B N 1
ATOM 2933 C CA . LEU B 1 136 ? 7.676 3.715 -3.885 1 98.88 136 LEU B CA 1
ATOM 2934 C C . LEU B 1 136 ? 8.633 2.994 -4.828 1 98.88 136 LEU B C 1
ATOM 2936 O O . LEU B 1 136 ? 9.852 3.176 -4.738 1 98.88 136 LEU B O 1
ATOM 2940 N N . ALA B 1 137 ? 8.031 2.166 -5.711 1 98.88 137 ALA B N 1
ATOM 2941 C CA . ALA B 1 137 ? 8.859 1.393 -6.637 1 98.88 137 ALA B CA 1
ATOM 2942 C C . ALA B 1 137 ? 9.734 2.309 -7.488 1 98.88 137 ALA B C 1
ATOM 2944 O O . ALA B 1 137 ? 10.914 2.033 -7.691 1 98.88 137 ALA B O 1
ATOM 2945 N N . VAL B 1 138 ? 9.141 3.404 -7.941 1 98.88 138 VAL B N 1
ATOM 2946 C CA . VAL B 1 138 ? 9.867 4.344 -8.797 1 98.88 138 VAL B CA 1
ATOM 2947 C C . VAL B 1 138 ? 10.922 5.078 -7.977 1 98.88 138 VAL B C 1
ATOM 2949 O O . VAL B 1 138 ? 12.086 5.164 -8.383 1 98.88 138 VAL B O 1
ATOM 2952 N N . THR B 1 139 ? 10.578 5.559 -6.828 1 98.81 139 THR B N 1
ATOM 2953 C CA . THR B 1 139 ? 11.461 6.363 -6 1 98.81 139 THR B CA 1
ATOM 2954 C C . THR B 1 139 ? 12.695 5.562 -5.582 1 98.81 139 THR B C 1
ATOM 2956 O O . THR B 1 139 ? 13.812 6.082 -5.594 1 98.81 139 THR B O 1
ATOM 2959 N N . PHE B 1 140 ? 12.531 4.301 -5.312 1 98.69 140 PHE B N 1
ATOM 2960 C CA . PHE B 1 140 ? 13.641 3.496 -4.805 1 98.69 140 PHE B CA 1
ATOM 2961 C C . PHE B 1 140 ? 14.328 2.744 -5.941 1 98.69 140 PHE B C 1
ATOM 2963 O O . PHE B 1 140 ? 15.266 1.983 -5.707 1 98.69 140 PHE B O 1
ATOM 2970 N N . GLY B 1 141 ? 13.844 2.895 -7.148 1 98.44 141 GLY B N 1
ATOM 2971 C CA . GLY B 1 141 ? 14.492 2.344 -8.328 1 98.44 141 GLY B CA 1
ATOM 2972 C C . GLY B 1 141 ? 14.25 0.858 -8.508 1 98.44 141 GLY B C 1
ATOM 2973 O O . GLY B 1 141 ? 15.062 0.155 -9.102 1 98.44 141 GLY B O 1
ATOM 2974 N N . TRP B 1 142 ? 13.164 0.362 -7.984 1 98.62 142 TRP B N 1
ATOM 2975 C CA . TRP B 1 142 ? 12.867 -1.063 -8.078 1 98.62 142 TRP B CA 1
ATOM 2976 C C . TRP B 1 142 ? 12.25 -1.399 -9.43 1 98.62 142 TRP B C 1
ATOM 2978 O O . TRP B 1 142 ? 12.312 -2.545 -9.883 1 98.62 142 TRP B O 1
ATOM 2988 N N . ALA B 1 143 ? 11.594 -0.444 -10.047 1 98.75 143 ALA B N 1
ATOM 2989 C CA . ALA B 1 143 ? 10.992 -0.526 -11.375 1 98.75 143 ALA B CA 1
ATOM 2990 C C . ALA B 1 143 ? 10.711 0.865 -11.938 1 98.75 143 ALA B C 1
ATOM 2992 O O . ALA B 1 143 ? 10.477 1.812 -11.188 1 98.75 143 ALA B O 1
ATOM 2993 N N . THR B 1 144 ? 10.703 0.989 -13.227 1 98.62 144 THR B N 1
ATOM 2994 C CA . THR B 1 144 ? 10.328 2.254 -13.844 1 98.62 144 THR B CA 1
ATOM 2995 C C . THR B 1 144 ? 8.812 2.371 -13.953 1 98.62 144 THR B C 1
ATOM 2997 O O . THR B 1 144 ? 8.094 1.371 -13.852 1 98.62 144 THR B O 1
ATOM 3000 N N . ALA B 1 145 ? 8.344 3.578 -14.156 1 98.5 145 ALA B N 1
ATOM 3001 C CA . ALA B 1 145 ? 6.91 3.807 -14.336 1 98.5 145 ALA B CA 1
ATOM 3002 C C . ALA B 1 145 ? 6.371 3.016 -15.523 1 98.5 145 ALA B C 1
ATOM 3004 O O . ALA B 1 145 ? 5.266 2.48 -15.469 1 98.5 145 ALA B O 1
ATOM 3005 N N . GLU B 1 146 ? 7.141 2.969 -16.594 1 98.56 146 GLU B N 1
ATOM 3006 C CA . GLU B 1 146 ? 6.734 2.248 -17.797 1 98.56 146 GLU B CA 1
ATOM 3007 C C . GLU B 1 146 ? 6.641 0.747 -17.531 1 98.56 146 GLU B C 1
ATOM 3009 O O . GLU B 1 146 ? 5.699 0.092 -17.984 1 98.56 146 GLU B O 1
ATOM 3014 N N . GLN B 1 147 ? 7.617 0.237 -16.875 1 98.75 147 GLN B N 1
ATOM 3015 C CA . GLN B 1 147 ? 7.598 -1.179 -16.516 1 98.75 147 GLN B CA 1
ATOM 3016 C C . GLN B 1 147 ? 6.375 -1.517 -15.664 1 98.75 147 GLN B C 1
ATOM 3018 O O . GLN B 1 147 ? 5.676 -2.492 -15.945 1 98.75 147 GLN B O 1
ATOM 3023 N N . LEU B 1 148 ? 6.105 -0.685 -14.68 1 98.88 148 LEU B N 1
ATOM 3024 C CA . LEU B 1 148 ? 4.977 -0.902 -13.773 1 98.88 148 LEU B CA 1
ATOM 3025 C C . LEU B 1 148 ? 3.658 -0.868 -14.539 1 98.88 148 LEU B C 1
ATOM 3027 O O . LEU B 1 148 ? 2.766 -1.679 -14.273 1 98.88 148 LEU B O 1
ATOM 3031 N N . ALA B 1 149 ? 3.512 0.076 -15.438 1 98.62 149 ALA B N 1
ATOM 3032 C CA . ALA B 1 149 ? 2.297 0.177 -16.234 1 98.62 149 ALA B CA 1
ATOM 3033 C C . ALA B 1 149 ? 2.088 -1.08 -17.078 1 98.62 149 ALA B C 1
ATOM 3035 O O . ALA B 1 149 ? 0.972 -1.596 -17.172 1 98.62 149 ALA B O 1
ATOM 3036 N N . GLU B 1 150 ? 3.145 -1.551 -17.672 1 98.75 150 GLU B N 1
ATOM 3037 C CA . GLU B 1 150 ? 3.061 -2.752 -18.5 1 98.75 150 GLU B CA 1
ATOM 3038 C C . GLU B 1 150 ? 2.762 -3.984 -17.656 1 98.75 150 GLU B C 1
ATOM 3040 O O . GLU B 1 150 ? 1.943 -4.824 -18.031 1 98.75 150 GLU B O 1
ATOM 3045 N N . MET B 1 151 ? 3.432 -4.098 -16.531 1 98.88 151 MET B N 1
ATOM 3046 C CA . MET B 1 151 ? 3.178 -5.207 -15.609 1 98.88 151 MET B CA 1
ATOM 3047 C C . MET B 1 151 ? 1.714 -5.242 -15.188 1 98.88 151 MET B C 1
ATOM 3049 O O . MET B 1 151 ? 1.102 -6.309 -15.133 1 98.88 151 MET B O 1
ATOM 3053 N N . LYS B 1 152 ? 1.18 -4.086 -14.867 1 98.75 152 LYS B N 1
ATOM 3054 C CA . LYS B 1 152 ? -0.219 -3.982 -14.461 1 98.75 152 LYS B CA 1
ATOM 3055 C C . LYS B 1 152 ? -1.151 -4.422 -15.586 1 98.75 152 LYS B C 1
ATOM 3057 O O . LYS B 1 152 ? -2.072 -5.211 -15.367 1 98.75 152 LYS B O 1
ATOM 3062 N N . ALA B 1 153 ? -0.922 -3.926 -16.781 1 98.69 153 ALA B N 1
ATOM 3063 C CA . ALA B 1 153 ? -1.748 -4.281 -17.938 1 98.69 153 ALA B CA 1
ATOM 3064 C C . ALA B 1 153 ? -1.713 -5.781 -18.203 1 98.69 153 ALA B C 1
ATOM 3066 O O . ALA B 1 153 ? -2.756 -6.406 -18.406 1 98.69 153 ALA B O 1
ATOM 3067 N N . LEU B 1 154 ? -0.521 -6.359 -18.172 1 98.81 154 LEU B N 1
ATOM 3068 C CA . LEU B 1 154 ? -0.368 -7.793 -18.391 1 98.81 154 LEU B CA 1
ATOM 3069 C C . LEU B 1 154 ? -1.066 -8.586 -17.297 1 98.81 154 LEU B C 1
ATOM 3071 O O . LEU B 1 154 ? -1.664 -9.633 -17.562 1 98.81 154 LEU B O 1
ATOM 3075 N N . THR B 1 155 ? -0.981 -8.062 -16.094 1 98.81 155 THR B N 1
ATOM 3076 C CA . THR B 1 155 ? -1.59 -8.75 -14.953 1 98.81 155 THR B CA 1
ATOM 3077 C C . THR B 1 155 ? -3.102 -8.852 -15.133 1 98.81 155 THR B C 1
ATOM 3079 O O . THR B 1 155 ? -3.691 -9.906 -14.875 1 98.81 155 THR B O 1
ATOM 3082 N N . TYR B 1 156 ? -3.723 -7.832 -15.57 1 98.69 156 TYR B N 1
ATOM 3083 C CA . TYR B 1 156 ? -5.168 -7.859 -15.773 1 98.69 156 TYR B CA 1
ATOM 3084 C C . TYR B 1 156 ? -5.535 -8.758 -16.953 1 98.69 156 TYR B C 1
ATOM 3086 O O . TYR B 1 156 ? -6.566 -9.438 -16.922 1 98.69 156 TYR B O 1
ATOM 3094 N N . ARG B 1 157 ? -4.727 -8.781 -18 1 98.75 157 ARG B N 1
ATOM 3095 C CA . ARG B 1 157 ? -4.965 -9.711 -19.094 1 98.75 157 ARG B CA 1
ATOM 3096 C C . ARG B 1 157 ? -4.859 -11.156 -18.625 1 98.75 157 ARG B C 1
ATOM 3098 O O . ARG B 1 157 ? -5.676 -12 -19 1 98.75 157 ARG B O 1
ATOM 3105 N N . VAL B 1 158 ? -3.83 -11.383 -17.844 1 98.94 158 VAL B N 1
ATOM 3106 C CA . VAL B 1 158 ? -3.678 -12.711 -17.25 1 98.94 158 VAL B CA 1
ATOM 3107 C C . VAL B 1 158 ? -4.941 -13.078 -16.469 1 98.94 158 VAL B C 1
ATOM 3109 O O . VAL B 1 158 ? -5.449 -14.195 -16.594 1 98.94 158 VAL B O 1
ATOM 3112 N N . ASN B 1 159 ? -5.406 -12.141 -15.727 1 98.94 159 ASN B N 1
ATOM 3113 C CA . ASN B 1 159 ? -6.59 -12.391 -14.906 1 98.94 159 ASN B CA 1
ATOM 3114 C C . ASN B 1 159 ? -7.793 -12.766 -15.766 1 98.94 159 ASN B C 1
ATOM 3116 O O . ASN B 1 159 ? -8.555 -13.672 -15.422 1 98.94 159 ASN B O 1
ATOM 3120 N N . ASP B 1 160 ? -7.988 -12.062 -16.844 1 98.69 160 ASP B N 1
ATOM 3121 C CA . ASP B 1 160 ? -9.102 -12.352 -17.75 1 98.69 160 ASP B CA 1
ATOM 3122 C C . ASP B 1 160 ? -9.008 -13.766 -18.297 1 98.69 160 ASP B C 1
ATOM 3124 O O . ASP B 1 160 ? -9.992 -14.508 -18.312 1 98.69 160 ASP B O 1
ATOM 3128 N N . VAL B 1 161 ? -7.832 -14.172 -18.703 1 98.88 161 VAL B N 1
ATOM 3129 C CA . VAL B 1 161 ? -7.609 -15.477 -19.312 1 98.88 161 VAL B CA 1
ATOM 3130 C C . VAL B 1 161 ? -7.82 -16.578 -18.266 1 98.88 161 VAL B C 1
ATOM 3132 O O . VAL B 1 161 ? -8.555 -17.531 -18.516 1 98.88 161 VAL B O 1
ATOM 3135 N N . LEU B 1 162 ? -7.25 -16.406 -17.109 1 98.94 162 LEU B N 1
ATOM 3136 C CA . LEU B 1 162 ? -7.238 -17.469 -16.125 1 98.94 162 LEU B CA 1
ATOM 3137 C C . LEU B 1 162 ? -8.594 -17.578 -15.43 1 98.94 162 LEU B C 1
ATOM 3139 O O . LEU B 1 162 ? -9.016 -18.688 -15.062 1 98.94 162 LEU B O 1
ATOM 3143 N N . LYS B 1 163 ? -9.227 -16.453 -15.211 1 98.81 163 LYS B N 1
ATOM 3144 C CA . LYS B 1 163 ? -10.57 -16.531 -14.641 1 98.81 163 LYS B CA 1
ATOM 3145 C C . LYS B 1 163 ? -11.484 -17.406 -15.5 1 98.81 163 LYS B C 1
ATOM 3147 O O . LYS B 1 163 ? -12.234 -18.219 -14.969 1 98.81 163 LYS B O 1
ATOM 3152 N N . ARG B 1 164 ? -11.414 -17.188 -16.781 1 98.69 164 ARG B N 1
ATOM 3153 C CA . ARG B 1 164 ? -12.234 -17.969 -17.688 1 98.69 164 ARG B CA 1
ATOM 3154 C C . ARG B 1 164 ? -11.82 -19.438 -17.672 1 98.69 164 ARG B C 1
ATOM 3156 O O . ARG B 1 164 ? -12.672 -20.328 -17.594 1 98.69 164 ARG B O 1
ATOM 3163 N N . LEU B 1 165 ? -10.562 -19.703 -17.75 1 98.81 165 LEU B N 1
ATOM 3164 C CA . LEU B 1 165 ? -10.039 -21.062 -17.766 1 98.81 165 LEU B CA 1
ATOM 3165 C C . LEU B 1 165 ? -10.5 -21.844 -16.547 1 98.81 165 LEU B C 1
ATOM 3167 O O . LEU B 1 165 ? -11 -22.953 -16.656 1 98.81 165 LEU B O 1
ATOM 3171 N N . PHE B 1 166 ? -10.328 -21.25 -15.367 1 98.88 166 PHE B N 1
ATOM 3172 C CA . PHE B 1 166 ? -10.672 -21.953 -14.125 1 98.88 166 PHE B CA 1
ATOM 3173 C C . PHE B 1 166 ? -12.188 -22.062 -13.977 1 98.88 166 PHE B C 1
ATOM 3175 O O . PHE B 1 166 ? -12.688 -23.062 -13.461 1 98.88 166 PHE B O 1
ATOM 3182 N N . ALA B 1 167 ? -12.875 -21.031 -14.414 1 98.75 167 ALA B N 1
ATOM 3183 C CA . ALA B 1 167 ? -14.336 -21.109 -14.375 1 98.75 167 ALA B CA 1
ATOM 3184 C C . ALA B 1 167 ? -14.844 -22.281 -15.203 1 98.75 167 ALA B C 1
ATOM 3186 O O . ALA B 1 167 ? -15.812 -22.953 -14.82 1 98.75 167 ALA B O 1
ATOM 3187 N N . ASP B 1 168 ? -14.266 -22.547 -16.312 1 98.56 168 ASP B N 1
ATOM 3188 C CA . ASP B 1 168 ? -14.648 -23.656 -17.172 1 98.56 168 ASP B CA 1
ATOM 3189 C C . ASP B 1 168 ? -14.469 -25 -16.453 1 98.56 168 ASP B C 1
ATOM 3191 O O . ASP B 1 168 ? -15.125 -25.984 -16.781 1 98.56 168 ASP B O 1
ATOM 3195 N N . GLY B 1 169 ? -13.594 -25.031 -15.484 1 98.62 169 GLY B N 1
ATOM 3196 C CA . GLY B 1 169 ? -13.367 -26.234 -14.68 1 98.62 169 GLY B CA 1
ATOM 3197 C C . GLY B 1 169 ? -14.156 -26.234 -13.383 1 98.62 169 GLY B C 1
ATOM 3198 O O . GLY B 1 169 ? -13.906 -27.047 -12.5 1 98.62 169 GLY B O 1
ATOM 3199 N N . GLY B 1 170 ? -15.016 -25.266 -13.258 1 98.75 170 GLY B N 1
ATOM 3200 C CA . GLY B 1 170 ? -15.812 -25.172 -12.047 1 98.75 170 GLY B CA 1
ATOM 3201 C C . GLY B 1 170 ? -15.023 -24.672 -10.852 1 98.75 170 GLY B C 1
ATOM 3202 O O . GLY B 1 170 ? -15.258 -25.094 -9.719 1 98.75 170 GLY B O 1
ATOM 3203 N N . LEU B 1 171 ? -14.117 -23.844 -11.094 1 98.88 171 LEU B N 1
ATOM 3204 C CA . LEU B 1 171 ? -13.242 -23.328 -10.047 1 98.88 171 LEU B CA 1
ATOM 3205 C C . LEU B 1 171 ? -13.344 -21.797 -9.969 1 98.88 171 LEU B C 1
ATOM 3207 O O . LEU B 1 171 ? -13.602 -21.141 -10.977 1 98.88 171 LEU B O 1
ATOM 3211 N N . LEU B 1 172 ? -13.164 -21.297 -8.797 1 98.81 172 LEU B N 1
ATOM 3212 C CA . LEU B 1 172 ? -13.055 -19.859 -8.547 1 98.81 172 LEU B CA 1
ATOM 3213 C C . LEU B 1 172 ? -11.594 -19.453 -8.367 1 98.81 172 LEU B C 1
ATOM 3215 O O . LEU B 1 172 ? -10.914 -19.938 -7.461 1 98.81 172 LEU B O 1
ATOM 3219 N N . LEU B 1 173 ? -11.133 -18.625 -9.258 1 98.94 173 LEU B N 1
ATOM 3220 C CA . LEU B 1 173 ? -9.82 -18.016 -9.07 1 98.94 173 LEU B CA 1
ATOM 3221 C C . LEU B 1 173 ? -9.883 -16.875 -8.062 1 98.94 173 LEU B C 1
ATOM 3223 O O . LEU B 1 173 ? -10.398 -15.797 -8.367 1 98.94 173 LEU B O 1
ATOM 3227 N N . VAL B 1 174 ? -9.398 -17.047 -6.887 1 98.88 174 VAL B N 1
ATOM 3228 C CA . VAL B 1 174 ? -9.586 -16.141 -5.754 1 98.88 174 VAL B CA 1
ATOM 3229 C C . VAL B 1 174 ? -8.555 -15.008 -5.824 1 98.88 174 VAL B C 1
ATOM 3231 O O . VAL B 1 174 ? -8.922 -13.836 -5.891 1 98.88 174 VAL B O 1
ATOM 3234 N N . ASP B 1 175 ? -7.32 -15.359 -5.812 1 98.88 175 ASP B N 1
ATOM 3235 C CA . ASP B 1 175 ? -6.227 -14.398 -5.957 1 98.88 175 ASP B CA 1
ATOM 3236 C C . ASP B 1 175 ? -4.926 -15.109 -6.332 1 98.88 175 ASP B C 1
ATOM 3238 O O . ASP B 1 175 ? -4.863 -16.344 -6.344 1 98.88 175 ASP B O 1
ATOM 3242 N N . TYR B 1 176 ? -3.986 -14.367 -6.727 1 98.69 176 TYR B N 1
ATOM 3243 C CA . TYR B 1 176 ? -2.688 -14.93 -7.078 1 98.69 176 TYR B CA 1
ATOM 3244 C C . TYR B 1 176 ? -1.626 -13.844 -7.172 1 98.69 176 TYR B C 1
ATOM 3246 O O . TYR B 1 176 ? -1.945 -12.648 -7.145 1 98.69 176 TYR B O 1
ATOM 3254 N N . LYS B 1 177 ? -0.433 -14.25 -7.238 1 98.19 177 LYS B N 1
ATOM 3255 C CA . LYS B 1 177 ? 0.741 -13.383 -7.328 1 98.19 177 LYS B CA 1
ATOM 3256 C C . LYS B 1 177 ? 1.526 -13.664 -8.609 1 98.19 177 LYS B C 1
ATOM 3258 O O . LYS B 1 177 ? 1.7 -14.82 -9 1 98.19 177 LYS B O 1
ATOM 3263 N N . LEU B 1 178 ? 1.921 -12.586 -9.305 1 98.75 178 LEU B N 1
ATOM 3264 C CA . LEU B 1 178 ? 2.756 -12.695 -10.492 1 98.75 178 LEU B CA 1
ATOM 3265 C C . LEU B 1 178 ? 4.082 -11.969 -10.297 1 98.75 178 LEU B C 1
ATOM 3267 O O . LEU B 1 178 ? 4.141 -10.945 -9.625 1 98.75 178 LEU B O 1
ATOM 3271 N N . GLU B 1 179 ? 5.098 -12.508 -10.891 1 98.56 179 GLU B N 1
ATOM 3272 C CA . GLU B 1 179 ? 6.402 -11.867 -10.984 1 98.56 179 GLU B CA 1
ATOM 3273 C C . GLU B 1 179 ? 6.828 -11.688 -12.438 1 98.56 179 GLU B C 1
ATOM 3275 O O . GLU B 1 179 ? 6.574 -12.562 -13.273 1 98.56 179 GLU B O 1
ATOM 3280 N N . PHE B 1 180 ? 7.453 -10.547 -12.703 1 98.94 180 PHE B N 1
ATOM 3281 C CA . PHE B 1 180 ? 7.906 -10.234 -14.055 1 98.94 180 PHE B CA 1
ATOM 3282 C C . PHE B 1 180 ? 9.398 -9.938 -14.062 1 98.94 180 PHE B C 1
ATOM 3284 O O . PHE B 1 180 ? 9.984 -9.609 -13.031 1 98.94 180 PHE B O 1
ATOM 3291 N N . GLY B 1 181 ? 9.977 -10.094 -15.188 1 98.81 181 GLY B N 1
ATOM 3292 C CA . GLY B 1 181 ? 11.344 -9.688 -15.469 1 98.81 181 GLY B CA 1
ATOM 3293 C C . GLY B 1 181 ? 11.539 -9.211 -16.891 1 98.81 181 GLY B C 1
ATOM 3294 O O . GLY B 1 181 ? 10.594 -9.172 -17.672 1 98.81 181 GLY B O 1
ATOM 3295 N N . LEU B 1 182 ? 12.773 -8.773 -17.141 1 98.81 182 LEU B N 1
ATOM 3296 C CA . LEU B 1 182 ? 13.117 -8.312 -18.484 1 98.81 182 LEU B CA 1
ATOM 3297 C C . LEU B 1 182 ? 13.891 -9.383 -19.25 1 98.81 182 LEU B C 1
ATOM 3299 O O . LEU B 1 182 ? 14.812 -10 -18.703 1 98.81 182 LEU B O 1
ATOM 3303 N N . PHE B 1 183 ? 13.516 -9.695 -20.453 1 98.62 183 PHE B N 1
ATOM 3304 C CA . PHE B 1 183 ? 14.258 -10.484 -21.438 1 98.62 183 PHE B CA 1
ATOM 3305 C C . PHE B 1 183 ? 14.492 -9.68 -22.719 1 98.62 183 PHE B C 1
ATOM 3307 O O . PHE B 1 183 ? 13.547 -9.391 -23.453 1 98.62 183 PHE B O 1
ATOM 3314 N N . ASN B 1 184 ? 15.688 -9.289 -22.953 1 97.06 184 ASN B N 1
ATOM 3315 C CA . ASN B 1 184 ? 16.031 -8.422 -24.078 1 97.06 184 ASN B CA 1
ATOM 3316 C C . ASN B 1 184 ? 15.195 -7.145 -24.062 1 97.06 184 ASN B C 1
ATOM 3318 O O . ASN B 1 184 ? 14.641 -6.762 -25.094 1 97.06 184 ASN B O 1
ATOM 3322 N N . GLY B 1 185 ? 14.938 -6.637 -22.953 1 96.69 185 GLY B N 1
ATOM 3323 C CA . GLY B 1 185 ? 14.289 -5.344 -22.812 1 96.69 185 GLY B CA 1
ATOM 3324 C C . GLY B 1 185 ? 12.773 -5.441 -22.734 1 96.69 185 GLY B C 1
ATOM 3325 O O . GLY B 1 185 ? 12.094 -4.441 -22.484 1 96.69 185 GLY B O 1
ATOM 3326 N N . GLN B 1 186 ? 12.273 -6.609 -22.828 1 98 186 GLN B N 1
ATOM 3327 C CA . GLN B 1 186 ? 10.82 -6.781 -22.828 1 98 186 GLN B CA 1
ATOM 3328 C C . GLN B 1 186 ? 10.352 -7.391 -21.516 1 98 186 GLN B C 1
ATOM 3330 O O . GLN B 1 186 ? 11 -8.273 -20.953 1 98 186 GLN B O 1
ATOM 3335 N N . ILE B 1 187 ? 9.203 -6.914 -21.031 1 98.81 187 ILE B N 1
ATOM 3336 C CA . ILE B 1 187 ? 8.594 -7.473 -19.828 1 98.81 187 ILE B CA 1
ATOM 3337 C C . ILE B 1 187 ? 8.031 -8.859 -20.125 1 98.81 187 ILE B C 1
ATOM 3339 O O . ILE B 1 187 ? 7.25 -9.023 -21.062 1 98.81 187 ILE B O 1
ATOM 3343 N N . VAL B 1 188 ? 8.445 -9.797 -19.312 1 98.88 188 VAL B N 1
ATOM 3344 C CA . VAL B 1 188 ? 8.055 -11.195 -19.5 1 98.88 188 VAL B CA 1
ATOM 3345 C C . VAL B 1 188 ? 7.625 -11.781 -18.156 1 98.88 188 VAL B C 1
ATOM 3347 O O . VAL B 1 188 ? 8.258 -11.531 -17.125 1 98.88 188 VAL B O 1
ATOM 3350 N N . LEU B 1 189 ? 6.484 -12.516 -18.219 1 98.94 189 LEU B N 1
ATOM 3351 C CA . LEU B 1 189 ? 6.043 -13.211 -17.016 1 98.94 189 LEU B CA 1
ATOM 3352 C C . LEU B 1 189 ? 7.027 -14.305 -16.641 1 98.94 189 LEU B C 1
ATOM 3354 O O . LEU B 1 189 ? 7.391 -15.141 -17.469 1 98.94 189 LEU B O 1
ATOM 3358 N N . GLY B 1 190 ? 7.48 -14.227 -15.352 1 98.56 190 GLY B N 1
ATOM 3359 C CA . GLY B 1 190 ? 8.43 -15.211 -14.867 1 98.56 190 GLY B CA 1
ATOM 3360 C C . GLY B 1 190 ? 7.887 -16.047 -13.727 1 98.56 190 GLY B C 1
ATOM 3361 O O . GLY B 1 190 ? 6.672 -16.172 -13.562 1 98.56 190 GLY B O 1
ATOM 3362 N N . ASP B 1 191 ? 8.812 -16.703 -13.117 1 96.62 191 ASP B N 1
ATOM 3363 C CA . ASP B 1 191 ? 8.516 -17.547 -11.961 1 96.62 191 ASP B CA 1
ATOM 3364 C C . ASP B 1 191 ? 7.566 -18.688 -12.344 1 96.62 191 ASP B C 1
ATOM 3366 O O . ASP B 1 191 ? 7.805 -19.406 -13.32 1 96.62 191 ASP B O 1
ATOM 3370 N N . GLU B 1 192 ? 6.594 -18.922 -11.5 1 97.44 192 GLU B N 1
ATOM 3371 C CA . GLU B 1 192 ? 5.66 -20.016 -11.742 1 97.44 192 GLU B CA 1
ATOM 3372 C C . GLU B 1 192 ? 4.223 -19.594 -11.469 1 97.44 192 GLU B C 1
ATOM 3374 O O . GLU B 1 192 ? 3.986 -18.625 -10.75 1 97.44 192 GLU B O 1
ATOM 3379 N N . PHE B 1 193 ? 3.312 -20.297 -12.117 1 98.5 193 PHE B N 1
ATOM 3380 C CA . PHE B 1 193 ? 1.905 -20.266 -11.734 1 98.5 193 PHE B CA 1
ATOM 3381 C C . PHE B 1 193 ? 1.407 -21.656 -11.375 1 98.5 193 PHE B C 1
ATOM 3383 O O . PHE B 1 193 ? 1.328 -22.531 -12.234 1 98.5 193 PHE B O 1
ATOM 3390 N N . SER B 1 194 ? 1.148 -21.859 -10.148 1 98 194 SER B N 1
ATOM 3391 C CA . SER B 1 194 ? 0.647 -23.109 -9.594 1 98 194 SER B CA 1
ATOM 3392 C C . SER B 1 194 ? -0.185 -22.859 -8.344 1 98 194 SER B C 1
ATOM 3394 O O . SER B 1 194 ? -0.254 -21.734 -7.844 1 98 194 SER B O 1
ATOM 3396 N N . PRO B 1 195 ? -0.823 -23.859 -7.77 1 97.81 195 PRO B N 1
ATOM 3397 C CA . PRO B 1 195 ? -1.635 -23.656 -6.566 1 97.81 195 PRO B CA 1
ATOM 3398 C C . PRO B 1 195 ? -0.799 -23.281 -5.348 1 97.81 195 PRO B C 1
ATOM 3400 O O . PRO B 1 195 ? -1.351 -22.938 -4.297 1 97.81 195 PRO B O 1
ATOM 3403 N N . ASP B 1 196 ? 0.556 -23.219 -5.504 1 95.69 196 ASP B N 1
ATOM 3404 C CA . ASP B 1 196 ? 1.416 -22.672 -4.465 1 95.69 196 ASP B CA 1
ATOM 3405 C C . ASP B 1 196 ? 1.304 -21.141 -4.41 1 95.69 196 ASP B C 1
ATOM 3407 O O . ASP B 1 196 ? 1.521 -20.531 -3.361 1 95.69 196 ASP B O 1
ATOM 3411 N N . GLY B 1 197 ? 1.013 -20.562 -5.559 1 95 197 GLY B N 1
ATOM 3412 C CA . GLY B 1 197 ? 1.07 -19.109 -5.645 1 95 197 GLY B CA 1
AT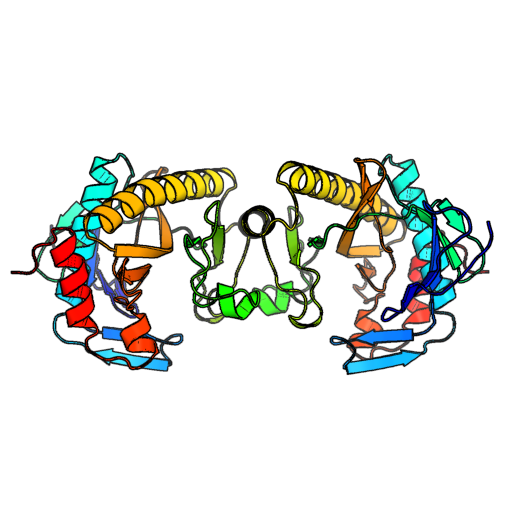OM 3413 C C . GLY B 1 197 ? -0.277 -18.484 -5.934 1 95 197 GLY B C 1
ATOM 3414 O O . GLY B 1 197 ? -0.356 -17.281 -6.234 1 95 197 GLY B O 1
ATOM 3415 N N . CYS B 1 198 ? -1.301 -19.25 -5.949 1 98 198 CYS B N 1
ATOM 3416 C CA . CYS B 1 198 ? -2.648 -18.734 -6.145 1 98 198 CYS B CA 1
ATOM 3417 C C . CYS B 1 198 ? -3.641 -19.422 -5.211 1 98 198 CYS B C 1
ATOM 3419 O O . CYS B 1 198 ? -3.348 -20.484 -4.66 1 98 198 CYS B O 1
ATOM 3421 N N . ARG B 1 199 ? -4.684 -18.781 -4.965 1 98.75 199 ARG B N 1
ATOM 3422 C CA . ARG B 1 199 ? -5.805 -19.422 -4.273 1 98.75 199 ARG B CA 1
ATOM 3423 C C . ARG B 1 199 ? -6.902 -19.812 -5.258 1 98.75 199 ARG B C 1
ATOM 3425 O O . ARG B 1 199 ? -7.32 -19 -6.086 1 98.75 199 ARG B O 1
ATOM 3432 N N . LEU B 1 200 ? -7.297 -21.047 -5.125 1 98.88 200 LEU B N 1
ATOM 3433 C CA . LEU B 1 200 ? -8.352 -21.656 -5.926 1 98.88 200 LEU B CA 1
ATOM 3434 C C . LEU B 1 200 ? -9.375 -22.359 -5.039 1 98.88 200 LEU B C 1
ATOM 3436 O O . LEU B 1 200 ? -9 -23.125 -4.145 1 98.88 200 LEU B O 1
ATOM 3440 N N . TRP B 1 201 ? -10.633 -22.016 -5.324 1 98.88 201 TRP B N 1
ATOM 3441 C CA . TRP B 1 201 ? -11.727 -22.656 -4.59 1 98.88 201 TRP B CA 1
ATOM 3442 C C . TRP B 1 201 ? -12.688 -23.344 -5.547 1 98.88 201 TRP B C 1
ATOM 3444 O O . TRP B 1 201 ? -12.797 -22.969 -6.715 1 98.88 201 TRP B O 1
ATOM 3454 N N . ASP B 1 202 ? -13.305 -24.391 -5.051 1 98.81 202 ASP B N 1
ATOM 3455 C CA . ASP B 1 202 ? -14.461 -24.922 -5.777 1 98.81 202 ASP B CA 1
ATOM 3456 C C . ASP B 1 202 ? -15.547 -23.859 -5.926 1 98.81 202 ASP B C 1
ATOM 3458 O O . ASP B 1 202 ? -15.898 -23.188 -4.953 1 98.81 202 ASP B O 1
ATOM 3462 N N . ALA B 1 203 ? -16.047 -23.734 -7.105 1 98.44 203 ALA B N 1
ATOM 3463 C CA . ALA B 1 203 ? -16.969 -22.641 -7.383 1 98.44 203 ALA B CA 1
ATOM 3464 C C . ALA B 1 203 ? -18.297 -22.844 -6.656 1 98.44 203 ALA B C 1
ATOM 3466 O O . ALA B 1 203 ? -18.969 -21.875 -6.281 1 98.44 203 ALA B O 1
ATOM 3467 N N . GLU B 1 204 ? -18.703 -24.031 -6.422 1 97.94 204 GLU B N 1
ATOM 3468 C CA . GLU B 1 204 ? -19.984 -24.344 -5.809 1 97.94 204 GLU B CA 1
ATOM 3469 C C . GLU B 1 204 ? -19.859 -24.453 -4.293 1 97.94 204 GLU B C 1
ATOM 3471 O O . GLU B 1 204 ? -20.578 -23.781 -3.553 1 97.94 204 GLU B O 1
ATOM 3476 N N . THR B 1 205 ? -18.938 -25.219 -3.795 1 98.12 205 THR B N 1
ATOM 3477 C CA . THR B 1 205 ? -18.844 -25.531 -2.373 1 98.12 205 THR B CA 1
ATOM 3478 C C . THR B 1 205 ? -17.938 -24.547 -1.648 1 98.12 205 THR B C 1
ATOM 3480 O O . THR B 1 205 ? -17.953 -24.469 -0.418 1 98.12 205 THR B O 1
ATOM 3483 N N . ARG B 1 206 ? -17.062 -23.891 -2.383 1 98 206 ARG B N 1
ATOM 3484 C CA . ARG B 1 206 ? -16.062 -22.953 -1.882 1 98 206 ARG B CA 1
ATOM 3485 C C . ARG B 1 206 ? -14.945 -23.672 -1.14 1 98 206 ARG B C 1
ATOM 3487 O O . ARG B 1 206 ? -14.203 -23.062 -0.373 1 98 206 ARG B O 1
ATOM 3494 N N . GLU B 1 207 ? -14.898 -24.969 -1.354 1 98.31 207 GLU B N 1
ATOM 3495 C CA . GLU B 1 207 ? -13.781 -25.734 -0.797 1 98.31 207 GLU B CA 1
ATOM 3496 C C . GLU B 1 207 ? -12.445 -25.203 -1.321 1 98.31 207 GLU B C 1
ATOM 3498 O O . GLU B 1 207 ? -12.312 -24.906 -2.51 1 98.31 207 GLU B O 1
ATOM 3503 N N . LYS B 1 208 ? -11.453 -25.047 -0.408 1 98.62 208 LYS B N 1
ATOM 3504 C CA . LYS B 1 208 ? -10.117 -24.594 -0.793 1 98.62 208 LYS B CA 1
ATOM 3505 C C . LYS B 1 208 ? -9.336 -25.719 -1.479 1 98.62 208 LYS B C 1
ATOM 3507 O O . LYS B 1 208 ? -9.242 -26.828 -0.954 1 98.62 208 LYS B O 1
ATOM 3512 N N . LEU B 1 209 ? -8.75 -25.406 -2.562 1 98.81 209 LEU B N 1
ATOM 3513 C CA . LEU B 1 209 ? -8.008 -26.391 -3.346 1 98.81 209 LEU B CA 1
ATOM 3514 C C . LEU B 1 209 ? -6.613 -25.891 -3.682 1 98.81 209 LEU B C 1
ATOM 3516 O O . LEU B 1 209 ? -6.121 -26.109 -4.793 1 98.81 209 LEU B O 1
ATOM 3520 N N . ASP B 1 210 ? -6.062 -25.094 -2.793 1 98.25 210 ASP B N 1
ATOM 3521 C CA . ASP B 1 210 ? -4.758 -24.453 -2.961 1 98.25 210 ASP B CA 1
ATOM 3522 C C . ASP B 1 210 ? -3.887 -24.656 -1.724 1 98.25 210 ASP B C 1
ATOM 3524 O O . ASP B 1 210 ? -4.176 -25.516 -0.885 1 98.25 210 ASP B O 1
ATOM 3528 N N . LYS B 1 211 ? -2.838 -23.906 -1.656 1 97.38 211 LYS B N 1
ATOM 3529 C CA . LYS B 1 211 ? -1.827 -24.109 -0.622 1 97.38 211 LYS B CA 1
ATOM 3530 C C . LYS B 1 211 ? -2.396 -23.828 0.766 1 97.38 211 LYS B C 1
ATOM 3532 O O . LYS B 1 211 ? -1.783 -24.172 1.776 1 97.38 211 LYS B O 1
ATOM 3537 N N . ASP B 1 212 ? -3.49 -23.156 0.847 1 97.38 212 ASP B N 1
ATOM 3538 C CA . ASP B 1 212 ? -4.129 -22.938 2.143 1 97.38 212 ASP B CA 1
ATOM 3539 C C . ASP B 1 212 ? -4.449 -24.266 2.826 1 97.38 212 ASP B C 1
ATOM 3541 O O . ASP B 1 212 ? -4.562 -24.328 4.051 1 97.38 212 ASP B O 1
ATOM 3545 N N . ARG B 1 213 ? -4.672 -25.359 2.051 1 97.88 213 ARG B N 1
ATOM 3546 C CA . ARG B 1 213 ? -4.859 -26.672 2.662 1 97.88 213 ARG B CA 1
ATOM 3547 C C . ARG B 1 213 ? -3.67 -27.047 3.539 1 97.88 213 ARG B C 1
ATOM 3549 O O . ARG B 1 213 ? -3.84 -27.609 4.617 1 97.88 213 ARG B O 1
ATOM 3556 N N . PHE B 1 214 ? -2.471 -26.75 3.096 1 97.62 214 PHE B N 1
ATOM 3557 C CA . PHE B 1 214 ? -1.258 -26.969 3.873 1 97.62 214 PHE B CA 1
ATOM 3558 C C . PHE B 1 214 ? -1.176 -26 5.043 1 97.62 214 PHE B C 1
ATOM 3560 O O . PHE B 1 214 ? -0.935 -26.406 6.18 1 97.62 214 PHE B O 1
ATOM 3567 N N . ARG B 1 215 ? -1.427 -24.672 4.762 1 96.19 215 ARG B N 1
ATOM 3568 C CA . ARG B 1 215 ? -1.294 -23.625 5.77 1 96.19 215 ARG B CA 1
ATOM 3569 C C . ARG B 1 215 ? -2.244 -23.875 6.938 1 96.19 215 ARG B C 1
ATOM 3571 O O . ARG B 1 215 ? -1.91 -23.578 8.086 1 96.19 215 ARG B O 1
ATOM 3578 N N . GLN B 1 216 ? -3.41 -24.391 6.652 1 95.56 216 GLN B N 1
ATOM 3579 C CA . GLN B 1 216 ? -4.465 -24.516 7.652 1 95.56 216 GLN B CA 1
ATOM 3580 C C . GLN B 1 216 ? -4.609 -25.953 8.125 1 95.56 216 GLN B C 1
ATOM 3582 O O . GLN B 1 216 ? -5.512 -26.281 8.898 1 95.56 216 GLN B O 1
ATOM 3587 N N . GLY B 1 217 ? -3.807 -26.859 7.625 1 95.62 217 GLY B N 1
ATOM 3588 C CA . GLY B 1 217 ? -3.812 -28.234 8.062 1 95.62 217 GLY B CA 1
ATOM 3589 C C . GLY B 1 217 ? -5.051 -29 7.621 1 95.62 217 GLY B C 1
ATOM 3590 O O . GLY B 1 217 ? -5.598 -29.797 8.383 1 95.62 217 GLY B O 1
ATOM 3591 N N . LEU B 1 218 ? -5.523 -28.734 6.457 1 96.62 218 LEU B N 1
ATOM 3592 C CA . LEU B 1 218 ? -6.762 -29.344 5.984 1 96.62 218 LEU B CA 1
ATOM 3593 C C . LEU B 1 218 ? -6.492 -30.703 5.34 1 96.62 218 LEU B C 1
ATOM 3595 O O . LEU B 1 218 ? -7.426 -31.453 5.051 1 96.62 218 LEU B O 1
ATOM 3599 N N . GLY B 1 219 ? -5.207 -31.016 5.012 1 96 219 GLY B N 1
ATOM 3600 C CA . GLY B 1 219 ? -4.844 -32.281 4.387 1 96 219 GLY B CA 1
ATOM 3601 C C . GLY B 1 219 ? -5.168 -32.312 2.904 1 96 219 GLY B C 1
ATOM 3602 O O . GLY B 1 219 ? -5.723 -31.359 2.355 1 96 219 GLY B O 1
ATOM 3603 N N . GLY B 1 220 ? -4.637 -33.406 2.219 1 97.31 220 GLY B N 1
ATOM 3604 C CA . GLY B 1 220 ? -4.934 -33.625 0.815 1 97.31 220 GLY B CA 1
ATOM 3605 C C . GLY B 1 220 ? -4.434 -32.531 -0.093 1 97.31 220 GLY B C 1
ATOM 3606 O O . GLY B 1 220 ? -5.133 -32.125 -1.02 1 97.31 220 GLY B O 1
ATOM 3607 N N . VAL B 1 221 ? -3.312 -31.984 0.226 1 97.81 221 VAL B N 1
ATOM 3608 C CA . VAL B 1 221 ? -2.789 -30.812 -0.482 1 97.81 221 VAL B CA 1
ATOM 3609 C C . VAL B 1 221 ? -2.529 -31.172 -1.943 1 97.81 221 VAL B C 1
ATOM 3611 O O . VAL B 1 221 ? -3.107 -30.562 -2.85 1 97.81 221 VAL B O 1
ATOM 3614 N N . ILE B 1 222 ? -1.765 -32.219 -2.156 1 97.94 222 ILE B N 1
ATOM 3615 C CA . ILE B 1 222 ? -1.359 -32.562 -3.52 1 97.94 222 ILE B CA 1
ATOM 3616 C C . ILE B 1 222 ? -2.541 -33.156 -4.281 1 97.94 222 ILE B C 1
ATOM 3618 O O . ILE B 1 222 ? -2.697 -32.906 -5.48 1 97.94 222 ILE B O 1
ATOM 3622 N N . GLU B 1 223 ? -3.361 -33.906 -3.6 1 97.81 223 GLU B N 1
ATOM 3623 C CA . GLU B 1 223 ? -4.586 -34.406 -4.215 1 97.81 223 GLU B CA 1
ATOM 3624 C C . GLU B 1 223 ? -5.457 -33.281 -4.73 1 97.81 223 GLU B C 1
ATOM 3626 O O . GLU B 1 223 ? -6.051 -33.375 -5.805 1 97.81 223 GLU B O 1
ATOM 3631 N N . ALA B 1 224 ? -5.531 -32.188 -3.98 1 98.44 224 ALA B N 1
ATOM 3632 C CA . ALA B 1 224 ? -6.297 -31.016 -4.395 1 98.44 224 ALA B CA 1
ATOM 3633 C C . ALA B 1 224 ? -5.664 -30.359 -5.617 1 98.44 224 ALA B C 1
ATOM 3635 O O . ALA B 1 224 ? -6.367 -29.953 -6.551 1 98.44 224 ALA B O 1
ATOM 3636 N N . TYR B 1 225 ? -4.316 -30.219 -5.59 1 98.56 225 TYR B N 1
ATOM 3637 C CA . TYR B 1 225 ? -3.619 -29.656 -6.742 1 98.56 225 TYR B CA 1
ATOM 3638 C C . TYR B 1 225 ? -3.939 -30.438 -8.008 1 98.56 225 TYR B C 1
ATOM 3640 O O . TYR B 1 225 ? -4.242 -29.859 -9.047 1 98.56 225 TYR B O 1
ATOM 3648 N N . GLU B 1 226 ? -3.863 -31.75 -7.879 1 98.38 226 GLU B N 1
ATOM 3649 C CA . GLU B 1 226 ? -4.121 -32.625 -9.016 1 98.38 226 GLU B CA 1
ATOM 3650 C C . GLU B 1 226 ? -5.566 -32.5 -9.484 1 98.38 226 GLU B C 1
ATOM 3652 O O . GLU B 1 226 ? -5.832 -32.562 -10.688 1 98.38 226 GLU B O 1
ATOM 3657 N N . GLU B 1 227 ? -6.441 -32.406 -8.531 1 98.25 227 GLU B N 1
ATOM 3658 C CA . GLU B 1 227 ? -7.852 -32.25 -8.875 1 98.25 227 GLU B CA 1
ATOM 3659 C C . GLU B 1 227 ? -8.062 -30.984 -9.703 1 98.25 227 GLU B C 1
ATOM 3661 O O . GLU B 1 227 ? -8.758 -31 -10.719 1 98.25 227 GLU B O 1
ATOM 3666 N N . VAL B 1 228 ? -7.5 -29.859 -9.266 1 98.69 228 VAL B N 1
ATOM 3667 C CA . VAL B 1 228 ? -7.59 -28.609 -10.008 1 98.69 228 VAL B CA 1
ATOM 3668 C C . VAL B 1 228 ? -7.047 -28.812 -11.422 1 98.69 228 VAL B C 1
ATOM 3670 O O . VAL B 1 228 ? -7.688 -28.438 -12.406 1 98.69 228 VAL B O 1
ATOM 3673 N N . GLY B 1 229 ? -5.859 -29.391 -11.477 1 98.56 229 GLY B N 1
ATOM 3674 C CA . GLY B 1 229 ? -5.246 -29.641 -12.773 1 98.56 229 GLY B CA 1
ATOM 3675 C C . GLY B 1 229 ? -6.125 -30.469 -13.695 1 98.56 229 GLY B C 1
ATOM 3676 O O . GLY B 1 229 ? -6.293 -30.125 -14.867 1 98.56 229 GLY B O 1
ATOM 3677 N N . ARG B 1 230 ? -6.66 -31.531 -13.195 1 97.81 230 ARG B N 1
ATOM 3678 C CA . ARG B 1 230 ? -7.516 -32.406 -13.984 1 97.81 230 ARG B CA 1
ATOM 3679 C C . ARG B 1 230 ? -8.727 -31.656 -14.516 1 97.81 230 ARG B C 1
ATOM 3681 O O . ARG B 1 230 ? -9.117 -31.828 -15.68 1 97.81 230 ARG B O 1
ATOM 3688 N N . ARG B 1 231 ? -9.273 -30.844 -13.742 1 98.44 231 ARG B N 1
ATOM 3689 C CA . ARG B 1 231 ? -10.492 -30.125 -14.102 1 98.44 231 ARG B CA 1
ATOM 3690 C C . ARG B 1 231 ? -10.234 -29.141 -15.242 1 98.44 231 ARG B C 1
ATOM 3692 O O . ARG B 1 231 ? -11.156 -28.781 -15.977 1 98.44 231 ARG B O 1
ATOM 3699 N N . ILE B 1 232 ? -9.008 -28.719 -15.391 1 98.44 232 ILE B N 1
ATOM 3700 C CA . ILE B 1 232 ? -8.75 -27.719 -16.422 1 98.44 232 ILE B CA 1
ATOM 3701 C C . ILE B 1 232 ? -7.945 -28.359 -17.562 1 98.44 232 ILE B C 1
ATOM 3703 O O . ILE B 1 232 ? -7.559 -27.672 -18.516 1 98.44 232 ILE B O 1
ATOM 3707 N N . GLY B 1 233 ? -7.605 -29.609 -17.406 1 97.62 233 GLY B N 1
ATOM 3708 C CA . GLY B 1 233 ? -7.074 -30.344 -18.547 1 97.62 233 GLY B CA 1
ATOM 3709 C C . GLY B 1 233 ? -5.586 -30.609 -18.453 1 97.62 233 GLY B C 1
ATOM 3710 O O . GLY B 1 233 ? -4.938 -30.938 -19.438 1 97.62 233 GLY B O 1
ATOM 3711 N N . VAL B 1 234 ? -5.039 -30.453 -17.25 1 96.69 234 VAL B N 1
ATOM 3712 C CA . VAL B 1 234 ? -3.629 -30.797 -17.078 1 96.69 234 VAL B CA 1
ATOM 3713 C C . VAL B 1 234 ? -3.461 -32.312 -17.047 1 96.69 234 VAL B C 1
ATOM 3715 O O . VAL B 1 234 ? -4.246 -33.031 -16.422 1 96.69 234 VAL B O 1
ATOM 3718 N N . GLU B 1 235 ? -2.51 -32.812 -17.688 1 90.12 235 GLU B N 1
ATOM 3719 C CA . GLU B 1 235 ? -2.188 -34.219 -17.688 1 90.12 235 GLU B CA 1
ATOM 3720 C C . GLU B 1 235 ? -1.019 -34.531 -16.75 1 90.12 235 GLU B C 1
ATOM 3722 O O . GLU B 1 235 ? 0.093 -34.031 -16.969 1 90.12 235 GLU B O 1
ATOM 3727 N N . PHE B 1 236 ? -1.312 -35.188 -15.562 1 90.31 236 PHE B N 1
ATOM 3728 C CA . PHE B 1 236 ? -0.244 -35.594 -14.656 1 90.31 236 PHE B CA 1
ATOM 3729 C C . PHE B 1 236 ? 0.223 -37 -14.953 1 90.31 236 PHE B C 1
ATOM 3731 O O . PHE B 1 236 ? -0.596 -37.906 -15.125 1 90.31 236 PHE B O 1
ATOM 3738 N N . LYS B 1 237 ? 0.478 -37.781 -15.664 1 72.94 237 LYS B N 1
ATOM 3739 C CA . LYS B 1 237 ? 0.748 -39.188 -16.016 1 72.94 237 LYS B CA 1
ATOM 3740 C C . LYS B 1 237 ? 0.55 -40.125 -14.82 1 72.94 237 LYS B C 1
ATOM 3742 O O . LYS B 1 237 ? 0.692 -39.688 -13.672 1 72.94 237 LYS B O 1
#

Foldseek 3Di:
DAWADWDDDDQFWTWTADPDNFKIKIFGAQWDAPDLRPDIDGDPCRLLLFVLLFQVLQVLLVVVPAFAFWDADPDSRMTMGTDFAWQQKKKKKFQFDDDPNCVVPVDDGGHGDVPIDIWMWGNDSVVPTHTDDPVVCCVVVSDHPVLVVVVVVSVVVSVVSVCVLLVQLQKGFGMFMWIWGDDVRDIHTYDGDFLATTWMARNPPRHTLGCVCVVVVVDCNVVSRVSSCVSNPRDSD/DDWADWDDDDQFWTWTADPDNFKIKIFGAQWDAPDLRPDIDGDPCRLLLFVLLFQVLQVLLVVVPAFAFWDADPDSRMTMGTDFAWQQKKKKKFQFDDDPNCVPVVDDGGHGDVPIDIWMWGNDSVVPTHTDDPVVCCVVVSDHPVLVVVVVVSVVVSVVSVCVLLVQLQKGFGMFMWIWGDDVRDIHTYDGDFLATTWMARNPPRHTLGCVCVVVVVDCNVVSRVSSCVSSPRDSD

Secondary structure (DSSP, 8-state):
--EEEEEEE-SSEEEEEESSTTEEEEEE-SEEEETTTTEEEE-TTHHHHHHHHHHHHHHHHHHTT--BSEEEESSSSEEEEE--EEEEEEEEEEEE--HHHHHHH-PPTT-EEEEEEEEEEE--GGGT--EE-HHHHHHTTSS-HHHHHHHHHHHHHHHHHHHHHHHHTTEEEEEEEEEEEEETTEEEE-S--STTTEEEEETTT--B-STHHHHTT-S-HHHHHHHHHHHHT----/--EEEEEEE-SSEEEEEESSTTEEEEEE-SEEEETTTTEEEE-TTHHHHHHHHHHHHHHHHHHTT--BSEEEESSSSEEEEE--EEEEEEEEEEEE--HHHHHHH-PPTT-EEEEEEEEEEE--GGGT--EE-HHHHHHTTSS-HHHHHHHHHHHHHHHHHHHHHHHHTTEEEEEEEEEEEEETTEEEE-S--STTTEEEEETTT--B-STHHHHTT-S-HHHHHHHHHHHHT----

Nearest PDB structures (foldseek):
  2gqs-assembly1_B  TM=9.944E-01  e=3.810E-41  Escherichia coli
  3nua-assembly1_A  TM=9.900E-01  e=1.051E-33  Clostridium perfringens ATCC 13124
  3kre-assembly1_A  TM=9.819E-01  e=1.913E-33  Ehrlichia chaffeensis str. Arkansas
  4o7n-assembly1_A  TM=9.725E-01  e=1.568E-30  Pyrococcus horikoshii OT3
  4fgr-assembly1_A  TM=9.795E-01  e=3.417E-30  Streptococcus pneumoniae

Solvent-accessible surface area (backbone atoms only — not comparable to full-atom values): 24646 Å² total; per-residue (Å²): 140,49,83,55,59,77,75,48,73,63,77,38,37,32,34,22,37,38,79,44,88,58,32,29,35,41,36,37,39,36,40,42,63,37,81,92,59,75,42,71,49,74,41,84,63,38,9,34,53,42,37,48,41,21,52,52,51,48,47,54,40,40,74,70,71,41,58,50,32,71,75,45,76,73,51,62,32,29,31,37,26,54,52,53,56,66,39,57,46,33,43,33,40,29,40,27,38,43,70,68,57,21,70,58,69,69,51,60,68,69,39,76,35,65,59,55,34,60,48,36,25,36,71,36,77,92,59,64,38,38,78,51,48,70,42,47,31,42,37,71,65,56,41,51,69,69,55,50,52,50,51,50,54,50,48,53,51,50,46,58,54,48,44,51,51,34,43,76,38,50,27,35,63,26,31,38,54,44,40,39,17,32,50,96,83,36,79,26,39,40,91,70,55,38,44,82,46,28,40,34,24,34,57,84,81,57,47,74,38,17,45,60,20,62,73,68,67,66,56,65,43,59,62,28,41,50,50,55,33,50,48,65,66,48,78,82,130,138,50,83,57,59,77,75,46,74,61,77,39,38,33,35,22,36,38,80,45,89,60,32,31,35,42,37,35,39,37,40,41,63,39,81,93,59,75,42,71,48,74,41,84,64,36,10,34,54,42,38,47,42,20,52,50,51,48,48,55,40,40,76,71,70,41,58,50,31,71,74,43,76,76,51,62,30,30,31,37,25,54,50,55,56,67,38,55,47,33,44,32,41,30,40,27,38,44,71,68,56,21,70,57,69,68,50,60,68,69,39,77,37,64,58,57,32,61,48,37,25,35,70,36,77,92,60,64,39,37,79,51,48,71,41,48,31,41,38,72,65,55,41,51,70,68,55,49,53,50,51,51,53,50,49,53,52,49,46,58,54,48,44,52,49,35,42,76,37,50,28,34,62,26,33,37,53,46,39,39,16,34,50,95,84,36,80,25,39,40,91,68,56,36,45,82,46,29,40,34,23,36,57,84,82,57,48,73,37,16,45,60,20,61,72,69,67,68,55,63,45,58,60,28,43,49,49,55,33,50,48,64,64,47,79,76,133

Sequence (474 aa):
MEKRQELYAGKAKSVYATDDPDRLVLHFRDDTSAFDGERMESLARKGMVNNRFNAFIMGKLEEAGIPTHVEGLLSDTECLVKKLDMIPVECVVRNVAAGGLVKRLGVQEGQELTPPTFELFLKNDQLHDPMINESLAVTFGWATAEQLAEMKALTYRVNDVLKRLFADGGLLLVDYKLEFGLFNGQIVLGDEFSPDGCRLWDAETREKLDKDRFRQGLGGVIEAYEEVGRRIGVEFKMEKRQELYAGKAKSVYATDDPDRLVLHFRDDTSAFDGERMESLARKGMVNNRFNAFIMGKLEEAGIPTHVEGLLSDTECLVKKLDMIPVECVVRNVAAGGLVKRLGVQEGQELTPPTFELFLKNDQLHDPMINESLAVTFGWATAEQLAEMKALTYRVNDVLKRLFADGGLLLVDYKLEFGLFNGQIVLGDEFSPDGCRLWDAETREKLDKDRFRQGLGGVIEAYEEVGRRIGVEFK

Radius of gyration: 26.26 Å; Cα contacts (8 Å, |Δi|>4): 1005; chains: 2; bounding box: 52×76×54 Å

Organism: NCBI:txid1178482